Protein AF-V4BK58-F1 (afdb_monomer_lite)

Sequence (736 aa):
MAVTAIAFCLLFLVNSSLQDFPFRNTSLSWDERVDDLVGRLTLDEIQLQMAKGGVGINGPTPAIDRLGIKPYEWDTECLHGAVGHNATAYPQSIGLAASFSTDLIFRMAEATAVEVRANNHANDAVSQGKLTEDLVRERVKPLFYTRMRLGEFDPPEMNPYASITTDVIEEKSHRDLAVEASMKSMVLLKNDGFLPLQKSSYNKIAVVGPFGDSAYIMNGDYQASPDRQFITTPRQGLSSLASSTNFAQGCDDAKCKSYDSNSVKSAVDGVDVVFICLGLGTILEAEGNDRHDMELPSGQVQLMADAVANSGSAKIVLISFNAGPVNITWADMNPRVSAIIAAFYPGQATGVALKNVMVGDSYSQFGRLPYTWYYTADQVPPITNYTMVDRTYRYMSSQPLYPFGYGLTYSTFNYDELITVTNVNAGDDNNISVHFNNVGSRTADEVVQVYIGWKSPSVPTPKIQLVNFTRVTVPQGSGLNLNFTITPQNMAVYTDDKVNSSLQDFPFRNTSLLWDERVDDLVGRLTLDEIQLQMAKGGAGINGPAPAIDRLGIKPYQWNTECLHGDVGHNATAYPQSIGLAATFSTDLIFRMAEATAVEVRATNHANVQKGSYADHTGLSCFAPVINIMRDPRWGRNQETYGEDPVLNGMLSQAYIKGLQGDHPRYVRASGGCKHFNVHGGPDDVPVSRFSFDSQVSIRDWRTTFLPAFRYCVEAGTYSLMCSYNRINGVPACAN

Structure (mmCIF, N/CA/C/O backbone):
data_AF-V4BK58-F1
#
_entry.id   AF-V4BK58-F1
#
loop_
_atom_site.group_PDB
_atom_site.id
_atom_site.type_symbol
_atom_site.label_atom_id
_atom_site.label_alt_id
_atom_site.label_comp_id
_atom_site.label_asym_id
_atom_site.label_entity_id
_atom_site.label_seq_id
_atom_site.pdbx_PDB_ins_code
_atom_site.Cartn_x
_atom_site.Cartn_y
_atom_site.Cartn_z
_atom_site.occupancy
_atom_site.B_iso_or_equiv
_atom_site.auth_seq_id
_atom_site.auth_comp_id
_atom_site.auth_asym_id
_atom_site.auth_atom_id
_atom_site.pdbx_PDB_model_num
ATOM 1 N N . MET A 1 1 ? 26.445 -38.534 -67.740 1.00 30.12 1 MET A N 1
ATOM 2 C CA . MET A 1 1 ? 27.619 -37.696 -67.427 1.00 30.12 1 MET A CA 1
ATOM 3 C C . MET A 1 1 ? 27.403 -36.374 -68.150 1.00 30.12 1 MET A C 1
ATOM 5 O O . MET A 1 1 ? 27.378 -36.394 -69.366 1.00 30.12 1 MET A O 1
ATOM 9 N N . ALA A 1 2 ? 26.883 -35.325 -67.520 1.00 26.80 2 ALA A N 1
ATOM 10 C CA . ALA A 1 2 ? 27.393 -34.610 -66.346 1.00 26.80 2 ALA A CA 1
ATOM 11 C C . ALA A 1 2 ? 28.333 -33.469 -66.776 1.00 26.80 2 ALA A C 1
ATOM 13 O O . ALA A 1 2 ? 29.334 -33.745 -67.422 1.00 26.80 2 ALA A O 1
ATOM 14 N N . VAL A 1 3 ? 27.990 -32.257 -66.304 1.00 26.86 3 VAL A N 1
ATOM 15 C CA . VAL A 1 3 ? 28.911 -31.248 -65.738 1.00 26.86 3 VAL A CA 1
ATOM 16 C C . VAL A 1 3 ? 29.756 -30.530 -66.813 1.00 26.86 3 VAL A C 1
ATOM 18 O O . VAL A 1 3 ? 30.560 -31.138 -67.495 1.00 26.86 3 VAL A O 1
ATOM 21 N N . THR A 1 4 ? 29.617 -29.230 -67.098 1.00 32.22 4 THR A N 1
ATOM 22 C CA . THR A 1 4 ? 29.550 -28.057 -66.204 1.00 32.22 4 THR A CA 1
ATOM 23 C C . THR A 1 4 ? 29.198 -26.805 -67.035 1.00 32.22 4 THR A C 1
ATOM 25 O O . THR A 1 4 ? 29.464 -26.797 -68.231 1.00 32.22 4 THR A O 1
ATOM 28 N N . ALA A 1 5 ? 28.718 -25.737 -66.382 1.00 28.58 5 ALA A N 1
ATOM 29 C CA . ALA A 1 5 ? 28.534 -24.362 -66.901 1.00 28.58 5 ALA A CA 1
ATOM 30 C C . ALA A 1 5 ? 27.140 -23.951 -67.428 1.00 28.58 5 ALA A C 1
ATOM 32 O O . ALA A 1 5 ? 27.019 -23.171 -68.367 1.00 28.58 5 ALA A O 1
ATOM 33 N N . ILE A 1 6 ? 26.081 -24.379 -66.732 1.00 31.39 6 ILE A N 1
ATOM 34 C CA . ILE A 1 6 ? 24.843 -23.587 -66.609 1.00 31.39 6 ILE A CA 1
ATOM 35 C C . ILE A 1 6 ? 24.638 -23.309 -65.116 1.00 31.39 6 ILE A C 1
ATOM 37 O O . ILE A 1 6 ? 23.934 -24.026 -64.414 1.00 31.39 6 ILE A O 1
ATOM 41 N N . ALA A 1 7 ? 25.351 -22.305 -64.620 1.00 34.12 7 ALA A N 1
ATOM 42 C CA . ALA A 1 7 ? 25.108 -21.622 -63.355 1.00 34.12 7 ALA A CA 1
ATOM 43 C C . ALA A 1 7 ? 25.732 -20.227 -63.502 1.00 34.12 7 ALA A C 1
ATOM 45 O O . ALA A 1 7 ? 26.852 -20.140 -63.995 1.00 34.12 7 ALA A O 1
ATOM 46 N N . PHE A 1 8 ? 25.011 -19.181 -63.084 1.00 29.12 8 PHE A N 1
ATOM 47 C CA . PHE A 1 8 ? 25.345 -17.743 -63.170 1.00 29.12 8 PHE A CA 1
ATOM 48 C C . PHE A 1 8 ? 24.833 -16.935 -64.377 1.00 29.12 8 PHE A C 1
ATOM 50 O O . PHE A 1 8 ? 25.496 -16.021 -64.847 1.00 29.12 8 PHE A O 1
ATOM 57 N N . CYS A 1 9 ? 23.587 -17.163 -64.792 1.00 31.44 9 CYS A N 1
ATOM 58 C CA . CYS A 1 9 ? 22.796 -16.143 -65.494 1.00 31.44 9 CYS A CA 1
ATOM 59 C C . CYS A 1 9 ? 21.413 -16.034 -64.841 1.00 31.44 9 CYS A C 1
ATOM 61 O O . CYS A 1 9 ? 20.475 -16.612 -65.377 1.00 31.44 9 CYS A O 1
ATOM 63 N N . LEU A 1 10 ? 21.305 -15.380 -63.666 1.00 32.25 10 LEU A N 1
ATOM 64 C CA . LEU A 1 10 ? 20.041 -14.820 -63.120 1.00 32.25 10 LEU A CA 1
ATOM 65 C C . LEU A 1 10 ? 20.161 -14.068 -61.770 1.00 32.25 10 LEU A C 1
ATOM 67 O O . LEU A 1 10 ? 19.217 -14.048 -60.991 1.00 32.25 10 LEU A O 1
ATOM 71 N N . LEU A 1 11 ? 21.280 -13.400 -61.481 1.00 33.66 11 LEU A N 1
ATOM 72 C CA . LEU A 1 11 ? 21.399 -12.490 -60.330 1.00 33.66 11 LEU A CA 1
ATOM 73 C C . LEU A 1 11 ? 22.370 -11.374 -60.705 1.00 33.66 11 LEU A C 1
ATOM 75 O O . LEU A 1 11 ? 23.559 -11.570 -60.544 1.00 33.66 11 LEU A O 1
ATOM 79 N N . PHE A 1 12 ? 21.877 -10.280 -61.292 1.00 32.66 12 PHE A N 1
ATOM 80 C CA . PHE A 1 12 ? 22.438 -8.916 -61.211 1.00 32.66 12 PHE A CA 1
ATOM 81 C C . PHE A 1 12 ? 21.549 -7.970 -62.030 1.00 32.66 12 PHE A C 1
ATOM 83 O O . PHE A 1 12 ? 21.910 -7.497 -63.100 1.00 32.66 12 PHE A O 1
ATOM 90 N N . LEU A 1 13 ? 20.346 -7.719 -61.519 1.00 39.06 13 LEU A N 1
ATOM 91 C CA . LEU A 1 13 ? 19.516 -6.582 -61.910 1.00 39.06 13 LEU A CA 1
ATOM 92 C C . LEU A 1 13 ? 18.735 -6.123 -60.673 1.00 39.06 13 LEU A C 1
ATOM 94 O O . LEU A 1 13 ? 17.566 -6.456 -60.584 1.00 39.06 13 LEU A O 1
ATOM 98 N N . VAL A 1 14 ? 19.383 -5.419 -59.727 1.00 34.31 14 VAL A N 1
ATOM 99 C CA . VAL A 1 14 ? 18.794 -4.351 -58.877 1.00 34.31 14 VAL A CA 1
ATOM 100 C C . VAL A 1 14 ? 19.925 -3.482 -58.269 1.00 34.31 14 VAL A C 1
ATOM 102 O O . VAL A 1 14 ? 20.807 -4.001 -57.596 1.00 34.31 14 VAL A O 1
ATOM 105 N N . ASN A 1 15 ? 19.833 -2.162 -58.488 1.00 31.47 15 ASN A N 1
ATOM 106 C CA . ASN A 1 15 ? 20.440 -1.010 -57.787 1.00 31.47 15 ASN A CA 1
ATOM 107 C C . ASN A 1 15 ? 21.967 -0.847 -57.661 1.00 31.47 15 ASN A C 1
ATOM 109 O O . ASN A 1 15 ? 22.567 -1.132 -56.630 1.00 31.47 15 ASN A O 1
ATOM 113 N N . SER A 1 16 ? 22.542 -0.136 -58.632 1.00 43.72 16 SER A N 1
ATOM 114 C CA . SER A 1 16 ? 23.755 0.673 -58.471 1.00 43.72 16 SER A CA 1
ATOM 115 C C . SER A 1 16 ? 23.457 2.121 -58.893 1.00 43.72 16 SER A C 1
ATOM 117 O O . SER A 1 16 ? 23.475 2.401 -60.090 1.00 43.72 16 SER A O 1
ATOM 119 N N . SER A 1 17 ? 23.153 3.047 -57.969 1.00 46.03 17 SER A N 1
ATOM 120 C CA . SER A 1 17 ? 23.095 4.482 -58.340 1.00 46.03 17 SER A CA 1
ATOM 121 C C . SER A 1 17 ? 23.146 5.529 -57.208 1.00 46.03 17 SER A C 1
ATOM 123 O O . SER A 1 17 ? 22.633 6.626 -57.413 1.00 46.03 17 SER A O 1
ATOM 125 N N . LEU A 1 18 ? 23.735 5.271 -56.030 1.00 49.41 18 LEU A N 1
ATOM 126 C CA . LEU A 1 18 ? 23.849 6.323 -54.990 1.00 49.41 18 LEU A CA 1
ATOM 127 C C . LEU A 1 18 ? 25.202 6.416 -54.260 1.00 49.41 18 LEU A C 1
ATOM 129 O O . LEU A 1 18 ? 25.301 7.178 -53.300 1.00 49.41 18 LEU A O 1
ATOM 133 N N . GLN A 1 19 ? 26.250 5.699 -54.688 1.00 52.25 19 GLN A N 1
ATOM 134 C CA . GLN A 1 19 ? 27.456 5.543 -53.856 1.00 52.25 19 GLN A CA 1
ATOM 135 C C . GLN A 1 19 ? 28.792 6.101 -54.374 1.00 52.25 19 GLN A C 1
ATOM 137 O O . GLN A 1 19 ? 29.788 5.862 -53.712 1.00 52.25 19 GLN A O 1
ATOM 142 N N . ASP A 1 20 ? 28.841 6.925 -55.425 1.00 64.38 20 ASP A N 1
ATOM 143 C CA . ASP A 1 20 ? 30.120 7.493 -55.908 1.00 64.38 20 ASP A CA 1
ATOM 144 C C . ASP A 1 20 ? 30.049 9.005 -56.170 1.00 64.38 20 ASP A C 1
ATOM 146 O O . ASP A 1 20 ? 30.205 9.474 -57.298 1.00 64.38 20 ASP A O 1
ATOM 150 N N . PHE A 1 21 ? 29.811 9.801 -55.124 1.00 75.62 21 PHE A N 1
ATOM 151 C CA . PHE A 1 21 ? 30.017 11.249 -55.217 1.00 75.62 21 PHE A CA 1
ATOM 152 C C . PHE A 1 21 ? 31.298 11.675 -54.485 1.00 75.62 21 PHE A C 1
ATOM 154 O O . PHE A 1 21 ? 31.428 11.370 -53.296 1.00 75.62 21 PHE A O 1
ATOM 161 N N . PRO A 1 22 ? 32.217 12.417 -55.137 1.00 78.50 22 PRO A N 1
ATOM 162 C CA . PRO A 1 22 ? 33.430 12.933 -54.502 1.00 78.50 22 PRO A CA 1
ATOM 163 C C . PRO A 1 22 ? 33.166 13.749 -53.230 1.00 78.50 22 PRO A C 1
ATOM 165 O O . PRO A 1 22 ? 33.905 13.592 -52.263 1.00 78.50 22 PRO A O 1
ATOM 168 N N . PHE A 1 23 ? 32.067 14.508 -53.140 1.00 71.81 23 PHE A N 1
ATOM 169 C CA . PHE A 1 23 ? 31.712 15.220 -51.900 1.00 71.81 23 PHE A CA 1
ATOM 170 C C . PHE A 1 23 ? 31.489 14.308 -50.676 1.00 71.81 23 PHE A C 1
ATOM 172 O O . PHE A 1 23 ? 31.558 14.754 -49.523 1.00 71.81 23 PHE A O 1
ATOM 179 N N . ARG A 1 24 ? 31.258 13.008 -50.895 1.00 70.25 24 ARG A N 1
ATOM 180 C CA . ARG A 1 24 ? 31.140 11.988 -49.841 1.00 70.25 24 ARG A CA 1
ATOM 181 C C . ARG A 1 24 ? 32.472 11.305 -49.506 1.00 70.25 24 ARG A C 1
ATOM 183 O O . ARG A 1 24 ? 32.528 10.585 -48.514 1.00 70.25 24 ARG A O 1
ATOM 190 N N . ASN A 1 25 ? 33.535 11.539 -50.278 1.00 77.12 25 ASN A N 1
ATOM 191 C CA . ASN A 1 25 ? 34.856 10.963 -50.039 1.00 77.12 25 ASN A CA 1
ATOM 192 C C . ASN A 1 25 ? 35.588 11.729 -48.927 1.00 77.12 25 ASN A C 1
ATOM 194 O O . ASN A 1 25 ? 36.049 12.849 -49.127 1.00 77.12 25 ASN A O 1
ATOM 198 N N . THR A 1 26 ? 35.737 11.104 -47.761 1.00 69.88 26 THR A N 1
ATOM 199 C CA . THR A 1 26 ? 36.404 11.693 -46.586 1.00 69.88 26 THR A CA 1
ATOM 200 C C . THR A 1 26 ? 37.918 11.857 -46.740 1.00 69.88 26 THR A C 1
ATOM 202 O O . THR A 1 26 ? 38.542 12.482 -45.888 1.00 69.88 26 THR A O 1
ATOM 205 N N . SER A 1 27 ? 38.504 11.331 -47.820 1.00 71.94 27 SER A N 1
ATOM 206 C CA . SER A 1 27 ? 39.924 11.497 -48.162 1.00 71.94 27 SER A CA 1
ATOM 207 C C . SER A 1 27 ? 40.233 12.849 -48.824 1.00 71.94 27 SER A C 1
ATOM 209 O O . SER A 1 27 ? 41.403 13.201 -48.940 1.00 71.94 27 SER A O 1
ATOM 211 N N . LEU A 1 28 ? 39.210 13.575 -49.295 1.00 66.38 28 LEU A N 1
ATOM 212 C CA . LEU A 1 28 ? 39.331 14.909 -49.896 1.00 66.38 28 LEU A CA 1
ATOM 213 C C . LEU A 1 28 ? 39.186 16.008 -48.834 1.00 66.38 28 LEU A C 1
ATOM 215 O O . LEU A 1 28 ? 38.517 15.814 -47.812 1.00 66.38 28 LEU A O 1
ATOM 219 N N . SER A 1 29 ? 39.777 17.176 -49.088 1.00 68.75 29 SER A N 1
ATOM 220 C CA . SER A 1 29 ? 39.600 18.358 -48.237 1.00 68.75 29 SER A CA 1
ATOM 221 C C . SER A 1 29 ? 38.142 18.833 -48.224 1.00 68.75 29 SER A C 1
ATOM 223 O O . SER A 1 29 ? 37.350 18.513 -49.112 1.00 68.75 29 SER A O 1
ATOM 225 N N . TRP A 1 30 ? 37.760 19.599 -47.199 1.00 53.19 30 TRP A N 1
ATOM 226 C CA . TRP A 1 30 ? 36.406 20.153 -47.122 1.00 53.19 30 TRP A CA 1
ATOM 227 C C . TRP A 1 30 ? 36.074 21.034 -48.324 1.00 53.19 30 TRP A C 1
ATOM 229 O O . TRP A 1 30 ? 34.981 20.889 -48.860 1.00 53.19 30 TRP A O 1
ATOM 239 N N . ASP A 1 31 ? 37.017 21.852 -48.788 1.00 66.69 31 ASP A N 1
ATOM 240 C CA . ASP A 1 31 ? 36.817 22.727 -49.945 1.00 66.69 31 ASP A CA 1
ATOM 241 C C . ASP A 1 31 ? 36.572 21.909 -51.222 1.00 66.69 31 ASP A C 1
ATOM 243 O O . ASP A 1 31 ? 35.571 22.119 -51.897 1.00 66.69 31 ASP A O 1
ATOM 247 N N . GLU A 1 32 ? 37.378 20.872 -51.487 1.00 66.31 32 GLU A N 1
ATOM 248 C CA . GLU A 1 32 ? 37.179 19.976 -52.642 1.00 66.31 32 GLU A CA 1
ATOM 249 C C . GLU A 1 32 ? 35.821 19.258 -52.605 1.00 66.31 32 GLU A C 1
ATOM 251 O O . GLU A 1 32 ? 35.192 19.021 -53.639 1.00 66.31 32 GLU A O 1
ATOM 256 N N . ARG A 1 33 ? 35.351 18.902 -51.407 1.00 68.56 33 ARG A N 1
ATOM 257 C CA . ARG A 1 33 ? 34.058 18.236 -51.217 1.00 68.56 33 ARG A CA 1
ATOM 258 C C . ARG A 1 33 ? 32.893 19.208 -51.365 1.00 68.56 33 ARG A C 1
ATOM 260 O O . ARG A 1 33 ? 31.870 18.840 -51.937 1.00 68.56 33 ARG A O 1
ATOM 267 N N . VAL A 1 34 ? 33.028 20.425 -50.848 1.00 61.62 34 VAL A N 1
ATOM 268 C CA . VAL A 1 34 ? 32.013 21.477 -50.963 1.00 61.62 34 VAL A CA 1
ATOM 269 C C . VAL A 1 34 ? 31.902 21.944 -52.410 1.00 61.62 34 VAL A C 1
ATOM 271 O O . VAL A 1 34 ? 30.786 22.035 -52.912 1.00 61.62 34 VAL A O 1
ATOM 274 N N . ASP A 1 35 ? 33.018 22.138 -53.110 1.00 73.06 35 ASP A N 1
ATOM 275 C CA . ASP A 1 35 ? 33.032 22.536 -54.519 1.00 73.06 35 ASP A CA 1
ATOM 276 C C . ASP A 1 35 ? 32.383 21.474 -55.419 1.00 73.06 35 ASP A C 1
ATOM 278 O O . ASP A 1 35 ? 31.571 21.808 -56.286 1.00 73.06 35 ASP A O 1
ATOM 282 N N . ASP A 1 36 ? 32.659 20.185 -55.180 1.00 81.38 36 ASP A N 1
ATOM 283 C CA . ASP A 1 36 ? 31.989 19.089 -55.893 1.00 81.38 36 ASP A CA 1
ATOM 284 C C . ASP A 1 36 ? 30.483 19.033 -55.581 1.00 81.38 36 ASP A C 1
ATOM 286 O O . ASP A 1 36 ? 29.677 18.822 -56.487 1.00 81.38 36 ASP A O 1
ATOM 290 N N . LEU A 1 37 ? 30.076 19.251 -54.324 1.00 75.50 37 LEU A N 1
ATOM 291 C CA . LEU A 1 37 ? 28.665 19.285 -53.934 1.00 75.50 37 LEU A CA 1
ATOM 292 C C . LEU A 1 37 ? 27.931 20.460 -54.588 1.00 75.50 37 LEU A C 1
ATOM 294 O O . LEU A 1 37 ? 26.908 20.259 -55.239 1.00 75.50 37 LEU A O 1
ATOM 298 N N . VAL A 1 38 ? 28.458 21.675 -54.437 1.00 75.44 38 VAL A N 1
ATOM 299 C CA . VAL A 1 38 ? 27.856 22.913 -54.945 1.00 75.44 38 VAL A CA 1
ATOM 300 C C . VAL A 1 38 ? 27.826 22.913 -56.469 1.00 75.44 38 VAL A C 1
ATOM 302 O O . VAL A 1 38 ? 26.795 23.243 -57.051 1.00 75.44 38 VAL A O 1
ATOM 305 N N . GLY A 1 39 ? 28.894 22.449 -57.127 1.00 77.06 39 GLY A N 1
ATOM 306 C CA . GLY A 1 39 ? 28.945 22.305 -58.584 1.00 77.06 39 GLY A CA 1
ATOM 307 C C . GLY A 1 39 ? 27.926 21.308 -59.146 1.00 77.06 39 GLY A C 1
ATOM 308 O O . GLY A 1 39 ? 27.604 21.352 -60.334 1.00 77.06 39 GLY A O 1
ATOM 309 N N . ARG A 1 40 ? 27.385 20.421 -58.303 1.00 81.94 40 ARG A N 1
ATOM 310 C CA . ARG A 1 40 ? 26.330 19.470 -58.673 1.00 81.94 40 ARG A CA 1
ATOM 311 C C . ARG A 1 40 ? 24.927 19.987 -58.407 1.00 81.94 40 ARG A C 1
ATOM 313 O O . ARG A 1 40 ? 24.000 19.338 -58.893 1.00 81.94 40 ARG A O 1
ATOM 320 N N . LEU A 1 41 ? 24.741 21.070 -57.652 1.00 72.44 41 LEU A N 1
ATOM 321 C CA . LEU A 1 41 ? 23.432 21.657 -57.366 1.00 72.44 41 LEU A CA 1
ATOM 322 C C . LEU A 1 41 ? 22.952 22.522 -58.539 1.00 72.44 41 LEU A C 1
ATOM 324 O O . LEU A 1 41 ? 23.725 23.221 -59.188 1.00 72.44 41 LEU A O 1
ATOM 328 N N . THR A 1 42 ? 21.653 22.483 -58.815 1.00 85.50 42 THR A N 1
ATOM 329 C CA . THR A 1 42 ? 21.006 23.450 -59.707 1.00 85.50 42 THR A CA 1
ATOM 330 C C . THR A 1 42 ? 20.839 24.785 -58.988 1.00 85.50 42 THR A C 1
ATOM 332 O O . THR A 1 42 ? 20.822 24.843 -57.759 1.00 85.50 42 THR A O 1
ATOM 335 N N . LEU A 1 43 ? 20.669 25.867 -59.749 1.00 70.69 43 LEU A N 1
ATOM 336 C CA . LEU A 1 43 ? 20.454 27.193 -59.170 1.00 70.69 43 LEU A CA 1
ATOM 337 C C . LEU A 1 43 ? 19.216 27.236 -58.256 1.00 70.69 43 LEU A C 1
ATOM 339 O O . LEU A 1 43 ? 19.273 27.857 -57.199 1.00 70.69 43 LEU A O 1
ATOM 343 N N . ASP A 1 44 ? 18.144 26.531 -58.621 1.00 75.25 44 ASP A N 1
ATOM 344 C CA . ASP A 1 44 ? 16.915 26.453 -57.823 1.00 75.25 44 ASP A CA 1
ATOM 345 C C . ASP A 1 44 ? 17.130 25.674 -56.518 1.00 75.25 44 ASP A C 1
ATOM 347 O O . ASP A 1 44 ? 16.650 26.087 -55.465 1.00 75.25 44 ASP A O 1
ATOM 351 N N . GLU A 1 45 ? 17.892 24.576 -56.545 1.00 76.00 45 GLU A N 1
ATOM 352 C CA . GLU A 1 45 ? 18.257 23.847 -55.324 1.00 76.00 45 GLU A CA 1
ATOM 353 C C . GLU A 1 45 ? 19.175 24.685 -54.431 1.00 76.00 45 GLU A C 1
ATOM 355 O O . GLU A 1 45 ? 18.961 24.710 -53.226 1.00 76.00 45 GLU A O 1
ATOM 360 N N . ILE A 1 46 ? 20.143 25.418 -54.994 1.00 72.19 46 ILE A N 1
ATOM 361 C CA . ILE A 1 46 ? 20.980 26.358 -54.229 1.00 72.19 46 ILE A CA 1
ATOM 362 C C . ILE A 1 46 ? 20.093 27.416 -53.565 1.00 72.19 46 ILE A C 1
ATOM 364 O O . ILE A 1 46 ? 20.194 27.636 -52.360 1.00 72.19 46 ILE A O 1
ATOM 368 N N . GLN A 1 47 ? 19.177 28.028 -54.319 1.00 69.12 47 GLN A N 1
ATOM 369 C CA . GLN A 1 47 ? 18.248 29.022 -53.783 1.00 69.12 47 GLN A CA 1
ATOM 370 C C . GLN A 1 47 ? 17.351 28.439 -52.689 1.00 69.12 47 GLN A C 1
ATOM 372 O O . GLN A 1 47 ? 17.171 29.079 -51.659 1.00 69.12 47 GLN A O 1
ATOM 377 N N . LEU A 1 48 ? 16.824 27.226 -52.862 1.00 69.69 48 LEU A N 1
ATOM 378 C CA . LEU A 1 48 ? 15.987 26.568 -51.858 1.00 69.69 48 LEU A CA 1
ATOM 379 C C . LEU A 1 48 ? 16.772 26.173 -50.603 1.00 69.69 48 LEU A C 1
ATOM 381 O O . LEU A 1 48 ? 16.240 26.320 -49.506 1.00 69.69 48 LEU A O 1
ATOM 385 N N . GLN A 1 49 ? 18.019 25.715 -50.740 1.00 65.44 49 GLN A N 1
ATOM 386 C CA . GLN A 1 49 ? 18.892 25.410 -49.600 1.00 65.44 49 GLN A CA 1
ATOM 387 C C . GLN A 1 49 ? 19.319 26.679 -48.844 1.00 65.44 49 GLN A C 1
ATOM 389 O O . GLN A 1 49 ? 19.508 26.630 -47.634 1.00 65.44 49 GLN A O 1
ATOM 394 N N . MET A 1 50 ? 19.435 27.822 -49.531 1.00 63.97 50 MET A N 1
ATOM 395 C CA . MET A 1 50 ? 19.765 29.114 -48.914 1.00 63.97 50 MET A CA 1
ATOM 396 C C . MET A 1 50 ? 18.543 29.852 -48.343 1.00 63.97 50 MET A C 1
ATOM 398 O O . MET A 1 50 ? 18.689 30.644 -47.417 1.00 63.97 50 MET A O 1
ATOM 402 N N . ALA A 1 51 ? 17.347 29.636 -48.903 1.00 60.19 51 ALA A N 1
ATOM 403 C CA . ALA A 1 51 ? 16.129 30.368 -48.541 1.00 60.19 51 ALA A CA 1
ATOM 404 C C . ALA A 1 51 ? 15.218 29.625 -47.548 1.00 60.19 51 ALA A C 1
ATOM 406 O O . ALA A 1 51 ? 14.350 30.251 -46.935 1.00 60.19 51 ALA A O 1
ATOM 407 N N . LYS A 1 52 ? 15.378 28.304 -47.401 1.00 57.50 52 LYS A N 1
ATOM 408 C CA . LYS A 1 52 ? 14.628 27.468 -46.449 1.00 57.50 52 LYS A CA 1
ATOM 409 C C . LYS A 1 52 ? 15.571 26.901 -45.387 1.00 57.50 52 LYS A C 1
ATOM 411 O O . LYS A 1 52 ? 16.757 26.759 -45.650 1.00 57.50 52 LYS A O 1
ATOM 416 N N . GLY A 1 53 ? 15.058 26.627 -44.189 1.00 53.34 53 GLY A N 1
ATOM 417 C CA . GLY A 1 53 ? 15.835 26.177 -43.022 1.00 53.34 53 GLY A CA 1
ATOM 418 C C . GLY A 1 53 ? 15.935 27.168 -41.850 1.00 53.34 53 GLY A C 1
ATOM 419 O O . GLY A 1 53 ? 16.678 26.883 -40.917 1.00 53.34 53 GLY A O 1
ATOM 420 N N . GLY A 1 54 ? 15.170 28.271 -41.899 1.00 51.03 54 GLY A N 1
ATOM 421 C CA . GLY A 1 54 ? 14.900 29.209 -40.793 1.00 51.03 54 GLY A CA 1
ATOM 422 C C . GLY A 1 54 ? 13.660 28.839 -39.958 1.00 51.03 54 GLY A C 1
ATOM 423 O O . GLY A 1 54 ? 12.721 28.267 -40.517 1.00 51.03 54 GLY A O 1
ATOM 424 N N . VAL A 1 55 ? 13.602 29.214 -38.672 1.00 48.81 55 VAL A N 1
ATOM 425 C CA . VAL A 1 55 ? 12.466 28.953 -37.765 1.00 48.81 55 VAL A CA 1
ATOM 426 C C . VAL A 1 55 ? 11.183 29.606 -38.308 1.00 48.81 55 VAL A C 1
ATOM 428 O O . VAL A 1 55 ? 11.128 30.806 -38.584 1.00 48.81 55 VAL A O 1
ATOM 431 N N . GLY A 1 56 ? 10.107 28.820 -38.435 1.00 58.88 56 GLY A N 1
ATOM 432 C CA . GLY A 1 56 ? 8.776 29.296 -38.833 1.00 58.88 56 GLY A CA 1
ATOM 433 C C . GLY A 1 56 ? 8.428 29.101 -40.319 1.00 58.88 56 GLY A C 1
ATOM 434 O O . GLY A 1 56 ? 8.570 28.011 -40.864 1.00 58.88 56 GLY A O 1
ATOM 435 N N . ILE A 1 57 ? 7.885 30.150 -40.957 1.00 46.22 57 ILE A N 1
ATOM 436 C CA . ILE A 1 57 ? 7.019 30.149 -42.169 1.00 46.22 57 ILE A CA 1
ATOM 437 C C . ILE A 1 57 ? 7.593 29.412 -43.407 1.00 46.22 57 ILE A C 1
ATOM 439 O O . ILE A 1 57 ? 6.846 29.105 -44.336 1.00 46.22 57 ILE A O 1
ATOM 443 N N . ASN A 1 58 ? 8.894 29.106 -43.436 1.00 53.62 58 ASN A N 1
ATOM 444 C CA . ASN A 1 58 ? 9.581 28.561 -44.613 1.00 53.62 58 ASN A CA 1
ATOM 445 C C . ASN A 1 58 ? 9.921 27.058 -44.537 1.00 53.62 58 ASN A C 1
ATOM 447 O O . ASN A 1 58 ? 10.164 26.465 -45.594 1.00 53.62 58 ASN A O 1
ATOM 451 N N . GLY A 1 59 ? 9.868 26.438 -43.347 1.00 59.31 59 GLY A N 1
ATOM 452 C CA . GLY A 1 59 ? 10.139 25.008 -43.130 1.00 59.31 59 GLY A CA 1
ATOM 453 C C . GLY A 1 59 ? 11.595 24.571 -43.396 1.00 59.31 59 GLY A C 1
ATOM 454 O O . GLY A 1 59 ? 12.422 25.398 -43.799 1.00 59.31 59 GLY A O 1
ATOM 455 N N . PRO A 1 60 ? 11.923 23.276 -43.191 1.00 67.69 60 PRO A N 1
ATOM 456 C CA . PRO A 1 60 ? 13.259 22.735 -43.448 1.00 67.69 60 PRO A CA 1
ATOM 457 C C . PRO A 1 60 ? 13.639 22.860 -44.928 1.00 67.69 60 PRO A C 1
ATOM 459 O O . PRO A 1 60 ? 12.770 22.965 -45.805 1.00 67.69 60 PRO A O 1
ATOM 462 N N . THR A 1 61 ? 14.940 22.813 -45.231 1.00 72.94 61 THR A N 1
ATOM 463 C CA . THR A 1 61 ? 15.377 22.723 -46.626 1.00 72.94 61 THR A CA 1
ATOM 464 C C . THR A 1 61 ? 14.772 21.477 -47.284 1.00 72.94 61 THR A C 1
ATOM 466 O O . THR A 1 61 ? 14.648 20.436 -46.638 1.00 72.94 61 THR A O 1
ATOM 469 N N . PRO A 1 62 ? 14.354 21.533 -48.558 1.00 75.00 62 PRO A N 1
ATOM 470 C CA . PRO A 1 62 ? 13.860 20.349 -49.255 1.00 75.00 62 PRO A CA 1
ATOM 471 C C . PRO A 1 62 ? 14.956 19.286 -49.415 1.00 75.00 62 PRO A C 1
ATOM 473 O O . PRO A 1 62 ? 16.135 19.616 -49.548 1.00 75.00 62 PRO A O 1
ATOM 476 N N . ALA A 1 63 ? 14.569 18.009 -49.461 1.00 80.12 63 ALA A N 1
ATOM 477 C CA . ALA A 1 63 ? 15.486 16.938 -49.847 1.00 80.12 63 ALA A CA 1
ATOM 478 C C . ALA A 1 63 ? 15.972 17.131 -51.294 1.00 80.12 63 ALA A C 1
ATOM 480 O O . ALA A 1 63 ? 15.229 17.621 -52.147 1.00 80.12 63 ALA A O 1
ATOM 481 N N . ILE A 1 64 ? 17.196 16.690 -51.587 1.00 80.75 64 ILE A N 1
ATOM 482 C CA . ILE A 1 64 ? 17.722 16.580 -52.953 1.00 80.75 64 ILE A CA 1
ATOM 483 C C . ILE A 1 64 ? 18.057 15.112 -53.191 1.00 80.75 64 ILE A C 1
ATOM 485 O O . ILE A 1 64 ? 19.206 14.672 -53.070 1.00 80.75 64 ILE A O 1
ATOM 489 N N . ASP A 1 65 ? 17.018 14.340 -53.507 1.00 79.56 65 ASP A N 1
ATOM 490 C CA . ASP A 1 65 ? 17.064 12.875 -53.578 1.00 79.56 65 ASP A CA 1
ATOM 491 C C . ASP A 1 65 ? 18.116 12.366 -54.571 1.00 79.56 65 ASP A C 1
ATOM 493 O O . ASP A 1 65 ? 18.815 11.391 -54.296 1.00 79.56 65 ASP A O 1
ATOM 497 N N . ARG A 1 66 ? 18.327 13.085 -55.684 1.00 85.44 66 ARG A N 1
ATOM 498 C CA . ARG A 1 66 ? 19.334 12.732 -56.704 1.00 85.44 66 ARG A CA 1
ATOM 499 C C . ARG A 1 66 ? 20.781 12.803 -56.197 1.00 85.44 66 ARG A C 1
ATOM 501 O O . ARG A 1 66 ? 21.661 12.181 -56.783 1.00 85.44 66 ARG A O 1
ATOM 508 N N . LEU A 1 67 ? 21.035 13.582 -55.144 1.00 76.62 67 LEU A N 1
ATOM 509 C CA . LEU A 1 67 ? 22.337 13.689 -54.474 1.00 76.62 67 LEU A CA 1
ATOM 510 C C . LEU A 1 67 ? 22.325 12.994 -53.100 1.00 76.62 67 LEU A C 1
ATOM 512 O O . LEU A 1 67 ? 23.338 12.978 -52.395 1.00 76.62 67 LEU A O 1
ATOM 516 N N . GLY A 1 68 ? 21.186 12.415 -52.704 1.00 73.44 68 GLY A N 1
ATOM 517 C CA . GLY A 1 68 ? 20.963 11.824 -51.387 1.00 73.44 68 GLY A CA 1
ATOM 518 C C . GLY A 1 68 ? 21.121 12.822 -50.234 1.00 73.44 68 GLY A C 1
ATOM 519 O O . GLY A 1 68 ? 21.607 12.434 -49.169 1.00 73.44 68 GLY A O 1
ATOM 520 N N . ILE A 1 69 ? 20.803 14.101 -50.458 1.00 75.12 69 ILE A N 1
ATOM 521 C CA . ILE A 1 69 ? 20.847 15.153 -49.431 1.00 75.12 69 ILE A CA 1
ATOM 522 C C . ILE A 1 69 ? 19.485 15.177 -48.742 1.00 75.12 69 ILE A C 1
ATOM 524 O O . ILE A 1 69 ? 18.458 15.347 -49.398 1.00 75.12 69 ILE A O 1
ATOM 528 N N . LYS A 1 70 ? 19.477 14.966 -47.426 1.00 75.88 70 LYS A N 1
ATOM 529 C CA . LYS A 1 70 ? 18.254 14.969 -46.615 1.00 75.88 70 LYS A CA 1
ATOM 530 C C . LYS A 1 70 ? 17.787 16.407 -46.335 1.00 75.88 70 LYS A C 1
ATOM 532 O O . LYS A 1 70 ? 18.620 17.312 -46.374 1.00 75.88 70 LYS A O 1
ATOM 537 N N . PRO A 1 71 ? 16.498 16.611 -46.008 1.00 73.88 71 PRO A N 1
ATOM 538 C CA . PRO A 1 71 ? 16.024 17.876 -45.462 1.00 73.88 71 PRO A CA 1
ATOM 539 C C . PRO A 1 71 ? 16.835 18.282 -44.232 1.00 73.88 71 PRO A C 1
ATOM 541 O O . PRO A 1 71 ? 17.151 17.425 -43.401 1.00 73.88 71 PRO A O 1
ATOM 544 N N . TYR A 1 72 ? 17.161 19.565 -44.113 1.00 61.75 72 TYR A N 1
ATOM 545 C CA . TYR A 1 72 ? 17.942 20.093 -43.001 1.00 61.75 72 TYR A CA 1
ATOM 546 C C . TYR A 1 72 ? 17.376 21.429 -42.514 1.00 61.75 72 TYR A C 1
ATOM 548 O O . TYR A 1 72 ? 17.006 22.297 -43.303 1.00 61.75 72 TYR A O 1
ATOM 556 N N . GLU A 1 73 ? 17.299 21.586 -41.199 1.00 65.06 73 GLU A N 1
ATOM 557 C CA . GLU A 1 73 ? 16.908 22.824 -40.529 1.00 65.06 73 GLU A CA 1
ATOM 558 C C . GLU A 1 73 ? 18.156 23.360 -39.828 1.00 65.06 73 GLU A C 1
ATOM 560 O O . GLU A 1 73 ? 18.746 22.670 -38.998 1.00 65.06 73 GLU A O 1
ATOM 565 N N . TRP A 1 74 ? 18.624 24.535 -40.251 1.00 57.34 74 TRP A N 1
ATOM 566 C CA . TRP A 1 74 ? 19.899 25.103 -39.801 1.00 57.34 74 TRP A CA 1
ATOM 567 C C . TRP A 1 74 ? 19.723 26.210 -38.758 1.00 57.34 74 TRP A C 1
ATOM 569 O O . TRP A 1 74 ? 20.712 26.677 -38.194 1.00 57.34 74 TRP A O 1
ATOM 579 N N . ASP A 1 75 ? 18.487 26.629 -38.495 1.00 54.94 75 ASP A N 1
ATOM 580 C CA . ASP A 1 75 ? 18.173 27.702 -37.564 1.00 54.94 75 ASP A CA 1
ATOM 581 C C . ASP A 1 75 ? 17.811 27.156 -36.182 1.00 54.94 75 ASP A C 1
ATOM 583 O O . ASP A 1 75 ? 16.717 26.662 -35.920 1.00 54.94 75 ASP A O 1
ATOM 587 N N . THR A 1 76 ? 18.786 27.229 -35.285 1.00 57.34 76 THR A N 1
ATOM 588 C CA . THR A 1 76 ? 18.597 27.039 -33.850 1.00 57.34 76 THR A CA 1
ATOM 589 C C . THR A 1 76 ? 19.242 28.232 -33.161 1.00 57.34 76 THR A C 1
ATOM 591 O O . THR A 1 76 ? 20.469 28.335 -33.087 1.00 57.34 76 THR A O 1
ATOM 594 N N . GLU A 1 77 ? 18.425 29.167 -32.674 1.00 60.88 77 GLU A N 1
ATOM 595 C CA . GLU A 1 77 ? 18.921 30.347 -31.968 1.00 60.88 77 GLU A CA 1
ATOM 596 C C . GLU A 1 77 ? 19.510 29.928 -30.610 1.00 60.88 77 GLU A C 1
ATOM 598 O O . GLU A 1 77 ? 18.845 29.299 -29.788 1.00 60.88 77 GLU A O 1
ATOM 603 N N . CYS A 1 78 ? 20.790 30.242 -30.389 1.00 61.88 78 CYS A N 1
ATOM 604 C CA . CYS A 1 78 ? 21.577 29.748 -29.248 1.00 61.88 78 CYS A CA 1
ATOM 605 C C . CYS A 1 78 ? 22.174 30.877 -28.388 1.00 61.88 78 CYS A C 1
ATOM 607 O O . CYS A 1 78 ? 23.209 30.694 -27.747 1.00 61.88 78 CYS A O 1
ATOM 609 N N . LEU A 1 79 ? 21.565 32.070 -28.389 1.00 58.00 79 LEU A N 1
ATOM 610 C CA . LEU A 1 79 ? 22.139 33.275 -27.765 1.00 58.00 79 LEU A CA 1
ATOM 611 C C . LEU A 1 79 ? 22.363 33.155 -26.250 1.00 58.00 79 LEU A C 1
ATOM 613 O O . LEU A 1 79 ? 23.245 33.828 -25.714 1.00 58.00 79 LEU A O 1
ATOM 617 N N . HIS A 1 80 ? 21.559 32.341 -25.564 1.00 62.38 80 HIS A N 1
ATOM 618 C CA . HIS A 1 80 ? 21.653 32.119 -24.121 1.00 62.38 80 HIS A CA 1
ATOM 619 C C . HIS A 1 80 ? 21.048 30.760 -23.710 1.00 62.38 80 HIS A C 1
ATOM 621 O O . HIS A 1 80 ? 20.353 30.645 -22.700 1.00 62.38 80 HIS A O 1
ATOM 627 N N . GLY A 1 81 ? 21.300 29.732 -24.521 1.00 60.44 81 GLY A N 1
ATOM 628 C CA . GLY A 1 81 ? 20.636 28.423 -24.469 1.00 60.44 81 GLY A CA 1
ATOM 629 C C . GLY A 1 81 ? 19.868 28.144 -25.764 1.00 60.44 81 GLY A C 1
ATOM 630 O O . GLY A 1 81 ? 19.630 29.066 -26.545 1.00 60.44 81 GLY A O 1
ATOM 631 N N . ALA A 1 82 ? 19.518 26.881 -26.016 1.00 69.94 82 ALA A N 1
ATOM 632 C CA . ALA A 1 82 ? 18.828 26.469 -27.241 1.00 69.94 82 ALA A CA 1
ATOM 633 C C . ALA A 1 82 ? 17.343 26.871 -27.199 1.00 69.94 82 ALA A C 1
ATOM 635 O O . ALA A 1 82 ? 16.543 26.274 -26.472 1.00 69.94 82 ALA A O 1
ATOM 636 N N . VAL A 1 83 ? 16.971 27.899 -27.963 1.00 56.19 83 VAL A N 1
ATOM 637 C CA . VAL A 1 83 ? 15.607 28.447 -27.986 1.00 56.19 83 VAL A CA 1
ATOM 638 C C . VAL A 1 83 ? 14.613 27.390 -28.482 1.00 56.19 83 VAL A C 1
ATOM 640 O O . VAL A 1 83 ? 14.833 26.752 -29.504 1.00 56.19 83 VAL A O 1
ATOM 643 N N . GLY A 1 84 ? 13.509 27.193 -27.751 1.00 55.78 84 GLY A N 1
ATOM 644 C CA . GLY A 1 84 ? 12.462 26.222 -28.107 1.00 55.78 84 GLY A CA 1
ATOM 645 C C . GLY A 1 84 ? 12.756 24.766 -27.717 1.00 55.78 84 GLY A C 1
ATOM 646 O O . GLY A 1 84 ? 11.912 23.900 -27.944 1.00 55.78 84 GLY A O 1
ATOM 647 N N . HIS A 1 85 ? 13.902 24.495 -27.085 1.00 58.88 85 HIS A N 1
ATOM 648 C CA . HIS A 1 85 ? 14.293 23.169 -26.604 1.00 58.88 85 HIS A CA 1
ATOM 649 C C . HIS A 1 85 ? 14.351 23.121 -25.070 1.00 58.88 85 HIS A C 1
ATOM 651 O O . HIS A 1 85 ? 14.512 24.143 -24.404 1.00 58.88 85 HIS A O 1
ATOM 657 N N . ASN A 1 86 ? 14.227 21.923 -24.490 1.00 59.06 86 ASN A N 1
ATOM 658 C CA . ASN A 1 86 ? 14.392 21.720 -23.048 1.00 59.06 86 ASN A CA 1
ATOM 659 C C . ASN A 1 86 ? 15.891 21.700 -22.698 1.00 59.06 86 ASN A C 1
ATOM 661 O O . ASN A 1 86 ? 16.481 20.634 -22.540 1.00 59.06 86 ASN A O 1
ATOM 665 N N . ALA A 1 87 ? 16.505 22.881 -22.675 1.00 65.38 87 ALA A N 1
ATOM 666 C CA . ALA A 1 87 ? 17.944 23.081 -22.525 1.00 65.38 87 ALA A CA 1
ATOM 667 C C . ALA A 1 87 ? 18.265 24.050 -21.379 1.00 65.38 87 ALA A C 1
ATOM 669 O O . ALA A 1 87 ? 17.401 24.797 -20.905 1.00 65.38 87 ALA A O 1
ATOM 670 N N . THR A 1 88 ? 19.521 24.054 -20.940 1.00 68.69 88 THR A N 1
ATOM 671 C CA . THR A 1 88 ? 20.005 24.972 -19.912 1.00 68.69 88 THR A CA 1
ATOM 672 C C . THR A 1 88 ? 19.942 26.408 -20.433 1.00 68.69 88 THR A C 1
ATOM 674 O O . THR A 1 88 ? 20.521 26.747 -21.466 1.00 68.69 88 THR A O 1
ATOM 677 N N . ALA A 1 89 ? 19.238 27.275 -19.703 1.00 66.06 89 ALA A N 1
ATOM 678 C CA . ALA A 1 89 ? 19.162 28.699 -20.008 1.00 66.06 89 ALA A CA 1
ATOM 679 C C . ALA A 1 89 ? 20.266 29.470 -19.271 1.00 66.06 89 ALA A C 1
ATOM 681 O O . ALA A 1 89 ? 20.377 29.417 -18.044 1.00 66.06 89 ALA A O 1
ATOM 682 N N . TYR A 1 90 ? 21.060 30.226 -20.021 1.00 74.62 90 TYR A N 1
ATOM 683 C CA . TYR A 1 90 ? 22.110 31.103 -19.514 1.00 74.62 90 TYR A CA 1
ATOM 684 C C . TYR A 1 90 ? 21.623 32.564 -19.444 1.00 74.62 90 TYR A C 1
ATOM 686 O O . TYR A 1 90 ? 20.597 32.912 -20.035 1.00 74.62 90 TYR A O 1
ATOM 694 N N . PRO A 1 91 ? 22.323 33.457 -18.717 1.00 68.31 91 PRO A N 1
ATOM 695 C CA . PRO A 1 91 ? 22.045 34.891 -18.769 1.00 68.31 91 PRO A CA 1
ATOM 696 C C . PRO A 1 91 ? 22.151 35.435 -20.199 1.00 68.31 91 PRO A C 1
ATOM 698 O O . PRO A 1 91 ? 22.917 34.923 -21.005 1.00 68.31 91 PRO A O 1
ATOM 701 N N . GLN A 1 92 ? 21.425 36.505 -20.522 1.00 64.19 92 GLN A N 1
ATOM 702 C CA . GLN A 1 92 ? 21.502 37.135 -21.846 1.00 64.19 92 GLN A CA 1
ATOM 703 C C . GLN A 1 92 ? 22.919 37.644 -22.155 1.00 64.19 92 GLN A C 1
ATOM 705 O O . GLN A 1 92 ? 23.706 37.928 -21.249 1.00 64.19 92 GLN A O 1
ATOM 710 N N . SER A 1 93 ? 23.232 37.827 -23.440 1.00 55.69 93 SER A N 1
ATOM 711 C CA . SER A 1 93 ? 24.584 38.125 -23.942 1.00 55.69 93 SER A CA 1
ATOM 712 C C . SER A 1 93 ? 25.251 39.327 -23.255 1.00 55.69 93 SER A C 1
ATOM 714 O O . SER A 1 93 ? 26.462 39.323 -23.042 1.00 55.69 93 SER A O 1
ATOM 716 N N . ILE A 1 94 ? 24.468 40.327 -22.829 1.00 58.97 94 ILE A N 1
ATOM 717 C CA . ILE A 1 94 ? 24.972 41.491 -22.083 1.00 58.97 94 ILE A CA 1
ATOM 718 C C . ILE A 1 94 ? 25.399 41.144 -20.644 1.00 58.97 94 ILE A C 1
ATOM 720 O O . ILE A 1 94 ? 26.384 41.684 -20.146 1.00 58.97 94 ILE A O 1
ATOM 724 N N . GLY A 1 95 ? 24.708 40.201 -19.995 1.00 55.09 95 GLY A N 1
ATOM 725 C CA . GLY A 1 95 ? 25.053 39.685 -18.667 1.00 55.09 95 GLY A CA 1
ATOM 726 C C . GLY A 1 95 ? 26.279 38.771 -18.689 1.00 55.09 95 GLY A C 1
ATOM 727 O O . GLY A 1 95 ? 27.090 38.806 -17.769 1.00 55.09 95 GLY A O 1
ATOM 728 N N . LEU A 1 96 ? 26.468 38.011 -19.770 1.00 55.69 96 LEU A N 1
ATOM 729 C CA . LEU A 1 96 ? 27.668 37.197 -19.988 1.00 55.69 96 LEU A CA 1
ATOM 730 C C . LEU A 1 96 ? 28.895 38.046 -20.319 1.00 55.69 96 LEU A C 1
ATOM 732 O O . LEU A 1 96 ? 29.969 37.813 -19.768 1.00 55.69 96 LEU A O 1
ATOM 736 N N . ALA A 1 97 ? 28.741 39.066 -21.166 1.00 58.84 97 ALA A N 1
ATOM 737 C CA . ALA A 1 97 ? 29.818 39.997 -21.498 1.00 58.84 97 ALA A CA 1
ATOM 738 C C . ALA A 1 97 ? 30.319 40.765 -20.262 1.00 58.84 97 ALA A C 1
ATOM 740 O O . ALA A 1 97 ? 31.514 41.033 -20.147 1.00 58.84 97 ALA A O 1
ATOM 741 N N . ALA A 1 98 ? 29.434 41.037 -19.295 1.00 59.38 98 ALA A N 1
ATOM 742 C CA . ALA A 1 98 ? 29.786 41.668 -18.022 1.00 59.38 98 ALA A CA 1
ATOM 743 C C . ALA A 1 98 ? 30.711 40.812 -17.132 1.00 59.38 98 ALA A C 1
ATOM 745 O O . ALA A 1 98 ? 31.289 41.334 -16.180 1.00 59.38 98 ALA A O 1
ATOM 746 N N . SER A 1 99 ? 30.886 39.520 -17.439 1.00 69.88 99 SER A N 1
ATOM 747 C CA . SER A 1 99 ? 31.856 38.657 -16.752 1.00 69.88 99 SER A CA 1
ATOM 748 C C . SER A 1 99 ? 33.308 38.908 -17.176 1.00 69.88 99 SER A C 1
ATOM 750 O O . SER A 1 99 ? 34.220 38.457 -16.486 1.00 69.88 99 SER A O 1
ATOM 752 N N . PHE A 1 100 ? 33.530 39.586 -18.313 1.00 65.75 100 PHE A N 1
ATOM 753 C CA . PHE A 1 100 ? 34.838 39.786 -18.959 1.00 65.75 100 PHE A CA 1
ATOM 754 C C . PHE A 1 100 ? 35.676 38.501 -19.133 1.00 65.75 100 PHE A C 1
ATOM 756 O O . PHE A 1 100 ? 36.887 38.571 -19.337 1.00 65.75 100 PHE A O 1
ATOM 763 N N . SER A 1 101 ? 35.049 37.322 -19.070 1.00 71.62 101 SER A N 1
ATOM 764 C CA . SER A 1 101 ? 35.728 36.029 -19.122 1.00 71.62 101 SER A CA 1
ATOM 765 C C . SER A 1 101 ? 35.455 35.335 -20.448 1.00 71.62 101 SER A C 1
ATOM 767 O O . SER A 1 101 ? 34.387 34.765 -20.675 1.00 71.62 101 SER A O 1
ATOM 769 N N . THR A 1 102 ? 36.451 35.363 -21.328 1.00 68.69 102 THR A N 1
ATOM 770 C CA . THR A 1 102 ? 36.419 34.628 -22.596 1.00 68.69 102 THR A CA 1
ATOM 771 C C . THR A 1 102 ? 36.340 33.119 -22.369 1.00 68.69 102 THR A C 1
ATOM 773 O O . THR A 1 102 ? 35.593 32.454 -23.074 1.00 68.69 102 THR A O 1
ATOM 776 N N . ASP A 1 103 ? 37.023 32.586 -21.350 1.00 73.25 103 ASP A N 1
ATOM 777 C CA . ASP A 1 103 ? 36.944 31.170 -20.957 1.00 73.25 103 ASP A CA 1
ATOM 778 C C . ASP A 1 103 ? 35.521 30.749 -20.561 1.00 73.25 103 ASP A C 1
ATOM 780 O O . ASP A 1 103 ? 35.030 29.709 -20.995 1.00 73.25 103 ASP A O 1
ATOM 784 N N . LEU A 1 104 ? 34.826 31.579 -19.775 1.00 66.81 104 LEU A N 1
ATOM 785 C CA . LEU A 1 104 ? 33.448 31.298 -19.370 1.00 66.81 104 LEU A CA 1
ATOM 786 C C . LEU A 1 104 ? 32.500 31.310 -20.574 1.00 66.81 104 LEU A C 1
ATOM 788 O O . LEU A 1 104 ? 31.636 30.443 -20.681 1.00 66.81 104 LEU A O 1
ATOM 792 N N . ILE A 1 105 ? 32.688 32.263 -21.490 1.00 68.50 105 ILE A N 1
ATOM 793 C CA . ILE A 1 105 ? 31.917 32.345 -22.734 1.00 68.50 105 ILE A CA 1
ATOM 794 C C . ILE A 1 105 ? 32.185 31.113 -23.611 1.00 68.50 105 ILE A C 1
ATOM 796 O O . ILE A 1 105 ? 31.237 30.546 -24.147 1.00 68.50 105 ILE A O 1
ATOM 800 N N . PHE A 1 106 ? 33.437 30.649 -23.705 1.00 72.88 106 PHE A N 1
ATOM 801 C CA . PHE A 1 106 ? 33.789 29.430 -24.438 1.00 72.88 106 PHE A CA 1
ATOM 802 C C . PHE A 1 106 ? 33.159 28.178 -23.828 1.00 72.88 106 PHE A C 1
ATOM 804 O O . PHE A 1 106 ? 32.526 27.419 -24.554 1.00 72.88 106 PHE A O 1
ATOM 811 N N . ARG A 1 107 ? 33.255 27.983 -22.509 1.00 74.44 107 ARG A N 1
ATOM 812 C CA . ARG A 1 107 ? 32.637 26.829 -21.834 1.00 74.44 107 ARG A CA 1
ATOM 813 C C . ARG A 1 107 ? 31.116 26.839 -21.933 1.00 74.44 107 ARG A C 1
ATOM 815 O O . ARG A 1 107 ? 30.509 25.783 -22.064 1.00 74.44 107 ARG A O 1
ATOM 822 N N . MET A 1 108 ? 30.493 28.016 -21.899 1.00 74.81 108 MET A N 1
ATOM 823 C CA . MET A 1 108 ? 29.053 28.146 -22.113 1.00 74.81 108 MET A CA 1
ATOM 824 C C . MET A 1 108 ? 28.664 27.838 -23.563 1.00 74.81 108 MET A C 1
ATOM 826 O O . MET A 1 108 ? 27.692 27.123 -23.794 1.00 74.81 108 MET A O 1
ATOM 830 N N . ALA A 1 109 ? 29.412 28.355 -24.540 1.00 65.25 109 ALA A N 1
ATOM 831 C CA . ALA A 1 109 ? 29.179 28.068 -25.951 1.00 65.25 109 ALA A CA 1
ATOM 832 C C . ALA A 1 109 ? 29.379 26.575 -26.257 1.00 65.25 109 ALA A C 1
ATOM 834 O O . ALA A 1 109 ? 28.584 25.990 -26.985 1.00 65.25 109 ALA A O 1
ATOM 835 N N . GLU A 1 110 ? 30.387 25.943 -25.650 1.00 67.69 110 GLU A N 1
ATOM 836 C CA . GLU A 1 110 ? 30.629 24.502 -25.736 1.00 67.69 110 GLU A CA 1
ATOM 837 C C . GLU A 1 110 ? 29.493 23.705 -25.088 1.00 67.69 110 GLU A C 1
ATOM 839 O O . GLU A 1 110 ? 28.957 22.804 -25.724 1.00 67.69 110 GLU A O 1
ATOM 844 N N . ALA A 1 111 ? 29.055 24.071 -23.881 1.00 61.81 111 ALA A N 1
ATOM 845 C CA . ALA A 1 111 ? 27.926 23.423 -23.216 1.00 61.81 111 ALA A CA 1
ATOM 846 C C . ALA A 1 111 ? 26.625 23.569 -24.019 1.00 61.81 111 ALA A C 1
ATOM 848 O O . ALA A 1 111 ? 25.927 22.584 -24.228 1.00 61.81 111 ALA A O 1
ATOM 849 N N . THR A 1 112 ? 26.349 24.756 -24.565 1.00 62.09 112 THR A N 1
ATOM 850 C CA . THR A 1 112 ? 25.185 24.998 -25.432 1.00 62.09 112 THR A CA 1
ATOM 851 C C . THR A 1 112 ? 25.280 24.165 -26.713 1.00 62.09 112 THR A C 1
ATOM 853 O O . THR A 1 112 ? 24.310 23.529 -27.106 1.00 62.09 112 THR A O 1
ATOM 856 N N . ALA A 1 113 ? 26.454 24.094 -27.347 1.00 56.44 113 ALA A N 1
ATOM 857 C CA . ALA A 1 113 ? 26.669 23.279 -28.543 1.00 56.44 113 ALA A CA 1
ATOM 858 C C . ALA A 1 113 ? 26.554 21.771 -28.264 1.00 56.44 113 ALA A C 1
ATOM 860 O O . ALA A 1 113 ? 26.058 21.026 -29.111 1.00 56.44 113 ALA A O 1
ATOM 861 N N . VAL A 1 114 ? 26.998 21.318 -27.087 1.00 56.91 114 VAL A N 1
ATOM 862 C CA . VAL A 1 114 ? 26.822 19.942 -26.614 1.00 56.91 114 VAL A CA 1
ATOM 863 C C . VAL A 1 114 ? 25.352 19.664 -26.343 1.00 56.91 114 VAL A C 1
ATOM 865 O O . VAL A 1 114 ? 24.877 18.634 -26.788 1.00 56.91 114 VAL A O 1
ATOM 868 N N . GLU A 1 115 ? 24.613 20.564 -25.695 1.00 59.25 115 GLU A N 1
ATOM 869 C CA . GLU A 1 115 ? 23.183 20.392 -25.408 1.00 59.25 115 GLU A CA 1
ATOM 870 C C . GLU A 1 115 ? 22.315 20.402 -26.676 1.00 59.25 115 GLU A C 1
ATOM 872 O O . GLU A 1 115 ? 21.406 19.585 -26.808 1.00 59.25 115 GLU A O 1
ATOM 877 N N . VAL A 1 116 ? 22.642 21.248 -27.658 1.00 55.28 116 VAL A N 1
ATOM 878 C CA . VAL A 1 116 ? 21.995 21.241 -28.983 1.00 55.28 116 VAL A CA 1
ATOM 879 C C . VAL A 1 116 ? 22.234 19.907 -29.704 1.00 55.28 116 VAL A C 1
ATOM 881 O O . VAL A 1 116 ? 21.318 19.380 -30.335 1.00 55.28 116 VAL A O 1
ATOM 884 N N . ARG A 1 117 ? 23.432 19.316 -29.577 1.00 50.94 117 ARG A N 1
ATOM 885 C CA . ARG A 1 117 ? 23.739 17.973 -30.114 1.00 50.94 117 ARG A CA 1
ATOM 886 C C . ARG A 1 117 ? 23.140 16.837 -29.271 1.00 50.94 117 ARG A C 1
ATOM 888 O O . ARG A 1 117 ? 22.718 15.823 -29.817 1.00 50.94 117 ARG A O 1
ATOM 895 N N . ALA A 1 118 ? 23.027 17.031 -27.959 1.00 48.81 118 ALA A N 1
ATOM 896 C CA . ALA A 1 118 ? 22.632 16.035 -26.964 1.00 48.81 118 ALA A CA 1
ATOM 897 C C . ALA A 1 118 ? 21.191 15.526 -27.102 1.00 48.81 118 ALA A C 1
ATOM 899 O O . ALA A 1 118 ? 20.872 14.478 -26.554 1.00 48.81 118 ALA A O 1
ATOM 900 N N . ASN A 1 119 ? 20.340 16.155 -27.915 1.00 48.69 119 ASN A N 1
ATOM 901 C CA . ASN A 1 119 ? 19.047 15.571 -28.291 1.00 48.69 119 ASN A CA 1
ATOM 902 C C . ASN A 1 119 ? 19.167 14.239 -29.088 1.00 48.69 119 ASN A C 1
ATOM 904 O O . ASN A 1 119 ? 18.142 13.647 -29.423 1.00 48.69 119 ASN A O 1
ATOM 908 N N . ASN A 1 120 ? 20.389 13.733 -29.343 1.00 51.03 120 ASN A N 1
ATOM 909 C CA . ASN A 1 120 ? 20.699 12.450 -29.990 1.00 51.03 120 ASN A CA 1
ATOM 910 C C . ASN A 1 120 ? 21.695 11.546 -29.208 1.00 51.03 120 ASN A C 1
ATOM 912 O O . ASN A 1 120 ? 22.662 11.019 -29.760 1.00 51.03 120 ASN A O 1
ATOM 916 N N . HIS A 1 121 ? 21.472 11.329 -27.906 1.00 59.06 121 HIS A N 1
ATOM 917 C CA . HIS A 1 121 ? 22.441 10.660 -27.017 1.00 59.06 121 HIS A CA 1
ATOM 918 C C . HIS A 1 121 ? 22.958 9.268 -27.450 1.00 59.06 121 HIS A C 1
ATOM 920 O O . HIS A 1 121 ? 24.124 8.967 -27.187 1.00 59.06 121 HIS A O 1
ATOM 926 N N . ALA A 1 122 ? 22.150 8.404 -28.082 1.00 52.03 122 ALA A N 1
ATOM 927 C CA . ALA A 1 122 ? 22.595 7.046 -28.434 1.00 52.03 122 ALA A CA 1
ATOM 928 C C . ALA A 1 122 ? 23.479 7.039 -29.691 1.00 52.03 122 ALA A C 1
ATOM 930 O O . ALA A 1 122 ? 24.559 6.447 -29.681 1.00 52.03 122 ALA A O 1
ATOM 931 N N . ASN A 1 123 ? 23.063 7.753 -30.739 1.00 51.31 123 ASN A N 1
ATOM 932 C CA . ASN A 1 123 ? 23.842 7.931 -31.965 1.00 51.31 123 ASN A CA 1
ATOM 933 C C . ASN A 1 123 ? 25.184 8.629 -31.705 1.00 51.31 123 ASN A C 1
ATOM 935 O O . ASN A 1 123 ? 26.229 8.210 -32.210 1.00 51.31 123 ASN A O 1
ATOM 939 N N . ASP A 1 124 ? 25.175 9.664 -30.865 1.00 58.59 124 ASP A N 1
ATOM 940 C CA . ASP A 1 124 ? 26.384 10.388 -30.481 1.00 58.59 124 ASP A CA 1
ATOM 941 C C . ASP A 1 124 ? 27.325 9.508 -29.649 1.00 58.59 124 ASP A C 1
ATOM 943 O O . ASP A 1 124 ? 28.534 9.509 -29.872 1.00 58.59 124 ASP A O 1
ATOM 947 N N . ALA A 1 125 ? 26.796 8.701 -28.727 1.00 54.84 125 ALA A N 1
ATOM 948 C CA . ALA A 1 125 ? 27.611 7.774 -27.949 1.00 54.84 125 ALA A CA 1
ATOM 949 C C . ALA A 1 125 ? 28.213 6.650 -28.811 1.00 54.84 125 ALA A C 1
ATOM 951 O O . ALA A 1 125 ? 29.368 6.281 -28.589 1.00 54.84 125 ALA A O 1
ATOM 952 N N . VAL A 1 126 ? 27.482 6.144 -29.811 1.00 58.38 126 VAL A N 1
ATOM 953 C CA . VAL A 1 126 ? 28.007 5.157 -30.770 1.00 58.38 126 VAL A CA 1
ATOM 954 C C . VAL A 1 126 ? 29.079 5.776 -31.667 1.00 58.38 126 VAL A C 1
ATOM 956 O O . VAL A 1 126 ? 30.168 5.218 -31.791 1.00 58.38 126 VAL A O 1
ATOM 959 N N . SER A 1 127 ? 28.836 6.964 -32.230 1.00 63.56 127 SER A N 1
ATOM 960 C CA . SER A 1 127 ? 29.822 7.656 -33.080 1.00 63.56 127 SER A CA 1
ATOM 961 C C . SER A 1 127 ? 31.102 8.044 -32.329 1.00 63.56 127 SER A C 1
ATOM 963 O O . SER A 1 127 ? 32.184 8.042 -32.913 1.00 63.56 127 SER A O 1
ATOM 965 N N . GLN A 1 128 ? 31.003 8.316 -31.025 1.00 59.56 128 GLN A N 1
ATOM 966 C CA . GLN A 1 128 ? 32.142 8.591 -30.143 1.00 59.56 128 GLN A CA 1
ATOM 967 C C . GLN A 1 128 ? 32.827 7.320 -29.607 1.00 59.56 128 GLN A C 1
ATOM 969 O O . GLN A 1 128 ? 33.764 7.429 -28.817 1.00 59.56 128 GLN A O 1
ATOM 974 N N . GLY A 1 129 ? 32.357 6.121 -29.974 1.00 63.16 129 GLY A N 1
ATOM 975 C CA . GLY A 1 129 ? 32.888 4.845 -29.477 1.00 63.16 129 GLY A CA 1
ATOM 976 C C . GLY A 1 129 ? 32.635 4.589 -27.986 1.00 63.16 129 GLY A C 1
ATOM 977 O O . GLY A 1 129 ? 33.261 3.709 -27.399 1.00 63.16 129 GLY A O 1
ATOM 978 N N . LYS A 1 130 ? 31.735 5.354 -27.356 1.00 50.62 130 LYS A N 1
ATOM 979 C CA . LYS A 1 130 ? 31.327 5.185 -25.950 1.00 50.62 130 LYS A CA 1
ATOM 980 C C . LYS A 1 130 ? 30.347 4.023 -25.773 1.00 50.62 130 LYS A C 1
ATOM 982 O O . LYS A 1 130 ? 30.277 3.453 -24.689 1.00 50.62 130 LYS A O 1
ATOM 987 N N . LEU A 1 131 ? 29.606 3.681 -26.827 1.00 58.97 131 LEU A N 1
ATOM 988 C CA . LEU A 1 131 ? 28.737 2.508 -26.930 1.00 58.97 131 LEU A CA 1
ATOM 989 C C . LEU A 1 131 ? 29.002 1.803 -28.263 1.00 58.97 131 LEU A C 1
ATOM 991 O O . LEU A 1 131 ? 29.429 2.436 -29.227 1.00 58.97 131 LEU A O 1
ATOM 995 N N . THR A 1 132 ? 28.717 0.506 -28.342 1.00 65.81 132 THR A N 1
ATOM 996 C CA . THR A 1 132 ? 28.647 -0.194 -29.630 1.00 65.81 132 THR A CA 1
ATOM 997 C C . THR A 1 132 ? 27.209 -0.192 -30.136 1.00 65.81 132 THR A C 1
ATOM 999 O O . THR A 1 132 ? 26.264 -0.231 -29.345 1.00 65.81 132 THR A O 1
ATOM 1002 N N . GLU A 1 133 ? 27.023 -0.170 -31.455 1.00 67.62 133 GLU A N 1
ATOM 1003 C CA . GLU A 1 133 ? 25.693 -0.327 -32.054 1.00 67.62 133 GLU A CA 1
ATOM 1004 C C . GLU A 1 133 ? 25.042 -1.651 -31.621 1.00 67.62 133 GLU A C 1
ATOM 1006 O O . GLU A 1 133 ? 23.862 -1.672 -31.274 1.00 67.62 133 GLU A O 1
ATOM 1011 N N . ASP A 1 134 ? 25.828 -2.729 -31.543 1.00 66.75 134 ASP A N 1
ATOM 1012 C CA . ASP A 1 134 ? 25.375 -4.039 -31.062 1.00 66.75 134 ASP A CA 1
ATOM 1013 C C . ASP A 1 134 ? 24.823 -3.981 -29.637 1.00 66.75 134 ASP A C 1
ATOM 1015 O O . ASP A 1 134 ? 23.802 -4.603 -29.350 1.00 66.75 134 ASP A O 1
ATOM 1019 N N . LEU A 1 135 ? 25.455 -3.207 -28.747 1.00 58.25 135 LEU A N 1
ATOM 1020 C CA . LEU A 1 135 ? 24.963 -3.008 -27.387 1.00 58.25 135 LEU A CA 1
ATOM 1021 C C . LEU A 1 135 ? 23.638 -2.237 -27.396 1.00 58.25 135 LEU A C 1
ATOM 1023 O O . LEU A 1 135 ? 22.705 -2.625 -26.703 1.00 58.25 135 LEU A O 1
ATOM 1027 N N . VAL A 1 136 ? 23.509 -1.182 -28.207 1.00 57.69 136 VAL A N 1
ATOM 1028 C CA . VAL A 1 136 ? 22.244 -0.429 -28.325 1.00 57.69 136 VAL A CA 1
ATOM 1029 C C . VAL A 1 136 ? 21.120 -1.321 -28.865 1.00 57.69 136 VAL A C 1
ATOM 1031 O O . VAL A 1 136 ? 20.009 -1.319 -28.332 1.00 57.69 136 VAL A O 1
ATOM 1034 N N . ARG A 1 137 ? 21.421 -2.155 -29.866 1.00 64.38 137 ARG A N 1
ATOM 1035 C CA . ARG A 1 137 ? 20.505 -3.177 -30.389 1.00 64.38 137 ARG A CA 1
ATOM 1036 C C . ARG A 1 137 ? 20.142 -4.201 -29.316 1.00 64.38 137 ARG A C 1
ATOM 1038 O O . ARG A 1 137 ? 18.970 -4.485 -29.124 1.00 64.38 137 ARG A O 1
ATOM 1045 N N . GLU A 1 138 ? 21.102 -4.724 -28.563 1.00 62.31 138 GLU A N 1
ATOM 1046 C CA . GLU A 1 138 ? 20.837 -5.660 -27.464 1.00 62.31 138 GLU A CA 1
ATOM 1047 C C . GLU A 1 138 ? 19.900 -5.066 -26.403 1.00 62.31 138 GLU A C 1
ATOM 1049 O O . GLU A 1 138 ? 18.956 -5.730 -25.975 1.00 62.31 138 GLU A O 1
ATOM 1054 N N . ARG A 1 139 ? 20.077 -3.789 -26.048 1.00 65.25 139 ARG A N 1
ATOM 1055 C CA . ARG A 1 139 ? 19.290 -3.132 -24.993 1.00 65.25 139 ARG A CA 1
ATOM 1056 C C . ARG A 1 139 ? 17.867 -2.754 -25.385 1.00 65.25 139 ARG A C 1
ATOM 1058 O O . ARG A 1 139 ? 17.042 -2.595 -24.489 1.00 65.25 139 ARG A O 1
ATOM 1065 N N . VAL A 1 140 ? 17.538 -2.659 -26.675 1.00 64.00 140 VAL A N 1
ATOM 1066 C CA . VAL A 1 140 ? 16.150 -2.412 -27.110 1.00 64.00 140 VAL A CA 1
ATOM 1067 C C . VAL A 1 140 ? 15.312 -3.695 -27.195 1.00 64.00 140 VAL A C 1
ATOM 1069 O O . VAL A 1 140 ? 14.084 -3.635 -27.247 1.00 64.00 140 VAL A O 1
ATOM 1072 N N . LYS A 1 141 ? 15.936 -4.878 -27.167 1.00 63.75 141 LYS A N 1
ATOM 1073 C CA . LYS A 1 141 ? 15.227 -6.166 -27.265 1.00 63.75 141 LYS A CA 1
ATOM 1074 C C . LYS A 1 141 ? 14.138 -6.350 -26.196 1.00 63.75 141 LYS A C 1
ATOM 1076 O O . LYS A 1 141 ? 13.014 -6.673 -26.582 1.00 63.75 141 LYS A O 1
ATOM 1081 N N . PRO A 1 142 ? 14.370 -6.086 -24.891 1.00 67.06 142 PRO A N 1
ATOM 1082 C CA . PRO A 1 142 ? 13.337 -6.277 -23.867 1.00 67.06 142 PRO A CA 1
ATOM 1083 C C . PRO A 1 142 ? 12.062 -5.456 -24.117 1.00 67.06 142 PRO A C 1
ATOM 1085 O O . PRO A 1 142 ? 10.954 -5.931 -23.857 1.00 67.06 142 PRO A O 1
ATOM 1088 N N . LEU A 1 143 ? 12.194 -4.254 -24.694 1.00 68.44 143 LEU A N 1
ATOM 1089 C CA . LEU A 1 143 ? 11.053 -3.427 -25.090 1.00 68.44 143 LEU A CA 1
ATOM 1090 C C . LEU A 1 143 ? 10.185 -4.144 -26.130 1.00 68.44 143 LEU A C 1
ATOM 1092 O O . LEU A 1 143 ? 8.975 -4.287 -25.949 1.00 68.44 143 LEU A O 1
ATOM 1096 N N . PHE A 1 144 ? 10.796 -4.619 -27.215 1.00 66.12 144 PHE A N 1
ATOM 1097 C CA . PHE A 1 144 ? 10.062 -5.301 -28.280 1.00 66.12 144 PHE A CA 1
ATOM 1098 C C . PHE A 1 144 ? 9.555 -6.681 -27.859 1.00 66.12 144 PHE A C 1
ATOM 1100 O O . PHE A 1 144 ? 8.450 -7.051 -28.252 1.00 66.12 144 PHE A O 1
ATOM 1107 N N . TYR A 1 145 ? 10.282 -7.391 -26.991 1.00 69.81 145 TYR A N 1
ATOM 1108 C CA . TYR A 1 145 ? 9.798 -8.612 -26.344 1.00 69.81 145 TYR A CA 1
ATOM 1109 C C . TYR A 1 145 ? 8.482 -8.360 -25.597 1.00 69.81 145 TYR A C 1
ATOM 1111 O O . TYR A 1 145 ? 7.496 -9.073 -25.788 1.00 69.81 145 TYR A O 1
ATOM 1119 N N . THR A 1 146 ? 8.434 -7.291 -24.800 1.00 73.00 146 THR A N 1
ATOM 1120 C CA . THR A 1 146 ? 7.245 -6.902 -24.031 1.00 73.00 146 THR A CA 1
ATOM 1121 C C . THR A 1 146 ? 6.069 -6.581 -24.949 1.00 73.00 146 THR A C 1
ATOM 1123 O O . THR A 1 146 ? 4.989 -7.145 -24.793 1.00 73.00 146 THR A O 1
ATOM 1126 N N . ARG A 1 147 ? 6.282 -5.743 -25.968 1.00 78.19 147 ARG A N 1
ATOM 1127 C CA . ARG A 1 147 ? 5.252 -5.366 -26.953 1.00 78.19 147 ARG A CA 1
ATOM 1128 C C . ARG A 1 147 ? 4.683 -6.567 -27.712 1.00 78.19 147 ARG A C 1
ATOM 1130 O O . ARG A 1 147 ? 3.474 -6.682 -27.913 1.00 78.19 147 ARG A O 1
ATOM 1137 N N . MET A 1 148 ? 5.548 -7.511 -28.077 1.00 71.44 148 MET A N 1
ATOM 1138 C CA . MET A 1 148 ? 5.145 -8.783 -28.675 1.00 71.44 148 MET A CA 1
ATOM 1139 C C . MET A 1 148 ? 4.279 -9.625 -27.742 1.00 71.44 148 MET A C 1
ATOM 1141 O O . MET A 1 148 ? 3.229 -10.116 -28.154 1.00 71.44 148 MET A O 1
ATOM 1145 N N . ARG A 1 149 ? 4.676 -9.746 -26.474 1.00 76.25 149 ARG A N 1
ATOM 1146 C CA . ARG A 1 149 ? 3.925 -10.481 -25.447 1.00 76.25 149 ARG A CA 1
ATOM 1147 C C . ARG A 1 149 ? 2.602 -9.799 -25.098 1.00 76.25 149 ARG A C 1
ATOM 1149 O O . ARG A 1 149 ? 1.647 -10.480 -24.744 1.00 76.25 149 ARG A O 1
ATOM 1156 N N . LEU A 1 150 ? 2.499 -8.485 -25.275 1.00 78.88 150 LEU A N 1
ATOM 1157 C CA . LEU A 1 150 ? 1.242 -7.739 -25.180 1.00 78.88 150 LEU A CA 1
ATOM 1158 C C . LEU A 1 150 ? 0.320 -7.945 -26.395 1.00 78.88 150 LEU A C 1
ATOM 1160 O O . LEU A 1 150 ? -0.834 -7.514 -26.365 1.00 78.88 150 LEU A O 1
ATOM 1164 N N . GLY A 1 151 ? 0.793 -8.645 -27.431 1.00 74.00 151 GLY A N 1
ATOM 1165 C CA . GLY A 1 151 ? 0.018 -9.022 -28.610 1.00 74.00 151 GLY A CA 1
ATOM 1166 C C . GLY A 1 151 ? -0.032 -7.955 -29.701 1.00 74.00 151 GLY A C 1
ATOM 1167 O O . GLY A 1 151 ? -0.876 -8.057 -30.580 1.00 74.00 151 GLY A O 1
ATOM 1168 N N . GLU A 1 152 ? 0.850 -6.951 -29.674 1.00 71.75 152 GLU A N 1
ATOM 1169 C CA . GLU A 1 152 ? 0.837 -5.848 -30.649 1.00 71.75 152 GLU A CA 1
ATOM 1170 C C . GLU A 1 152 ? 1.070 -6.312 -32.101 1.00 71.75 152 GLU A C 1
ATOM 1172 O O . GLU A 1 152 ? 0.553 -5.710 -33.040 1.00 71.75 152 GLU A O 1
ATOM 1177 N N . PHE A 1 153 ? 1.842 -7.386 -32.290 1.00 65.12 153 PHE A N 1
ATOM 1178 C CA . PHE A 1 153 ? 2.327 -7.829 -33.605 1.00 65.12 153 PHE A CA 1
ATOM 1179 C C . PHE A 1 153 ? 1.633 -9.084 -34.153 1.00 65.12 153 PHE A C 1
ATOM 1181 O O . PHE A 1 153 ? 1.909 -9.486 -35.284 1.00 65.12 153 PHE A O 1
ATOM 1188 N N . ASP A 1 154 ? 0.773 -9.722 -33.361 1.00 68.56 154 ASP A N 1
ATOM 1189 C CA . ASP A 1 154 ? 0.039 -10.924 -33.760 1.00 68.56 154 ASP A CA 1
ATOM 1190 C C . ASP A 1 154 ? -1.423 -10.547 -34.113 1.00 68.56 154 ASP A C 1
ATOM 1192 O O . ASP A 1 154 ? -1.930 -9.543 -33.607 1.00 68.56 154 ASP A O 1
ATOM 1196 N N . PRO A 1 155 ? -2.129 -11.318 -34.967 1.00 68.75 155 PRO A N 1
ATOM 1197 C CA . PRO A 1 155 ? -3.550 -11.094 -35.240 1.00 68.75 155 PRO A CA 1
ATOM 1198 C C . PRO A 1 155 ? -4.387 -11.049 -33.947 1.00 68.75 155 PRO A C 1
ATOM 1200 O O . PRO A 1 155 ? -4.180 -11.905 -33.077 1.00 68.75 155 PRO A O 1
ATOM 1203 N N . PRO A 1 156 ? -5.341 -10.106 -33.801 1.00 71.81 156 PRO A N 1
ATOM 1204 C CA . PRO A 1 156 ? -6.135 -9.963 -32.580 1.00 71.81 156 PRO A CA 1
ATOM 1205 C C . PRO A 1 156 ? -6.856 -11.244 -32.151 1.00 71.81 156 PRO A C 1
ATOM 1207 O O . PRO A 1 156 ? -6.990 -11.494 -30.959 1.00 71.81 156 PRO A O 1
ATOM 1210 N N . GLU A 1 157 ? -7.261 -12.092 -33.099 1.00 78.00 157 GLU A N 1
ATOM 1211 C CA . GLU A 1 157 ? -7.975 -13.349 -32.847 1.00 78.00 157 GLU A CA 1
ATOM 1212 C C . GLU A 1 157 ? -7.120 -14.388 -32.105 1.00 78.00 157 GLU A C 1
ATOM 1214 O O . GLU A 1 157 ? -7.659 -15.323 -31.515 1.00 78.00 157 GLU A O 1
ATOM 1219 N N . MET A 1 158 ? -5.791 -14.244 -32.129 1.00 75.81 158 MET A N 1
ATOM 1220 C CA . MET A 1 158 ? -4.885 -15.098 -31.359 1.00 75.81 158 MET A CA 1
ATOM 1221 C C . MET A 1 158 ? -4.764 -14.647 -29.903 1.00 75.81 158 MET A C 1
ATOM 1223 O O . MET A 1 158 ? -4.457 -15.466 -29.038 1.00 75.81 158 MET A O 1
ATOM 1227 N N . ASN A 1 159 ? -4.967 -13.357 -29.628 1.00 81.69 159 ASN A N 1
ATOM 1228 C CA . ASN A 1 159 ? -4.778 -12.782 -28.307 1.00 81.69 159 ASN A CA 1
ATOM 1229 C C . ASN A 1 159 ? -6.087 -12.870 -27.500 1.00 81.69 159 ASN A C 1
ATOM 1231 O O . ASN A 1 159 ? -7.023 -12.122 -27.788 1.00 81.69 159 ASN A O 1
ATOM 1235 N N . PRO A 1 160 ? -6.161 -13.707 -26.445 1.00 86.81 160 PRO A N 1
ATOM 1236 C CA . PRO A 1 160 ? -7.390 -13.898 -25.671 1.00 86.81 160 PRO A CA 1
ATOM 1237 C C . PRO A 1 160 ? -7.852 -12.622 -24.958 1.00 86.81 160 PRO A C 1
ATOM 1239 O O . PRO A 1 160 ? -9.001 -12.527 -24.541 1.00 86.81 160 PRO A O 1
ATOM 1242 N N . TYR A 1 161 ? -6.969 -11.634 -24.817 1.00 91.44 161 TYR A N 1
ATOM 1243 C CA . TYR A 1 161 ? -7.275 -10.376 -24.155 1.00 91.44 161 TYR A CA 1
ATOM 1244 C C . TYR A 1 161 ? -7.806 -9.316 -25.114 1.00 91.44 161 TYR A C 1
ATOM 1246 O O . TYR A 1 161 ? -8.314 -8.311 -24.636 1.00 91.44 161 TYR A O 1
ATOM 1254 N N . ALA A 1 162 ? -7.730 -9.519 -26.439 1.00 84.56 162 ALA A N 1
ATOM 1255 C CA . ALA A 1 162 ? -8.127 -8.532 -27.448 1.00 84.56 162 ALA A CA 1
ATOM 1256 C C . ALA A 1 162 ? -9.629 -8.186 -27.427 1.00 84.56 162 ALA A C 1
ATOM 1258 O O . ALA A 1 162 ? -10.013 -7.114 -27.887 1.00 84.56 162 ALA A O 1
ATOM 1259 N N . SER A 1 163 ? -10.473 -9.064 -26.875 1.00 88.50 163 SER A N 1
ATOM 1260 C CA . SER A 1 163 ? -11.924 -8.868 -26.779 1.00 88.50 163 SER A CA 1
ATOM 1261 C C . SER A 1 163 ? -12.384 -8.123 -25.523 1.00 88.50 163 SER A C 1
ATOM 1263 O O . SER A 1 163 ? -13.584 -7.921 -25.363 1.00 88.50 163 SER A O 1
ATOM 1265 N N . ILE A 1 164 ? -11.473 -7.746 -24.617 1.00 91.94 164 ILE A N 1
ATOM 1266 C CA . ILE A 1 164 ? -11.824 -6.996 -23.402 1.00 91.94 164 ILE A CA 1
ATOM 1267 C C . ILE A 1 164 ? -12.333 -5.602 -23.796 1.00 91.94 164 ILE A C 1
ATOM 1269 O O . ILE A 1 164 ? -11.657 -4.869 -24.526 1.00 91.94 164 ILE A O 1
ATOM 1273 N N . THR A 1 165 ? -13.522 -5.244 -23.305 1.00 92.12 165 THR A N 1
ATOM 1274 C CA . THR A 1 165 ? -14.191 -3.954 -23.531 1.00 92.12 165 THR A CA 1
ATOM 1275 C C . THR A 1 165 ? -14.285 -3.159 -22.230 1.00 92.12 165 THR A C 1
ATOM 1277 O O . THR A 1 165 ? -14.052 -3.691 -21.151 1.00 92.12 165 THR A O 1
ATOM 1280 N N . THR A 1 166 ? -14.676 -1.886 -22.313 1.00 92.75 166 THR A N 1
ATOM 1281 C CA . THR A 1 166 ? -14.877 -1.005 -21.147 1.00 92.75 166 THR A CA 1
ATOM 1282 C C . THR A 1 166 ? -16.022 -1.421 -20.223 1.00 92.75 166 THR A C 1
ATOM 1284 O O . THR A 1 166 ? -16.162 -0.831 -19.160 1.00 92.75 166 THR A O 1
ATOM 1287 N N . ASP A 1 167 ? -16.825 -2.427 -20.583 1.00 91.75 167 ASP A N 1
ATOM 1288 C CA . ASP A 1 167 ? -17.938 -2.914 -19.751 1.00 91.75 167 ASP A CA 1
ATOM 1289 C C . ASP A 1 167 ? -17.463 -3.609 -18.462 1.00 91.75 167 ASP A C 1
ATOM 1291 O O . ASP A 1 167 ? -18.240 -3.761 -17.523 1.00 91.75 167 ASP A O 1
ATOM 1295 N N . VAL A 1 168 ? -16.189 -4.020 -18.416 1.00 92.56 168 VAL A N 1
ATOM 1296 C CA . VAL A 1 168 ? -15.552 -4.652 -17.244 1.00 92.56 168 VAL A CA 1
ATOM 1297 C C . VAL A 1 168 ? -15.066 -3.640 -16.199 1.00 92.56 168 VAL A C 1
ATOM 1299 O O . VAL A 1 168 ? -14.680 -4.031 -15.100 1.00 92.56 168 VAL A O 1
ATOM 1302 N N . ILE A 1 169 ? -15.037 -2.346 -16.537 1.00 94.56 169 ILE A N 1
ATOM 1303 C CA . ILE A 1 169 ? -14.570 -1.290 -15.633 1.00 94.56 169 ILE A CA 1
ATOM 1304 C C . ILE A 1 169 ? -15.550 -1.153 -14.468 1.00 94.56 169 ILE A C 1
ATOM 1306 O O . ILE A 1 169 ? -16.748 -0.959 -14.679 1.00 94.56 169 ILE A O 1
ATOM 1310 N N . GLU A 1 170 ? -15.031 -1.242 -13.240 1.00 95.06 170 GLU A N 1
ATOM 1311 C CA . GLU A 1 170 ? -15.808 -1.155 -11.999 1.00 95.06 170 GLU A CA 1
ATOM 1312 C C . GLU A 1 170 ? -16.968 -2.162 -11.928 1.00 95.06 170 GLU A C 1
ATOM 1314 O O . GLU A 1 170 ? -18.011 -1.905 -11.301 1.00 95.06 170 GLU A O 1
ATOM 1319 N N . GLU A 1 171 ? -16.805 -3.331 -12.561 1.00 94.94 171 GLU A N 1
ATOM 1320 C CA . GLU A 1 171 ? -17.795 -4.393 -12.469 1.00 94.94 171 GLU A CA 1
ATOM 1321 C C . GLU A 1 171 ? -17.983 -4.845 -11.016 1.00 94.94 171 GLU A C 1
ATOM 1323 O O . GLU A 1 171 ? -17.137 -4.650 -10.137 1.00 94.94 171 GLU A O 1
ATOM 1328 N N . LYS A 1 172 ? -19.131 -5.465 -10.728 1.00 96.25 172 LYS A N 1
ATOM 1329 C CA . LYS A 1 172 ? -19.494 -5.796 -9.345 1.00 96.25 172 LYS A CA 1
ATOM 1330 C C . LYS A 1 172 ? -18.411 -6.627 -8.641 1.00 96.25 172 LYS A C 1
ATOM 1332 O O . LYS A 1 172 ? -18.175 -6.396 -7.460 1.00 96.25 172 LYS A O 1
ATOM 1337 N N . SER A 1 173 ? -17.759 -7.550 -9.349 1.00 96.56 173 SER A N 1
ATOM 1338 C CA . SER A 1 173 ? -16.722 -8.413 -8.777 1.00 96.56 173 SER A CA 1
ATOM 1339 C C . SER A 1 173 ? -15.498 -7.611 -8.295 1.00 96.56 173 SER A C 1
ATOM 1341 O O . SER A 1 173 ? -15.008 -7.856 -7.193 1.00 96.56 173 SER A O 1
ATOM 1343 N N . HIS A 1 174 ? -15.069 -6.594 -9.053 1.00 97.62 174 HIS A N 1
ATOM 1344 C CA . HIS A 1 174 ? -13.958 -5.707 -8.703 1.00 97.62 174 HIS A CA 1
ATOM 1345 C C . HIS A 1 174 ? -14.313 -4.832 -7.496 1.00 97.62 174 HIS A C 1
ATOM 1347 O O . HIS A 1 174 ? -13.536 -4.702 -6.550 1.00 97.62 174 HIS A O 1
ATOM 1353 N N . ARG A 1 175 ? -15.543 -4.304 -7.462 1.00 97.56 175 ARG A N 1
ATOM 1354 C CA . ARG A 1 175 ? -16.032 -3.513 -6.320 1.00 97.56 175 ARG A CA 1
ATOM 1355 C C . ARG A 1 175 ? -16.167 -4.345 -5.046 1.00 97.56 175 ARG A C 1
ATOM 1357 O O . ARG A 1 175 ? -15.803 -3.880 -3.968 1.00 97.56 175 ARG A O 1
ATOM 1364 N N . ASP A 1 176 ? -16.670 -5.574 -5.156 1.00 96.94 176 ASP A N 1
ATOM 1365 C CA . ASP A 1 176 ? -16.748 -6.505 -4.027 1.00 96.94 176 ASP A CA 1
ATOM 1366 C C . ASP A 1 176 ? -15.334 -6.849 -3.513 1.00 96.94 176 ASP A C 1
ATOM 1368 O O . ASP A 1 176 ? -15.107 -6.895 -2.301 1.00 96.94 176 ASP A O 1
ATOM 1372 N N . LEU A 1 177 ? -14.365 -7.016 -4.422 1.00 97.44 177 LEU A N 1
ATOM 1373 C CA . LEU A 1 177 ? -12.957 -7.226 -4.084 1.00 97.44 177 LEU A CA 1
ATOM 1374 C C . LEU A 1 177 ? -12.341 -6.011 -3.376 1.00 97.44 177 LEU A C 1
ATOM 1376 O O . LEU A 1 177 ? -11.580 -6.189 -2.428 1.00 97.44 177 LEU A O 1
ATOM 1380 N N . ALA A 1 178 ? -12.694 -4.784 -3.772 1.00 97.75 178 ALA A N 1
ATOM 1381 C CA . ALA A 1 178 ? -12.255 -3.569 -3.085 1.00 97.75 178 ALA A CA 1
ATOM 1382 C C . ALA A 1 178 ? -12.772 -3.510 -1.637 1.00 97.75 178 ALA A C 1
ATOM 1384 O O . ALA A 1 178 ? -12.022 -3.141 -0.732 1.00 97.75 178 ALA A O 1
ATOM 1385 N N . VAL A 1 179 ? -14.017 -3.940 -1.388 1.00 96.88 179 VAL A N 1
ATOM 1386 C CA . VAL A 1 179 ? -14.561 -4.082 -0.023 1.00 96.88 179 VAL A CA 1
ATOM 1387 C C . VAL A 1 179 ? -13.774 -5.129 0.766 1.00 96.88 179 VAL A C 1
ATOM 1389 O O . VAL A 1 179 ? -13.345 -4.847 1.886 1.00 96.88 179 VAL A O 1
ATOM 1392 N N . GLU A 1 180 ? -13.544 -6.314 0.189 1.00 96.69 180 GLU A N 1
ATOM 1393 C CA . GLU A 1 180 ? -12.767 -7.384 0.828 1.00 96.69 180 GLU A CA 1
ATOM 1394 C C . GLU A 1 180 ? -11.350 -6.908 1.191 1.00 96.69 180 GLU A C 1
ATOM 1396 O O . GLU A 1 180 ? -10.904 -7.090 2.327 1.00 96.69 180 GLU A O 1
ATOM 1401 N N . ALA A 1 181 ? -10.659 -6.265 0.246 1.00 97.38 181 ALA A N 1
ATOM 1402 C CA . ALA A 1 181 ? -9.305 -5.765 0.437 1.00 97.38 181 ALA A CA 1
ATOM 1403 C C . ALA A 1 181 ? -9.243 -4.697 1.531 1.00 97.38 181 ALA A C 1
ATOM 1405 O O . ALA A 1 181 ? -8.403 -4.789 2.424 1.00 97.38 181 ALA A O 1
ATOM 1406 N N . SER A 1 182 ? -10.174 -3.741 1.501 1.00 97.25 182 SER A N 1
ATOM 1407 C CA . SER A 1 182 ? -10.279 -2.650 2.472 1.00 97.25 182 SER A CA 1
ATOM 1408 C C . SER A 1 182 ? -10.527 -3.160 3.896 1.00 97.25 182 SER A C 1
ATOM 1410 O O . SER A 1 182 ? -9.901 -2.699 4.851 1.00 97.25 182 SER A O 1
ATOM 1412 N N . MET A 1 183 ? -11.377 -4.179 4.058 1.00 96.25 183 MET A N 1
ATOM 1413 C CA . MET A 1 183 ? -11.598 -4.817 5.359 1.00 96.25 183 MET A CA 1
ATOM 1414 C C . MET A 1 183 ? -10.347 -5.549 5.856 1.00 96.25 183 MET A C 1
ATOM 1416 O O . MET A 1 183 ? -9.971 -5.410 7.021 1.00 96.25 183 MET A O 1
ATOM 1420 N N . LYS A 1 184 ? -9.690 -6.318 4.977 1.00 96.81 184 LYS A N 1
ATOM 1421 C CA . LYS A 1 184 ? -8.512 -7.125 5.328 1.00 96.81 184 LYS A CA 1
ATOM 1422 C C . LYS A 1 184 ? -7.244 -6.299 5.554 1.00 96.81 184 LYS A C 1
ATOM 1424 O O . LYS A 1 184 ? -6.328 -6.799 6.207 1.00 96.81 184 LYS A O 1
ATOM 1429 N N . SER A 1 185 ? -7.183 -5.072 5.033 1.00 97.50 185 SER A N 1
ATOM 1430 C CA . SER A 1 185 ? -6.056 -4.152 5.220 1.00 97.50 185 SER A CA 1
ATOM 1431 C C . SER A 1 185 ? -6.068 -3.434 6.566 1.00 97.50 185 SER A C 1
ATOM 1433 O O . SER A 1 185 ? -5.023 -2.990 7.028 1.00 97.50 185 SER A O 1
ATOM 1435 N N . MET A 1 186 ? -7.228 -3.297 7.215 1.00 98.12 186 MET A N 1
ATOM 1436 C CA . MET A 1 186 ? -7.313 -2.613 8.507 1.00 98.12 186 MET A CA 1
ATOM 1437 C C . MET A 1 186 ? -6.684 -3.466 9.610 1.00 98.12 186 MET A C 1
ATOM 1439 O O . MET A 1 186 ? -6.942 -4.666 9.696 1.00 98.12 186 MET A O 1
ATOM 1443 N N . VAL A 1 187 ? -5.901 -2.848 10.496 1.00 98.69 187 VAL A N 1
ATOM 1444 C CA . VAL A 1 187 ? -5.255 -3.529 11.628 1.00 98.69 187 VAL A CA 1
ATOM 1445 C C . VAL A 1 187 ? -5.843 -3.022 12.938 1.00 98.69 187 VAL A C 1
ATOM 1447 O O . VAL A 1 187 ? -5.775 -1.831 13.241 1.00 98.69 187 VAL A O 1
ATOM 1450 N N . LEU A 1 188 ? -6.405 -3.930 13.736 1.00 98.56 188 LEU A N 1
ATOM 1451 C CA . LEU A 1 188 ? -6.882 -3.621 15.082 1.00 98.56 188 LEU A CA 1
ATOM 1452 C C . LEU A 1 188 ? -5.686 -3.596 16.039 1.00 98.56 188 LEU A C 1
ATOM 1454 O O . LEU A 1 188 ? -5.102 -4.637 16.327 1.00 98.56 188 LEU A O 1
ATOM 1458 N N . LEU A 1 189 ? -5.307 -2.411 16.514 1.00 98.56 189 LEU A N 1
ATOM 1459 C CA . LEU A 1 189 ? -4.133 -2.219 17.371 1.00 98.56 189 LEU A CA 1
ATOM 1460 C C . LEU A 1 189 ? -4.465 -2.354 18.856 1.00 98.56 189 LEU A C 1
ATOM 1462 O O . LEU A 1 189 ? -3.711 -2.935 19.626 1.00 98.56 189 LEU A O 1
ATOM 1466 N N . LYS A 1 190 ? -5.624 -1.838 19.255 1.00 98.44 190 LYS A N 1
ATOM 1467 C CA . LYS A 1 190 ? -6.111 -1.875 20.635 1.00 98.44 190 LYS A CA 1
ATOM 1468 C C . LYS A 1 190 ? -7.598 -2.179 20.625 1.00 98.44 190 LYS A C 1
ATOM 1470 O O . LYS A 1 190 ? -8.319 -1.663 19.772 1.00 98.44 190 LYS A O 1
ATOM 1475 N N . ASN A 1 191 ? -8.052 -2.993 21.573 1.00 97.69 191 ASN A N 1
ATOM 1476 C CA . ASN A 1 191 ? -9.467 -3.262 21.806 1.00 97.69 191 ASN A CA 1
ATOM 1477 C C . ASN A 1 191 ? -9.688 -3.710 23.259 1.00 97.69 191 ASN A C 1
ATOM 1479 O O . ASN A 1 191 ? -9.188 -4.757 23.660 1.00 97.69 191 ASN A O 1
ATOM 1483 N N . ASP A 1 192 ? -10.455 -2.946 24.036 1.00 96.00 192 ASP A N 1
ATOM 1484 C CA . ASP A 1 192 ? -10.823 -3.256 25.431 1.00 96.00 192 ASP A CA 1
ATOM 1485 C C . ASP A 1 192 ? -12.003 -4.247 25.549 1.00 96.00 192 ASP A C 1
ATOM 1487 O O . ASP A 1 192 ? -12.583 -4.411 26.623 1.00 96.00 192 ASP A O 1
ATOM 1491 N N . GLY A 1 193 ? -12.378 -4.887 24.436 1.00 93.50 193 GLY A N 1
ATOM 1492 C CA . GLY A 1 193 ? -13.570 -5.725 24.306 1.00 93.50 193 GLY A CA 1
ATOM 1493 C C . GLY A 1 193 ? -14.807 -4.965 23.818 1.00 93.50 193 GLY A C 1
ATOM 1494 O O . GLY A 1 193 ? -15.869 -5.569 23.686 1.00 93.50 193 GLY A O 1
ATOM 1495 N N . PHE A 1 194 ? -14.696 -3.659 23.537 1.00 95.06 194 PHE A N 1
ATOM 1496 C CA . PHE A 1 194 ? -15.786 -2.871 22.961 1.00 95.06 194 PHE A CA 1
ATOM 1497 C C . PHE A 1 194 ? -16.157 -3.297 21.536 1.00 95.06 194 PHE A C 1
ATOM 1499 O O . PHE A 1 194 ? -17.341 -3.284 21.199 1.00 95.06 194 PHE A O 1
ATOM 1506 N N . LEU A 1 195 ? -15.170 -3.664 20.711 1.00 95.44 195 LEU A N 1
ATOM 1507 C CA . LEU A 1 195 ? -15.404 -4.188 19.367 1.00 95.44 195 LEU A CA 1
ATOM 1508 C C . LEU A 1 195 ? -15.393 -5.735 19.355 1.00 95.44 195 LEU A C 1
ATOM 1510 O O . LEU A 1 195 ? -14.576 -6.330 20.065 1.00 95.44 195 LEU A O 1
ATOM 1514 N N . PRO A 1 196 ? -16.238 -6.405 18.544 1.00 94.75 196 PRO A N 1
ATOM 1515 C CA . PRO A 1 196 ? -17.218 -5.818 17.631 1.00 94.75 196 PRO A CA 1
ATOM 1516 C C . PRO A 1 196 ? -18.379 -5.166 18.388 1.00 94.75 196 PRO A C 1
ATOM 1518 O O . PRO A 1 196 ? -18.667 -5.513 19.535 1.00 94.75 196 PRO A O 1
ATOM 1521 N N . LEU A 1 197 ? -19.056 -4.223 17.743 1.00 92.19 197 LEU A N 1
ATOM 1522 C CA . LEU A 1 197 ? -20.208 -3.533 18.305 1.00 92.19 197 LEU A CA 1
ATOM 1523 C C . LEU A 1 197 ? -21.341 -4.529 18.589 1.00 92.19 197 LEU A C 1
ATOM 1525 O O . LEU A 1 197 ? -21.777 -5.271 17.717 1.00 92.19 197 LEU A O 1
ATOM 1529 N N . GLN A 1 198 ? -21.829 -4.538 19.830 1.00 81.00 198 GLN A N 1
ATOM 1530 C CA . GLN A 1 198 ? -22.822 -5.522 20.288 1.00 81.00 198 GLN A CA 1
ATOM 1531 C C . GLN A 1 198 ? -24.273 -5.111 20.000 1.00 81.00 198 GLN A C 1
ATOM 1533 O O . GLN A 1 198 ? -25.186 -5.928 20.112 1.00 81.00 198 GLN A O 1
ATOM 1538 N N . LYS A 1 199 ? -24.513 -3.834 19.684 1.00 73.56 199 LYS A N 1
ATOM 1539 C CA . LYS A 1 199 ? -25.849 -3.323 19.360 1.00 73.56 199 LYS A CA 1
ATOM 1540 C C . LYS A 1 199 ? -26.038 -3.315 17.850 1.00 73.56 199 LYS A C 1
ATOM 1542 O O . LYS A 1 199 ? -25.179 -2.817 17.133 1.00 73.56 199 LYS A O 1
ATOM 1547 N N . SER A 1 200 ? -27.205 -3.766 17.399 1.00 65.94 200 SER A N 1
ATOM 1548 C CA . SER A 1 200 ? -27.615 -3.668 15.993 1.00 65.94 200 SER A CA 1
ATOM 1549 C C . SER A 1 200 ? -27.761 -2.219 15.510 1.00 65.94 200 SER A C 1
ATOM 1551 O O . SER A 1 200 ? -27.647 -1.965 14.317 1.00 65.94 200 SER A O 1
ATOM 1553 N N . SER A 1 201 ? -28.006 -1.272 16.425 1.00 74.62 201 SER A N 1
ATOM 1554 C CA . SER A 1 201 ? -27.964 0.173 16.177 1.00 74.62 201 SER A CA 1
ATOM 1555 C C . SER A 1 201 ? -27.770 0.937 17.491 1.00 74.62 201 SER A C 1
ATOM 1557 O O . SER A 1 201 ? -28.339 0.575 18.525 1.00 74.62 201 SER A O 1
ATOM 1559 N N . TYR A 1 202 ? -26.995 2.018 17.452 1.00 90.56 202 TYR A N 1
ATOM 1560 C CA . TYR A 1 202 ? -26.890 3.009 18.527 1.00 90.56 202 TYR A CA 1
ATOM 1561 C C . TYR A 1 202 ? -27.917 4.133 18.329 1.00 90.56 202 TYR A C 1
ATOM 1563 O O . TYR A 1 202 ? -28.481 4.289 17.243 1.00 90.56 202 TYR A O 1
ATOM 1571 N N . ASN A 1 203 ? -28.198 4.917 19.372 1.00 90.56 203 ASN A N 1
ATOM 1572 C CA . ASN A 1 203 ? -29.148 6.024 19.251 1.00 90.56 203 ASN A CA 1
ATOM 1573 C C . ASN A 1 203 ? -28.480 7.216 18.570 1.00 90.56 203 ASN A C 1
ATOM 1575 O O . ASN A 1 203 ? -29.044 7.803 17.645 1.00 90.56 203 ASN A O 1
ATOM 1579 N N . LYS A 1 204 ? -27.273 7.561 19.026 1.00 95.88 204 LYS A N 1
ATOM 1580 C CA . LYS A 1 204 ? -26.528 8.712 18.524 1.00 95.88 204 LYS A CA 1
ATOM 1581 C C . LYS A 1 204 ? -25.031 8.440 18.560 1.00 95.88 204 LYS A C 1
ATOM 1583 O O . LYS A 1 204 ? -24.507 8.036 19.593 1.00 95.88 204 LYS A O 1
ATOM 1588 N N . ILE A 1 205 ? -24.337 8.699 17.460 1.00 97.94 205 ILE A N 1
ATOM 1589 C CA . ILE A 1 205 ? -22.869 8.625 17.389 1.00 97.94 205 ILE A CA 1
ATOM 1590 C C . ILE A 1 205 ? -22.283 9.968 16.959 1.00 97.94 205 ILE A C 1
ATOM 1592 O O . ILE A 1 205 ? -22.996 10.815 16.418 1.00 97.94 205 ILE A O 1
ATOM 1596 N N . ALA A 1 206 ? -20.981 10.143 17.159 1.00 98.69 206 ALA A N 1
ATOM 1597 C CA . ALA A 1 206 ? -20.212 11.231 16.571 1.00 98.69 206 ALA A CA 1
ATOM 1598 C C . ALA A 1 206 ? -19.096 10.682 15.680 1.00 98.69 206 ALA A C 1
ATOM 1600 O O . ALA A 1 206 ? -18.389 9.756 16.074 1.00 98.69 206 ALA A O 1
ATOM 1601 N N . VAL A 1 207 ? -18.907 11.288 14.510 1.00 98.75 207 VAL A N 1
ATOM 1602 C CA . VAL A 1 207 ? -17.715 11.113 13.672 1.00 98.75 207 VAL A CA 1
ATOM 1603 C C . VAL A 1 207 ? -16.983 12.451 13.651 1.00 98.75 207 VAL A C 1
ATOM 1605 O O . VAL A 1 207 ? -17.560 13.459 13.251 1.00 98.75 207 VAL A O 1
ATOM 1608 N N . VAL A 1 208 ? -15.738 12.492 14.120 1.00 98.81 208 VAL A N 1
ATOM 1609 C CA . VAL A 1 208 ? -14.962 13.738 14.204 1.00 98.81 208 VAL A CA 1
ATOM 1610 C C . VAL A 1 208 ? -13.583 13.602 13.572 1.00 98.81 208 VAL A C 1
ATOM 1612 O O . VAL A 1 208 ? -13.011 12.516 13.572 1.00 98.81 208 VAL A O 1
ATOM 1615 N N . GLY A 1 209 ? -13.039 14.707 13.065 1.00 98.56 209 GLY A N 1
ATOM 1616 C CA . GLY A 1 209 ? -11.698 14.777 12.481 1.00 98.56 209 GLY A CA 1
ATOM 1617 C C . GLY A 1 209 ? -11.686 14.952 10.956 1.00 98.56 209 GLY A C 1
ATOM 1618 O O . GLY A 1 209 ? -12.675 14.631 10.284 1.00 98.56 209 GLY A O 1
ATOM 1619 N N . PRO A 1 210 ? -10.569 15.450 10.387 1.00 97.88 210 PRO A N 1
ATOM 1620 C CA . PRO A 1 210 ? -10.491 15.855 8.980 1.00 97.88 210 PRO A CA 1
ATOM 1621 C C . PRO A 1 210 ? -10.671 14.706 7.980 1.00 97.88 210 PRO A C 1
ATOM 1623 O O . PRO A 1 210 ? -11.003 14.936 6.820 1.00 97.88 210 PRO A O 1
ATOM 1626 N N . PHE A 1 211 ? -10.508 13.461 8.427 1.00 98.06 211 PHE A N 1
ATOM 1627 C CA . PHE A 1 211 ? -10.655 12.269 7.592 1.00 98.06 211 PHE A CA 1
ATOM 1628 C C . PHE A 1 211 ? -12.071 11.685 7.654 1.00 98.06 211 PHE A C 1
ATOM 1630 O O . PHE A 1 211 ? -12.400 10.794 6.879 1.00 98.06 211 PHE A O 1
ATOM 1637 N N . GLY A 1 212 ? -12.927 12.190 8.550 1.00 97.56 212 GLY A N 1
ATOM 1638 C CA . GLY A 1 212 ? -14.213 11.574 8.864 1.00 97.56 212 GLY A CA 1
ATOM 1639 C C . GLY A 1 212 ? -15.230 11.579 7.721 1.00 97.56 212 GLY A C 1
ATOM 1640 O O . GLY A 1 212 ? -16.096 10.717 7.712 1.00 97.56 212 GLY A O 1
ATOM 1641 N N . ASP A 1 213 ? -15.137 12.485 6.744 1.00 97.44 213 ASP A N 1
ATOM 1642 C CA . ASP A 1 213 ? -16.047 12.516 5.581 1.00 97.44 213 ASP A CA 1
ATOM 1643 C C . ASP A 1 213 ? -15.319 12.776 4.250 1.00 97.44 213 ASP A C 1
ATOM 1645 O O . ASP A 1 213 ? -15.894 13.308 3.304 1.00 97.44 213 ASP A O 1
ATOM 1649 N N . SER A 1 214 ? -14.032 12.421 4.171 1.00 93.50 214 SER A N 1
ATOM 1650 C CA . SER A 1 214 ? -13.247 12.608 2.948 1.00 93.50 214 SER A CA 1
ATOM 1651 C C . SER A 1 214 ? -13.348 11.389 2.036 1.00 93.50 214 SER A C 1
ATOM 1653 O O . SER A 1 214 ? -13.046 10.276 2.449 1.00 93.50 214 SER A O 1
ATOM 1655 N N . ALA A 1 215 ? -13.741 11.608 0.782 1.00 88.88 215 ALA A N 1
ATOM 1656 C CA . ALA A 1 215 ? -13.709 10.599 -0.279 1.00 88.88 215 ALA A CA 1
ATOM 1657 C C . ALA A 1 215 ? -12.329 10.499 -0.954 1.00 88.88 215 ALA A C 1
ATOM 1659 O O . ALA A 1 215 ? -11.945 9.438 -1.427 1.00 88.88 215 ALA A O 1
ATOM 1660 N N . TYR A 1 216 ? -11.594 11.613 -0.998 1.00 88.50 216 TYR A N 1
ATOM 1661 C CA . TYR A 1 216 ? -10.344 11.735 -1.749 1.00 88.50 216 TYR A CA 1
ATOM 1662 C C . TYR A 1 216 ? -9.147 11.187 -0.972 1.00 88.50 216 TYR A C 1
ATOM 1664 O O . TYR A 1 216 ? -8.339 10.436 -1.505 1.00 88.50 216 TYR A O 1
ATOM 1672 N N . ILE A 1 217 ? -9.042 11.538 0.314 1.00 92.00 217 ILE A N 1
ATOM 1673 C CA . ILE A 1 217 ? -7.855 11.208 1.114 1.00 92.00 217 ILE A CA 1
ATOM 1674 C C . ILE A 1 217 ? -7.732 9.691 1.337 1.00 92.00 217 ILE A C 1
ATOM 1676 O O . ILE A 1 217 ? -6.636 9.189 1.553 1.00 92.00 217 ILE A O 1
ATOM 1680 N N . MET A 1 218 ? -8.839 8.948 1.246 1.00 94.38 218 MET A N 1
ATOM 1681 C CA . MET A 1 218 ? -8.878 7.504 1.497 1.00 94.38 218 MET A CA 1
ATOM 1682 C C . MET A 1 218 ? -8.098 6.672 0.478 1.00 94.38 218 MET A C 1
ATOM 1684 O O . MET A 1 218 ? -7.790 5.523 0.776 1.00 94.38 218 MET A O 1
ATOM 1688 N N . ASN A 1 219 ? -7.786 7.215 -0.700 1.00 90.81 219 ASN A N 1
ATOM 1689 C CA . ASN A 1 219 ? -7.107 6.468 -1.761 1.00 90.81 219 ASN A CA 1
ATOM 1690 C C . ASN A 1 219 ? -5.575 6.628 -1.746 1.00 90.81 219 ASN A C 1
ATOM 1692 O O . ASN A 1 219 ? -4.883 5.819 -2.357 1.00 90.81 219 ASN A O 1
ATOM 1696 N N . GLY A 1 220 ? -5.039 7.634 -1.045 1.00 91.44 220 GLY A N 1
ATOM 1697 C CA . GLY A 1 220 ? -3.609 7.956 -1.087 1.00 91.44 220 GLY A CA 1
ATOM 1698 C C . GLY A 1 220 ? -3.162 8.577 -2.418 1.00 91.44 220 GLY A C 1
ATOM 1699 O O . GLY A 1 220 ? -3.967 9.164 -3.146 1.00 91.44 220 GLY A O 1
ATOM 1700 N N . ASP A 1 221 ? -1.862 8.499 -2.693 1.00 89.94 221 ASP A N 1
ATOM 1701 C CA . ASP A 1 221 ? -1.243 8.960 -3.944 1.00 89.94 221 ASP A CA 1
ATOM 1702 C C . ASP A 1 221 ? -1.414 7.933 -5.079 1.00 89.94 221 ASP A C 1
ATOM 1704 O O . ASP A 1 221 ? -1.729 6.777 -4.817 1.00 89.94 221 ASP A O 1
ATOM 1708 N N . TYR A 1 222 ? -1.211 8.335 -6.336 1.00 89.75 222 TYR A N 1
ATOM 1709 C CA . TYR A 1 222 ? -1.335 7.451 -7.510 1.00 89.75 222 TYR A CA 1
ATOM 1710 C C . TYR A 1 222 ? -2.667 6.690 -7.594 1.00 89.75 222 TYR A C 1
ATOM 1712 O O . TYR A 1 222 ? -2.695 5.508 -7.915 1.00 89.75 222 TYR A O 1
ATOM 1720 N N . GLN A 1 223 ? -3.782 7.369 -7.321 1.00 88.88 223 GLN A N 1
ATOM 1721 C CA . GLN A 1 223 ? -5.109 6.748 -7.299 1.00 88.88 223 GLN A CA 1
ATOM 1722 C C . GLN A 1 223 ? -5.779 6.641 -8.680 1.00 88.88 223 GLN A C 1
ATOM 1724 O O . GLN A 1 223 ? -5.662 7.525 -9.538 1.00 88.88 223 GLN A O 1
ATOM 1729 N N . ALA A 1 224 ? -6.589 5.594 -8.843 1.00 92.12 224 ALA A N 1
ATOM 1730 C CA . ALA A 1 224 ? -7.660 5.558 -9.836 1.00 92.12 224 ALA A CA 1
ATOM 1731 C C . ALA A 1 224 ? -8.741 6.616 -9.533 1.00 92.12 224 ALA A C 1
ATOM 1733 O O . ALA A 1 224 ? -8.816 7.158 -8.427 1.00 92.12 224 ALA A O 1
ATOM 1734 N N . SER A 1 225 ? -9.595 6.915 -10.513 1.00 92.44 225 SER A N 1
ATOM 1735 C CA . SER A 1 225 ? -10.709 7.868 -10.390 1.00 92.44 225 SER A CA 1
ATOM 1736 C C . SER A 1 225 ? -12.068 7.155 -10.463 1.00 92.44 225 SER A C 1
ATOM 1738 O O . SER A 1 225 ? -12.751 7.300 -11.474 1.00 92.44 225 SER A O 1
ATOM 1740 N N . PRO A 1 226 ? -12.469 6.389 -9.428 1.00 93.38 226 PRO A N 1
ATOM 1741 C CA . PRO A 1 226 ? -13.708 5.613 -9.441 1.00 93.38 226 PRO A CA 1
ATOM 1742 C C . PRO A 1 226 ? -14.946 6.504 -9.547 1.00 93.38 226 PRO A C 1
ATOM 1744 O O . PRO A 1 226 ? -14.946 7.665 -9.109 1.00 93.38 226 PRO A O 1
ATOM 1747 N N . ASP A 1 227 ? -16.041 5.939 -10.052 1.00 93.06 227 ASP A N 1
ATOM 1748 C CA . ASP A 1 227 ? -17.324 6.625 -10.073 1.00 93.06 227 ASP A CA 1
ATOM 1749 C C . ASP A 1 227 ? -17.744 6.968 -8.635 1.00 93.06 227 ASP A C 1
ATOM 1751 O O . ASP A 1 227 ? -17.739 6.140 -7.718 1.00 93.06 227 ASP A O 1
ATOM 1755 N N . ARG A 1 228 ? -18.161 8.223 -8.436 1.00 92.31 228 ARG A N 1
ATOM 1756 C CA . ARG A 1 228 ? -18.595 8.760 -7.143 1.00 92.31 228 ARG A CA 1
ATOM 1757 C C . ARG A 1 228 ? -19.668 7.908 -6.474 1.00 92.31 228 ARG A C 1
ATOM 1759 O O . ARG A 1 228 ? -19.718 7.886 -5.247 1.00 92.31 228 ARG A O 1
ATOM 1766 N N . GLN A 1 229 ? -20.521 7.226 -7.240 1.00 94.06 229 GLN A N 1
ATOM 1767 C CA . GLN A 1 229 ? -21.562 6.359 -6.678 1.00 94.06 229 GLN A CA 1
ATOM 1768 C C . GLN A 1 229 ? -21.007 5.112 -5.965 1.00 94.06 229 GLN A C 1
ATOM 1770 O O . GLN A 1 229 ? -21.703 4.524 -5.138 1.00 94.06 229 GLN A O 1
ATOM 1775 N N . PHE A 1 230 ? -19.767 4.711 -6.262 1.00 94.56 230 PHE A N 1
ATOM 1776 C CA . PHE A 1 230 ? -19.091 3.564 -5.651 1.00 94.56 230 PHE A CA 1
ATOM 1777 C C . PHE A 1 230 ? -18.073 3.965 -4.579 1.00 94.56 230 PHE A C 1
ATOM 1779 O O . PHE A 1 230 ? -17.340 3.106 -4.082 1.00 94.56 230 PHE A O 1
ATOM 1786 N N . ILE A 1 231 ? -18.042 5.245 -4.198 1.00 95.62 231 ILE A N 1
ATOM 1787 C CA . ILE A 1 231 ? -17.216 5.747 -3.104 1.00 95.62 231 ILE A CA 1
ATOM 1788 C C . ILE A 1 231 ? -18.072 5.883 -1.849 1.00 95.62 231 ILE A C 1
ATOM 1790 O O . ILE A 1 231 ? -19.141 6.489 -1.871 1.00 95.62 231 ILE A O 1
ATOM 1794 N N . THR A 1 232 ? -17.585 5.341 -0.732 1.00 96.38 232 THR A N 1
ATOM 1795 C CA . THR A 1 232 ? -18.232 5.496 0.578 1.00 96.38 232 THR A CA 1
ATOM 1796 C C . THR A 1 232 ? -17.249 6.070 1.595 1.00 96.38 232 THR A C 1
ATOM 1798 O O . THR A 1 232 ? -16.214 5.462 1.869 1.00 96.38 232 THR A O 1
ATOM 1801 N N . THR A 1 233 ? -17.570 7.219 2.189 1.00 97.75 233 THR A N 1
ATOM 1802 C CA . THR A 1 233 ? -16.736 7.879 3.211 1.00 97.75 233 THR A CA 1
ATOM 1803 C C . THR A 1 233 ? -16.865 7.202 4.582 1.00 97.75 233 THR A C 1
ATOM 1805 O O . THR A 1 233 ? -17.849 6.487 4.827 1.00 97.75 233 THR A O 1
ATOM 1808 N N . PRO A 1 234 ? -15.935 7.447 5.529 1.00 98.19 234 PRO A N 1
ATOM 1809 C CA . PRO A 1 234 ? -16.075 6.945 6.894 1.00 98.19 234 PRO A CA 1
ATOM 1810 C C . PRO A 1 234 ? -17.406 7.336 7.543 1.00 98.19 234 PRO A C 1
ATOM 1812 O O . PRO A 1 234 ? -18.095 6.469 8.077 1.00 98.19 234 PRO A O 1
ATOM 1815 N N . ARG A 1 235 ? -17.830 8.602 7.435 1.00 98.06 235 ARG A N 1
ATOM 1816 C CA . ARG A 1 235 ? -19.110 9.070 7.977 1.00 98.06 235 ARG A CA 1
ATOM 1817 C C . ARG A 1 235 ? -20.279 8.326 7.355 1.00 98.06 235 ARG A C 1
ATOM 1819 O O . ARG A 1 235 ? -21.125 7.857 8.100 1.00 98.06 235 ARG A O 1
ATOM 1826 N N . GLN A 1 236 ? -20.330 8.177 6.031 1.00 97.25 236 GLN A N 1
ATOM 1827 C CA . GLN A 1 236 ? -21.425 7.455 5.371 1.00 97.25 236 GLN A CA 1
ATOM 1828 C C . GLN A 1 236 ? -21.545 6.011 5.876 1.00 97.25 236 GLN A C 1
ATOM 1830 O O . GLN A 1 236 ? -22.645 5.555 6.190 1.00 97.25 236 GLN A O 1
ATOM 1835 N N . GLY A 1 237 ? -20.415 5.312 6.008 1.00 96.38 237 GLY A N 1
ATOM 1836 C CA . GLY A 1 237 ? -20.371 3.954 6.545 1.00 96.38 237 GLY A CA 1
ATOM 1837 C C . GLY A 1 237 ? -20.815 3.871 8.003 1.00 96.38 237 GLY A C 1
ATOM 1838 O O . GLY A 1 237 ? -21.739 3.128 8.345 1.00 96.38 237 GLY A O 1
ATOM 1839 N N . LEU A 1 238 ? -20.185 4.672 8.863 1.00 97.06 238 LEU A N 1
ATOM 1840 C CA . LEU A 1 238 ? -20.410 4.664 10.307 1.00 97.06 238 LEU A CA 1
ATOM 1841 C C . LEU A 1 238 ? -21.798 5.191 10.684 1.00 97.06 238 LEU A C 1
ATOM 1843 O O . LEU A 1 238 ? -22.397 4.684 11.626 1.00 97.06 238 LEU A O 1
ATOM 1847 N N . SER A 1 239 ? -22.361 6.136 9.925 1.00 96.19 239 SER A N 1
ATOM 1848 C CA . SER A 1 239 ? -23.721 6.637 10.147 1.00 96.19 239 SER A CA 1
ATOM 1849 C C . SER A 1 239 ? -24.785 5.554 10.046 1.00 96.19 239 SER A C 1
ATOM 1851 O O . SER A 1 239 ? -25.825 5.673 10.683 1.00 96.19 239 SER A O 1
ATOM 1853 N N . SER A 1 240 ? -24.526 4.473 9.307 1.00 93.19 240 SER A N 1
ATOM 1854 C CA . SER A 1 240 ? -25.452 3.338 9.241 1.00 93.19 240 SER A CA 1
ATOM 1855 C C . SER A 1 240 ? -25.525 2.516 10.537 1.00 93.19 240 SER A C 1
ATOM 1857 O O . SER A 1 240 ? -26.403 1.667 10.662 1.00 93.19 240 SER A O 1
ATOM 1859 N N . LEU A 1 241 ? -24.630 2.766 11.501 1.00 93.38 241 LEU A N 1
ATOM 1860 C CA . LEU A 1 241 ? -24.585 2.097 12.805 1.00 93.38 241 LEU A CA 1
ATOM 1861 C C . LEU A 1 241 ? -25.485 2.772 13.854 1.00 93.38 241 LEU A C 1
ATOM 1863 O O . LEU A 1 241 ? -25.537 2.308 14.997 1.00 93.38 241 LEU A O 1
ATOM 1867 N N . ALA A 1 242 ? -26.148 3.885 13.517 1.00 94.69 242 ALA A N 1
ATOM 1868 C CA . ALA A 1 242 ? -26.956 4.641 14.465 1.00 94.69 242 ALA A CA 1
ATOM 1869 C C . ALA A 1 242 ? -28.146 5.367 13.829 1.00 94.69 242 ALA A C 1
ATOM 1871 O O . ALA A 1 242 ? -28.126 5.735 12.659 1.00 94.69 242 ALA A O 1
ATOM 1872 N N . SER A 1 243 ? -29.159 5.665 14.645 1.00 94.44 243 SER A N 1
ATOM 1873 C CA . SER A 1 243 ? -30.329 6.450 14.223 1.00 94.44 243 SER A CA 1
ATOM 1874 C C . SER A 1 243 ? -29.997 7.918 13.930 1.00 94.44 243 SER A C 1
ATOM 1876 O O . SER A 1 243 ? -30.702 8.579 13.170 1.00 94.44 243 SER A O 1
ATOM 1878 N N . SER A 1 244 ? -28.949 8.452 14.561 1.00 96.25 244 SER A N 1
ATOM 1879 C CA . SER A 1 244 ? -28.488 9.829 14.391 1.00 96.25 244 SER A CA 1
ATOM 1880 C C . SER A 1 244 ? -26.964 9.897 14.442 1.00 96.25 244 SER A C 1
ATOM 1882 O O . SER A 1 244 ? -26.322 9.200 15.229 1.00 96.25 244 SER A O 1
ATOM 1884 N N . THR A 1 245 ? -26.371 10.743 13.599 1.00 97.81 245 THR A N 1
ATOM 1885 C CA . THR A 1 245 ? -24.922 10.976 13.565 1.00 97.81 245 THR A CA 1
ATOM 1886 C C . THR A 1 245 ? -24.623 12.462 13.627 1.00 97.81 245 THR A C 1
ATOM 1888 O O . THR A 1 245 ? -25.046 13.223 12.759 1.00 97.81 245 THR A O 1
ATOM 1891 N N . ASN A 1 246 ? -23.829 12.851 14.618 1.00 98.44 246 ASN A N 1
ATOM 1892 C CA . ASN A 1 246 ? -23.150 14.133 14.644 1.00 98.44 246 ASN A CA 1
ATOM 1893 C C . ASN A 1 246 ? -21.848 14.044 13.839 1.00 98.44 246 ASN A C 1
ATOM 1895 O O . ASN A 1 246 ? -21.139 13.039 13.903 1.00 98.44 246 ASN A O 1
ATOM 1899 N N . PHE A 1 247 ? -21.504 15.112 13.123 1.00 98.50 247 PHE A N 1
ATOM 1900 C CA . PHE A 1 247 ? -20.224 15.221 12.432 1.00 98.50 247 PHE A CA 1
ATOM 1901 C C . PHE A 1 247 ? -19.570 16.570 12.709 1.00 98.50 247 PHE A C 1
ATOM 1903 O O . PHE A 1 247 ? -20.239 17.601 12.658 1.00 98.50 247 PHE A O 1
ATOM 1910 N N . ALA A 1 248 ? -18.265 16.553 12.966 1.00 98.56 248 ALA A N 1
ATOM 1911 C CA . ALA A 1 248 ? -17.437 17.752 12.961 1.00 98.56 248 ALA A CA 1
ATOM 1912 C C . ALA A 1 248 ? -16.068 17.437 12.362 1.00 98.56 248 ALA A C 1
ATOM 1914 O O . ALA A 1 248 ? -15.317 16.628 12.901 1.00 98.56 248 ALA A O 1
ATOM 1915 N N . GLN A 1 249 ? -15.712 18.128 11.280 1.00 98.12 249 GLN A N 1
ATOM 1916 C CA . GLN A 1 249 ? -14.373 18.013 10.705 1.00 98.12 249 GLN A CA 1
ATOM 1917 C C . GLN A 1 249 ? -13.302 18.477 11.708 1.00 98.12 249 GLN A C 1
ATOM 1919 O O . GLN A 1 249 ? -12.249 17.854 11.823 1.00 98.12 249 GLN A O 1
ATOM 1924 N N . GLY A 1 250 ? -13.601 19.533 12.476 1.00 98.00 250 GLY A N 1
ATOM 1925 C CA . GLY A 1 250 ? -12.748 20.112 13.517 1.00 98.00 250 GLY A CA 1
ATOM 1926 C C . GLY A 1 250 ? -11.537 20.870 12.971 1.00 98.00 250 GLY A C 1
ATOM 1927 O O . GLY A 1 250 ? -11.311 22.009 13.356 1.00 98.00 250 GLY A O 1
ATOM 1928 N N . CYS A 1 251 ? -10.790 20.262 12.056 1.00 97.81 251 CYS A N 1
ATOM 1929 C CA . CYS A 1 251 ? -9.659 20.858 11.352 1.00 97.81 251 CYS A CA 1
ATOM 1930 C C . CYS A 1 251 ? -10.061 21.348 9.957 1.00 97.81 251 CYS A C 1
ATOM 1932 O O . CYS A 1 251 ? -10.975 20.793 9.350 1.00 97.81 251 CYS A O 1
ATOM 1934 N N . ASP A 1 252 ? -9.348 22.334 9.419 1.00 94.88 252 ASP A N 1
ATOM 1935 C CA . ASP A 1 252 ? -9.479 22.793 8.030 1.00 94.88 252 ASP A CA 1
ATOM 1936 C C . ASP A 1 252 ? -9.054 21.731 7.003 1.00 94.88 252 ASP A C 1
ATOM 1938 O O . ASP A 1 252 ? -9.743 21.523 6.004 1.00 94.88 252 ASP A O 1
ATOM 1942 N N . ASP A 1 253 ? -7.963 21.020 7.277 1.00 95.81 253 ASP A N 1
ATOM 1943 C CA . ASP A 1 253 ? -7.459 19.898 6.485 1.00 95.81 253 ASP A CA 1
ATOM 1944 C C . ASP A 1 253 ? -6.630 18.927 7.356 1.00 95.81 253 ASP A C 1
ATOM 1946 O O . ASP A 1 253 ? -6.667 18.979 8.589 1.00 95.81 253 ASP A O 1
ATOM 1950 N N . ALA A 1 254 ? -5.868 18.021 6.731 1.00 96.19 254 ALA A N 1
ATOM 1951 C CA . ALA A 1 254 ? -4.988 17.114 7.463 1.00 96.19 254 ALA A CA 1
ATOM 1952 C C . ALA A 1 254 ? -3.781 17.818 8.120 1.00 96.19 254 ALA A C 1
ATOM 1954 O O . ALA A 1 254 ? -3.322 17.358 9.155 1.00 96.19 254 ALA A O 1
ATOM 1955 N N . LYS A 1 255 ? -3.287 18.962 7.626 1.00 95.94 255 LYS A N 1
ATOM 1956 C CA . LYS A 1 255 ? -2.251 19.749 8.329 1.00 95.94 255 LYS A CA 1
ATOM 1957 C C . LYS A 1 255 ? -2.807 20.371 9.605 1.00 95.94 255 LYS A C 1
ATOM 1959 O O . LYS A 1 255 ? -2.035 20.617 10.529 1.00 95.94 255 LYS A O 1
ATOM 1964 N N . CYS A 1 256 ? -4.120 20.601 9.649 1.00 96.88 256 CYS A N 1
ATOM 1965 C CA . CYS A 1 256 ? -4.849 21.145 10.788 1.00 96.88 256 CYS A CA 1
ATOM 1966 C C . CYS A 1 256 ? -4.177 22.405 11.347 1.00 96.88 256 CYS A C 1
ATOM 1968 O O . CYS A 1 256 ? -3.812 22.483 12.524 1.00 96.88 256 CYS A O 1
ATOM 1970 N N . LYS A 1 257 ? -3.959 23.391 10.469 1.00 96.19 257 LYS A N 1
ATOM 1971 C CA . LYS A 1 257 ? -3.404 24.691 10.875 1.00 96.19 257 LYS A CA 1
ATOM 1972 C C . LYS A 1 257 ? -4.453 25.535 11.591 1.00 96.19 257 LYS A C 1
ATOM 1974 O O . LYS A 1 257 ? -4.095 26.366 12.425 1.00 96.19 257 LYS A O 1
ATOM 1979 N N . SER A 1 258 ? -5.728 25.314 11.273 1.00 97.06 258 SER A N 1
ATOM 1980 C CA . SER A 1 258 ? -6.866 25.895 11.973 1.00 97.06 258 SER A CA 1
ATOM 1981 C C . SER A 1 258 ? -7.700 24.789 12.611 1.00 97.06 258 SER A C 1
ATOM 1983 O O . SER A 1 258 ? -8.113 23.847 11.939 1.00 97.06 258 SER A O 1
ATOM 1985 N N . TYR A 1 259 ? -7.945 24.911 13.915 1.00 98.12 259 TYR A N 1
ATOM 1986 C CA . TYR A 1 259 ? -8.711 23.948 14.699 1.00 98.12 259 TYR A CA 1
ATOM 1987 C C . TYR A 1 259 ? -9.893 24.634 15.404 1.00 98.12 259 TYR A C 1
ATOM 1989 O O . TYR A 1 259 ? -9.701 25.540 16.217 1.00 98.12 259 TYR A O 1
ATOM 1997 N N . ASP A 1 260 ? -11.117 24.184 15.115 1.00 98.12 260 ASP A N 1
ATOM 1998 C CA . ASP A 1 260 ? -12.358 24.615 15.764 1.00 98.12 260 ASP A CA 1
ATOM 1999 C C . ASP A 1 260 ? -12.770 23.647 16.884 1.00 98.12 260 ASP A C 1
ATOM 2001 O O . ASP A 1 260 ? -13.541 22.698 16.692 1.00 98.12 260 ASP A O 1
ATOM 2005 N N . SER A 1 261 ? -12.294 23.947 18.092 1.00 97.75 261 SER A N 1
ATOM 2006 C CA . SER A 1 261 ? -12.614 23.203 19.314 1.00 97.75 261 SER A CA 1
ATOM 2007 C C . SER A 1 261 ? -14.113 23.168 19.641 1.00 97.75 261 SER A C 1
ATOM 2009 O O . SER A 1 261 ? -14.613 22.159 20.142 1.00 97.75 261 SER A O 1
ATOM 2011 N N . ASN A 1 262 ? -14.869 24.228 19.337 1.00 98.12 262 ASN A N 1
ATOM 2012 C CA . ASN A 1 262 ? -16.288 24.293 19.696 1.00 98.12 262 ASN A CA 1
ATOM 2013 C C . ASN A 1 262 ? -17.124 23.325 18.856 1.00 98.12 262 ASN A C 1
ATOM 2015 O O . ASN A 1 262 ? -18.039 22.687 19.390 1.00 98.12 262 ASN A O 1
ATOM 2019 N N . SER A 1 263 ? -16.793 23.182 17.568 1.00 98.25 263 SER A N 1
ATOM 2020 C CA . SER A 1 263 ? -17.463 22.223 16.683 1.00 98.25 263 SER A CA 1
ATOM 2021 C C . SER A 1 263 ? -17.321 20.785 17.192 1.00 98.25 263 SER A C 1
ATOM 2023 O O . SER A 1 263 ? -18.306 20.051 17.273 1.00 98.25 263 SER A O 1
ATOM 2025 N N . VAL A 1 264 ? -16.114 20.408 17.624 1.00 98.62 264 VAL A N 1
ATOM 2026 C CA . VAL A 1 264 ? -15.800 19.054 18.094 1.00 98.62 264 VAL A CA 1
ATOM 2027 C C . VAL A 1 264 ? -16.482 18.773 19.421 1.00 98.62 264 VAL A C 1
ATOM 2029 O O . VAL A 1 264 ? -17.157 17.753 19.540 1.00 98.62 264 VAL A O 1
ATOM 2032 N N . LYS A 1 265 ? -16.399 19.701 20.383 1.00 98.50 265 LYS A N 1
ATOM 2033 C CA . LYS A 1 265 ? -17.097 19.593 21.676 1.00 98.50 265 LYS A CA 1
ATOM 2034 C C . LYS A 1 265 ? -18.600 19.404 21.497 1.00 98.50 265 LYS A C 1
ATOM 2036 O O . LYS A 1 265 ? -19.182 18.520 22.113 1.00 98.50 265 LYS A O 1
ATOM 2041 N N . SER A 1 266 ? -19.208 20.182 20.603 1.00 98.25 266 SER A N 1
ATOM 2042 C CA . SER A 1 266 ? -20.643 20.088 20.311 1.00 98.25 266 SER A CA 1
ATOM 2043 C C . SER A 1 266 ? -21.014 18.770 19.623 1.00 98.25 266 SER A C 1
ATOM 2045 O O . SER A 1 266 ? -22.080 18.212 19.879 1.00 98.25 266 SER A O 1
ATOM 2047 N N . ALA A 1 267 ? -20.148 18.250 18.746 1.00 98.56 267 ALA A N 1
ATOM 2048 C CA . ALA A 1 267 ? -20.407 17.005 18.033 1.00 98.56 267 ALA A CA 1
ATOM 2049 C C . ALA A 1 267 ? -20.344 15.775 18.946 1.00 98.56 267 ALA A C 1
ATOM 2051 O O . ALA A 1 267 ? -21.153 14.864 18.768 1.00 98.56 267 ALA A O 1
ATOM 2052 N N . VAL A 1 268 ? -19.425 15.746 19.915 1.00 98.62 268 VAL A N 1
ATOM 2053 C CA . VAL A 1 268 ? -19.236 14.588 20.805 1.00 98.62 268 VAL A CA 1
ATOM 2054 C C . VAL A 1 268 ? -20.140 14.589 22.040 1.00 98.62 268 VAL A C 1
ATOM 2056 O O . VAL A 1 268 ? -20.164 13.598 22.767 1.00 98.62 268 VAL A O 1
ATOM 2059 N N . ASP A 1 269 ? -20.889 15.664 22.287 1.00 97.56 269 ASP A N 1
ATOM 2060 C CA . ASP A 1 269 ? -21.768 15.755 23.452 1.00 97.56 269 ASP A CA 1
ATOM 2061 C C . ASP A 1 269 ? -23.036 14.889 23.312 1.00 97.56 269 ASP A C 1
ATOM 2063 O O . ASP A 1 269 ? -23.721 14.861 22.277 1.00 97.56 269 ASP A O 1
ATOM 2067 N N . GLY A 1 270 ? -23.358 14.175 24.394 1.00 96.25 270 GLY A N 1
ATOM 2068 C CA . GLY A 1 270 ? -24.550 13.334 24.506 1.00 96.25 270 GLY A CA 1
ATOM 2069 C C . GLY A 1 270 ? -24.643 12.194 23.483 1.00 96.25 270 GLY A C 1
ATOM 2070 O O . GLY A 1 270 ? -25.756 11.834 23.093 1.00 96.25 270 GLY A O 1
ATOM 2071 N N . VAL A 1 271 ? -23.514 11.657 23.004 1.00 97.75 271 VAL A N 1
ATOM 2072 C CA . VAL A 1 271 ? -23.473 10.512 22.072 1.00 97.75 271 VAL A CA 1
ATOM 2073 C C . VAL A 1 271 ? -23.098 9.205 22.778 1.00 97.75 271 VAL A C 1
ATOM 2075 O O . VAL A 1 271 ? -22.498 9.208 23.849 1.00 97.75 271 VAL A O 1
ATOM 2078 N N . ASP A 1 272 ? -23.435 8.071 22.166 1.00 95.81 272 ASP A N 1
ATOM 2079 C CA . ASP A 1 272 ? -23.105 6.737 22.675 1.00 95.81 272 ASP A CA 1
ATOM 2080 C C . ASP A 1 272 ? -21.664 6.319 22.321 1.00 95.81 272 ASP A C 1
ATOM 2082 O O . ASP A 1 272 ? -20.981 5.651 23.106 1.00 95.81 272 ASP A O 1
ATOM 2086 N N . VAL A 1 273 ? -21.211 6.691 21.117 1.00 97.56 273 VAL A N 1
ATOM 2087 C CA . VAL A 1 273 ? -19.907 6.315 20.547 1.00 97.56 273 VAL A CA 1
ATOM 2088 C C . VAL A 1 273 ? -19.308 7.498 19.792 1.00 97.56 273 VAL A C 1
ATOM 2090 O O . VAL A 1 273 ? -20.014 8.184 19.050 1.00 97.56 273 VAL A O 1
ATOM 2093 N N . VAL A 1 274 ? -18.003 7.710 19.953 1.00 98.75 274 VAL A N 1
ATOM 2094 C CA . VAL 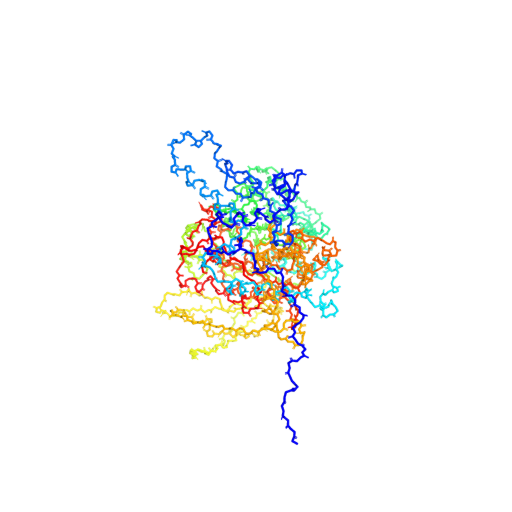A 1 274 ? -17.218 8.693 19.199 1.00 98.75 274 VAL A CA 1
ATOM 2095 C C . VAL A 1 274 ? -16.188 7.969 18.339 1.00 98.75 274 VAL A C 1
ATOM 2097 O O . VAL A 1 274 ? -15.325 7.259 18.857 1.00 98.75 274 VAL A O 1
ATOM 2100 N N . PHE A 1 275 ? -16.249 8.195 17.032 1.00 98.81 275 PHE A N 1
ATOM 2101 C CA . PHE A 1 275 ? -15.231 7.788 16.071 1.00 98.81 275 PHE A CA 1
ATOM 2102 C C . PHE A 1 275 ? -14.350 8.992 15.742 1.00 98.81 275 PHE A C 1
ATOM 2104 O O . PHE A 1 275 ? -14.827 9.977 15.177 1.00 98.81 275 PHE A O 1
ATOM 2111 N N . ILE A 1 276 ? -13.070 8.922 16.100 1.00 98.81 276 ILE A N 1
ATOM 2112 C CA . ILE A 1 276 ? -12.086 9.976 15.831 1.00 98.81 276 ILE A CA 1
ATOM 2113 C C . ILE A 1 276 ? -11.255 9.543 14.617 1.00 98.81 276 ILE A C 1
ATOM 2115 O O . ILE A 1 276 ? -10.569 8.529 14.682 1.00 98.81 276 ILE A O 1
ATOM 2119 N N . CYS A 1 277 ? -11.334 10.288 13.516 1.00 98.75 277 CYS A N 1
ATOM 2120 C CA . CYS A 1 277 ? -10.696 9.985 12.231 1.00 98.75 277 CYS A CA 1
ATOM 2121 C C . CYS A 1 277 ? -9.545 10.967 11.961 1.00 98.75 277 CYS A C 1
ATOM 2123 O O . CYS A 1 277 ? -9.782 12.098 11.522 1.00 98.75 277 CYS A O 1
ATOM 2125 N N . LEU A 1 278 ? -8.311 10.533 12.230 1.00 98.50 278 LEU A N 1
ATOM 2126 C CA . LEU A 1 278 ? -7.081 11.340 12.160 1.00 98.50 278 LEU A CA 1
ATOM 2127 C C . LEU A 1 278 ? -6.073 10.714 11.202 1.00 98.50 278 LEU A C 1
ATOM 2129 O O . LEU A 1 278 ? -6.186 9.536 10.880 1.00 98.50 278 LEU A O 1
ATOM 2133 N N . GLY A 1 279 ? -5.070 11.470 10.768 1.00 97.25 279 GLY A N 1
ATOM 2134 C CA . GLY A 1 279 ? -4.095 10.957 9.810 1.00 97.25 279 GLY A CA 1
ATOM 2135 C C . GLY A 1 279 ? -3.206 12.022 9.190 1.00 97.25 279 GLY A C 1
ATOM 2136 O O . GLY A 1 279 ? -3.168 13.161 9.656 1.00 97.25 279 GLY A O 1
ATOM 2137 N N . LEU A 1 280 ? -2.504 11.652 8.119 1.00 96.44 280 LEU A N 1
ATOM 2138 C CA . LEU A 1 280 ? -1.553 12.533 7.431 1.00 96.44 280 LEU A CA 1
ATOM 2139 C C . LEU A 1 280 ? -2.034 12.931 6.032 1.00 96.44 280 LEU A C 1
ATOM 2141 O O . LEU A 1 280 ? -2.086 14.120 5.713 1.00 96.44 280 LEU A O 1
ATOM 2145 N N . GLY A 1 281 ? -2.466 11.959 5.226 1.00 93.56 281 GLY A N 1
ATOM 2146 C CA . GLY A 1 281 ? -2.846 12.186 3.834 1.00 93.56 281 GLY A CA 1
ATOM 2147 C C . GLY A 1 281 ? -1.668 12.623 2.954 1.00 93.56 281 GLY A C 1
ATOM 2148 O O . GLY A 1 281 ? -0.572 12.935 3.423 1.00 93.56 281 GLY A O 1
ATOM 2149 N N . THR A 1 282 ? -1.918 12.726 1.649 1.00 93.19 282 THR A N 1
ATOM 2150 C CA . THR A 1 282 ? -0.881 13.042 0.648 1.00 93.19 282 THR A CA 1
ATOM 2151 C C . THR A 1 282 ? -0.254 14.430 0.811 1.00 93.19 282 THR A C 1
ATOM 2153 O O . THR A 1 282 ? 0.861 14.683 0.366 1.00 93.19 282 THR A O 1
ATOM 2156 N N . ILE A 1 283 ? -0.928 15.346 1.514 1.00 93.44 283 ILE A N 1
ATOM 2157 C CA . ILE A 1 283 ? -0.402 16.693 1.772 1.00 93.44 283 ILE A CA 1
ATOM 2158 C C . ILE A 1 283 ? 0.740 16.724 2.801 1.00 93.44 283 ILE A C 1
ATOM 2160 O O . ILE A 1 283 ? 1.378 17.772 2.948 1.00 93.44 283 ILE A O 1
ATOM 2164 N N . LEU A 1 284 ? 0.962 15.625 3.532 1.00 94.50 284 LEU A N 1
ATOM 2165 C CA . LEU A 1 284 ? 2.002 15.463 4.557 1.00 94.50 284 LEU A CA 1
ATOM 2166 C C . LEU A 1 284 ? 2.927 14.261 4.304 1.00 94.50 284 LEU A C 1
ATOM 2168 O O . LEU A 1 284 ? 4.011 14.226 4.876 1.00 94.50 284 LEU A O 1
ATOM 2172 N N . GLU A 1 285 ? 2.507 13.290 3.490 1.00 94.38 285 GLU A N 1
ATOM 2173 C CA . GLU A 1 285 ? 3.335 12.158 3.056 1.00 94.38 285 GLU A CA 1
ATOM 2174 C C . GLU A 1 285 ? 2.991 11.762 1.610 1.00 94.38 285 GLU A C 1
ATOM 2176 O O . GLU A 1 285 ? 1.911 11.241 1.336 1.00 94.38 285 GLU A O 1
ATOM 2181 N N . ALA A 1 286 ? 3.886 12.053 0.665 1.00 94.06 286 ALA A N 1
ATOM 2182 C CA . ALA A 1 286 ? 3.746 11.691 -0.751 1.00 94.06 286 ALA A CA 1
ATOM 2183 C C . ALA A 1 286 ? 5.106 11.732 -1.465 1.00 94.06 286 ALA A C 1
ATOM 2185 O O . ALA A 1 286 ? 6.123 12.059 -0.843 1.00 94.06 286 ALA A O 1
ATOM 2186 N N . GLU A 1 287 ? 5.133 11.436 -2.769 1.00 91.81 287 GLU A N 1
ATOM 2187 C CA . GLU A 1 287 ? 6.328 11.685 -3.579 1.00 91.81 287 GLU A CA 1
ATOM 2188 C C . GLU A 1 287 ? 6.767 13.154 -3.471 1.00 91.81 287 GLU A C 1
ATOM 2190 O O . GLU A 1 287 ? 5.994 14.085 -3.703 1.00 91.81 287 GLU A O 1
ATOM 2195 N N . GLY A 1 288 ? 8.045 13.358 -3.146 1.00 91.62 288 GLY A N 1
ATOM 2196 C CA . GLY A 1 288 ? 8.628 14.684 -2.950 1.00 91.62 288 GLY A CA 1
ATOM 2197 C C . GLY A 1 288 ? 8.066 15.444 -1.750 1.00 91.62 288 GLY A C 1
ATOM 2198 O O . GLY A 1 288 ? 8.083 16.671 -1.778 1.00 91.62 288 GLY A O 1
ATOM 2199 N N . ASN A 1 289 ? 7.536 14.733 -0.751 1.00 93.56 289 ASN A N 1
ATOM 2200 C CA . ASN A 1 289 ? 7.029 15.309 0.488 1.00 93.56 289 ASN A CA 1
ATOM 2201 C C . ASN A 1 289 ? 7.266 14.337 1.657 1.00 93.56 289 ASN A C 1
ATOM 2203 O O . ASN A 1 289 ? 6.363 13.611 2.086 1.00 93.56 289 ASN A O 1
ATOM 2207 N N . ASP A 1 290 ? 8.506 14.295 2.140 1.00 95.44 290 ASP A N 1
ATOM 2208 C CA . ASP A 1 290 ? 8.899 13.570 3.342 1.00 95.44 290 ASP A CA 1
ATOM 2209 C C . ASP A 1 290 ? 8.325 14.213 4.602 1.00 95.44 290 ASP A C 1
ATOM 2211 O O . ASP A 1 290 ? 8.203 15.433 4.747 1.00 95.44 290 ASP A O 1
ATOM 2215 N N . ARG A 1 291 ? 8.065 13.371 5.599 1.00 94.56 291 ARG A N 1
ATOM 2216 C CA . ARG A 1 291 ? 7.632 13.823 6.915 1.00 94.56 291 ARG A CA 1
ATOM 2217 C C . ARG A 1 291 ? 8.817 14.400 7.684 1.00 94.56 291 ARG A C 1
ATOM 2219 O O . ARG A 1 291 ? 9.880 13.790 7.786 1.00 94.56 291 ARG A O 1
ATOM 2226 N N . HIS A 1 292 ? 8.611 15.540 8.332 1.00 91.25 292 HIS A N 1
ATOM 2227 C CA . HIS A 1 292 ? 9.637 16.133 9.195 1.00 91.25 292 HIS A CA 1
ATOM 2228 C C . HIS A 1 292 ? 9.839 15.365 10.507 1.00 91.25 292 HIS A C 1
ATOM 2230 O O . HIS A 1 292 ? 10.947 15.322 11.045 1.00 91.25 292 HIS A O 1
ATOM 2236 N N . ASP A 1 293 ? 8.775 14.749 11.015 1.00 92.50 293 ASP A N 1
ATOM 2237 C CA . ASP A 1 293 ? 8.755 14.033 12.282 1.00 92.50 293 ASP A CA 1
ATOM 2238 C C . ASP A 1 293 ? 7.784 12.838 12.236 1.00 92.50 293 ASP A C 1
ATOM 2240 O O . ASP A 1 293 ? 7.246 12.463 11.187 1.00 92.50 293 ASP A O 1
ATOM 2244 N N . MET A 1 294 ? 7.613 12.192 13.390 1.00 94.12 294 MET A N 1
ATOM 2245 C CA . MET A 1 294 ? 6.709 11.059 13.558 1.00 94.12 294 MET A CA 1
ATOM 2246 C C . MET A 1 294 ? 5.410 11.428 14.285 1.00 94.12 294 MET A C 1
ATOM 2248 O O . MET A 1 294 ? 4.704 10.538 14.748 1.00 94.12 294 MET A O 1
ATOM 2252 N N . GLU A 1 295 ? 5.074 12.709 14.394 1.00 95.25 295 GLU A N 1
ATOM 2253 C CA . GLU A 1 295 ? 3.935 13.182 15.176 1.00 95.25 295 GLU A CA 1
ATOM 2254 C C . GLU A 1 295 ? 2.669 13.319 14.320 1.00 95.25 295 GLU A C 1
ATOM 2256 O O . GLU A 1 295 ? 2.711 13.447 13.094 1.00 95.25 295 GLU A O 1
ATOM 2261 N N . LEU A 1 296 ? 1.509 13.287 14.982 1.00 96.38 296 LEU A N 1
ATOM 2262 C CA . LEU A 1 296 ? 0.292 13.825 14.382 1.00 96.38 296 LEU A CA 1
ATOM 2263 C C . LEU A 1 296 ? 0.365 15.359 14.393 1.00 96.38 296 LEU A C 1
ATOM 2265 O O . LEU A 1 296 ? 0.897 15.938 15.346 1.00 96.38 296 LEU A O 1
ATOM 2269 N N . PRO A 1 297 ? -0.234 16.043 13.404 1.00 97.38 297 PRO A N 1
ATOM 2270 C CA . PRO A 1 297 ? -0.330 17.495 13.422 1.00 97.38 297 PRO A CA 1
ATOM 2271 C C . PRO A 1 297 ? -0.944 17.999 14.731 1.00 97.38 297 PRO A C 1
ATOM 2273 O O . PRO A 1 297 ? -1.936 17.455 15.219 1.00 97.38 297 PRO A O 1
ATOM 2276 N N . SER A 1 298 ? -0.360 19.045 15.316 1.00 96.81 298 SER A N 1
ATOM 2277 C CA . SER A 1 298 ? -0.682 19.475 16.684 1.00 96.81 298 SER A CA 1
ATOM 2278 C C . SER A 1 298 ? -2.163 19.816 16.887 1.00 96.81 298 SER A C 1
ATOM 2280 O O . SER A 1 298 ? -2.726 19.496 17.935 1.00 96.81 298 SER A O 1
ATOM 2282 N N . GLY A 1 299 ? -2.825 20.390 15.878 1.00 98.12 299 GLY A N 1
ATOM 2283 C CA . GLY A 1 299 ? -4.269 20.631 15.905 1.00 98.12 299 GLY A CA 1
ATOM 2284 C C . GLY A 1 299 ? -5.097 19.338 15.944 1.00 98.12 299 GLY A C 1
ATOM 2285 O O . GLY A 1 299 ? -6.089 19.270 16.666 1.00 98.12 299 GLY A O 1
ATOM 2286 N N . GLN A 1 300 ? -4.656 18.267 15.271 1.00 98.44 300 GLN A N 1
ATOM 2287 C CA . GLN A 1 300 ? -5.297 16.948 15.366 1.00 98.44 300 GLN A CA 1
ATOM 2288 C C . GLN A 1 300 ? -5.093 16.308 16.748 1.00 98.44 300 GLN A C 1
ATOM 2290 O O . GLN A 1 300 ? -6.010 15.679 17.276 1.00 98.44 300 GLN A O 1
ATOM 2295 N N . VAL A 1 301 ? -3.927 16.505 17.374 1.00 98.00 301 VAL A N 1
ATOM 2296 C CA . VAL A 1 301 ? -3.679 16.060 18.759 1.00 98.00 301 VAL A CA 1
ATOM 2297 C C . VAL A 1 301 ? -4.626 16.769 19.735 1.00 98.00 301 VAL A C 1
ATOM 2299 O O . VAL A 1 301 ? -5.223 16.121 20.597 1.00 98.00 301 VAL A O 1
ATOM 2302 N N . GLN A 1 302 ? -4.823 18.082 19.572 1.00 98.25 302 GLN A N 1
ATOM 2303 C CA . GLN A 1 302 ? -5.787 18.855 20.367 1.00 98.25 302 GLN A CA 1
ATOM 2304 C C . GLN A 1 302 ? -7.231 18.400 20.124 1.00 98.25 302 GLN A C 1
ATOM 2306 O O . GLN A 1 302 ? -7.975 18.221 21.087 1.00 98.25 302 GLN A O 1
ATOM 2311 N N . LEU A 1 303 ? -7.603 18.137 18.866 1.00 98.69 303 LEU A N 1
ATOM 2312 C CA . LEU A 1 303 ? -8.903 17.574 18.499 1.00 98.69 303 LEU A CA 1
ATOM 2313 C C . LEU A 1 303 ? -9.175 16.261 19.230 1.00 98.69 303 LEU A C 1
ATOM 2315 O O . LEU A 1 303 ? -10.235 16.096 19.835 1.00 98.69 303 LEU A O 1
ATOM 2319 N N . MET A 1 304 ? -8.209 15.342 19.213 1.00 98.62 304 MET A N 1
ATOM 2320 C CA . MET A 1 304 ? -8.320 14.062 19.905 1.00 98.62 304 MET A CA 1
ATOM 2321 C C . MET A 1 304 ? -8.524 14.249 21.412 1.00 98.62 304 MET A C 1
ATOM 2323 O O . MET A 1 304 ? -9.403 13.619 22.002 1.00 98.62 304 MET A O 1
ATOM 2327 N N . ALA A 1 305 ? -7.738 15.133 22.034 1.00 98.31 305 ALA A N 1
ATOM 2328 C CA . ALA A 1 305 ? -7.839 15.422 23.459 1.00 98.31 305 ALA A CA 1
ATOM 2329 C C . ALA A 1 305 ? -9.206 16.024 23.831 1.00 98.31 305 ALA A C 1
ATOM 2331 O O . ALA A 1 305 ? -9.834 15.567 24.787 1.00 98.31 305 ALA A O 1
ATOM 2332 N N . ASP A 1 306 ? -9.701 16.990 23.053 1.00 98.56 306 ASP A N 1
ATOM 2333 C CA . ASP A 1 306 ? -11.012 17.609 23.264 1.00 98.56 306 ASP A CA 1
ATOM 2334 C C . ASP A 1 306 ? -12.158 16.612 23.055 1.00 98.56 306 ASP A C 1
ATOM 2336 O O . ASP A 1 306 ? -13.076 16.559 23.876 1.00 98.56 306 ASP A O 1
ATOM 2340 N N . ALA A 1 307 ? -12.107 15.785 22.008 1.00 98.62 307 ALA A N 1
ATOM 2341 C CA . ALA A 1 307 ? -13.110 14.749 21.770 1.00 98.62 307 ALA A CA 1
ATOM 2342 C C . ALA A 1 307 ? -13.182 13.757 22.945 1.00 98.62 307 ALA A C 1
ATOM 2344 O O . ALA A 1 307 ? -14.267 13.410 23.417 1.00 98.62 307 ALA A O 1
ATOM 2345 N N . VAL A 1 308 ? -12.030 13.340 23.478 1.00 98.44 308 VAL A N 1
ATOM 2346 C CA . VAL A 1 308 ? -11.967 12.452 24.648 1.00 98.44 308 VAL A CA 1
ATOM 2347 C C . VAL A 1 308 ? -12.483 13.143 25.913 1.00 98.44 308 VAL A C 1
ATOM 2349 O O . VAL A 1 308 ? -13.242 12.535 26.666 1.00 98.44 308 VAL A O 1
ATOM 2352 N N . ALA A 1 309 ? -12.119 14.405 26.144 1.00 98.12 309 ALA A N 1
ATOM 2353 C CA . ALA A 1 309 ? -12.496 15.138 27.352 1.00 98.12 309 ALA A CA 1
ATOM 2354 C C . ALA A 1 309 ? -13.989 15.511 27.409 1.00 98.12 309 ALA A C 1
ATOM 2356 O O . ALA A 1 309 ? -14.556 15.584 28.498 1.00 98.12 309 ALA A O 1
ATOM 2357 N N . ASN A 1 310 ? -14.630 15.735 26.256 1.00 98.44 310 ASN A N 1
ATOM 2358 C CA . ASN A 1 310 ? -15.990 16.288 26.180 1.00 98.44 310 ASN A CA 1
ATOM 2359 C C . ASN A 1 310 ? -17.060 15.259 25.782 1.00 98.44 310 ASN A C 1
ATOM 2361 O O . ASN A 1 310 ? -18.234 15.594 25.707 1.00 98.44 310 ASN A O 1
ATOM 2365 N N . SER A 1 311 ? -16.689 13.994 25.576 1.00 97.88 311 SER A N 1
ATOM 2366 C CA . SER A 1 311 ? -17.614 12.927 25.159 1.00 97.88 311 SER A CA 1
ATOM 2367 C C . SER A 1 311 ? -18.349 12.219 26.307 1.00 97.88 311 SER A C 1
ATOM 2369 O O . SER A 1 311 ? -18.958 11.165 26.120 1.00 97.88 311 SER A O 1
ATOM 2371 N N . GLY A 1 312 ? -18.292 12.759 27.530 1.00 96.00 312 GLY A N 1
ATOM 2372 C CA . GLY A 1 312 ? -19.031 12.224 28.678 1.00 96.00 312 GLY A CA 1
ATOM 2373 C C . GLY A 1 312 ? -18.625 10.788 29.012 1.00 96.00 312 GLY A C 1
ATOM 2374 O O . GLY A 1 312 ? -17.500 10.562 29.449 1.00 96.00 312 GLY A O 1
ATOM 2375 N N . SER A 1 313 ? -19.522 9.819 28.816 1.00 94.56 313 SER A N 1
ATOM 2376 C CA . SER A 1 313 ? -19.274 8.378 29.000 1.00 94.56 313 SER A CA 1
ATOM 2377 C C . SER A 1 313 ? -19.213 7.587 27.687 1.00 94.56 313 SER A C 1
ATOM 2379 O O . SER A 1 313 ? -19.213 6.356 27.730 1.00 94.56 313 SER A O 1
ATOM 2381 N N . ALA A 1 314 ? -19.207 8.263 26.534 1.00 97.12 314 ALA A N 1
ATOM 2382 C CA . ALA A 1 314 ? -19.177 7.603 25.237 1.00 97.12 314 ALA A CA 1
ATOM 2383 C C . ALA A 1 314 ? -17.936 6.713 25.093 1.00 97.12 314 ALA A C 1
ATOM 2385 O O . ALA A 1 314 ? -16.848 7.029 25.595 1.00 97.12 314 ALA A O 1
ATOM 2386 N N . LYS A 1 315 ? -18.105 5.600 24.377 1.00 96.44 315 LYS A N 1
ATOM 2387 C CA . LYS A 1 315 ? -16.993 4.738 23.967 1.00 96.44 315 LYS A CA 1
ATOM 2388 C C . LYS A 1 315 ? -16.268 5.374 22.787 1.00 96.44 315 LYS A C 1
ATOM 2390 O O . LYS A 1 315 ? -16.909 5.945 21.909 1.00 96.44 315 LYS A O 1
ATOM 2395 N N . ILE A 1 316 ? -14.941 5.294 22.774 1.00 98.56 316 ILE A N 1
ATOM 2396 C CA . ILE A 1 316 ? -14.114 6.014 21.799 1.00 98.56 316 ILE A CA 1
ATOM 2397 C C . ILE A 1 316 ? -13.334 5.023 20.946 1.00 98.56 316 ILE A C 1
ATOM 2399 O O . ILE A 1 316 ? -12.663 4.135 21.478 1.00 98.56 316 ILE A O 1
ATOM 2403 N N . VAL A 1 317 ? -13.400 5.214 19.632 1.00 98.69 317 VAL A N 1
ATOM 2404 C CA . VAL A 1 317 ? -12.622 4.470 18.640 1.00 98.69 317 VAL A CA 1
ATOM 2405 C C . VAL A 1 317 ? -11.776 5.459 17.845 1.00 98.69 317 VAL A C 1
ATOM 2407 O O . VAL A 1 317 ? -12.315 6.349 17.187 1.00 98.69 317 VAL A O 1
ATOM 2410 N N . LEU A 1 318 ? -10.454 5.309 17.909 1.00 98.81 318 LEU A N 1
ATOM 2411 C CA . LEU A 1 318 ? -9.519 6.047 17.062 1.00 98.81 318 LEU A CA 1
ATOM 2412 C C . LEU A 1 318 ? -9.293 5.271 15.761 1.00 98.81 318 LEU A C 1
ATOM 2414 O O . LEU A 1 318 ? -8.951 4.090 15.794 1.00 98.81 318 LEU A O 1
ATOM 2418 N N . ILE A 1 319 ? -9.459 5.941 14.624 1.00 98.75 319 ILE A N 1
ATOM 2419 C CA . ILE A 1 319 ? -9.204 5.403 13.289 1.00 98.75 319 ILE A CA 1
ATOM 2420 C C . ILE A 1 319 ? -8.115 6.264 12.648 1.00 98.75 319 ILE A C 1
ATOM 2422 O O . ILE A 1 319 ? -8.295 7.470 12.466 1.00 98.75 319 ILE A O 1
ATOM 2426 N N . SER A 1 320 ? -6.980 5.636 12.349 1.00 97.94 320 SER A N 1
ATOM 2427 C CA . SER A 1 320 ? -5.760 6.297 11.883 1.00 97.94 320 SER A CA 1
ATOM 2428 C C . SER A 1 320 ? -5.553 6.087 10.380 1.00 97.94 320 SER A C 1
ATOM 2430 O O . SER A 1 320 ? -5.481 4.944 9.926 1.00 97.94 320 SER A O 1
ATOM 2432 N N . PHE A 1 321 ? -5.430 7.177 9.622 1.00 98.06 321 PHE A N 1
ATOM 2433 C CA . PHE A 1 321 ? -5.288 7.213 8.163 1.00 98.06 321 PHE A CA 1
ATOM 2434 C C . PHE A 1 321 ? -3.918 7.779 7.752 1.00 98.06 321 PHE A C 1
ATOM 2436 O O . PHE A 1 321 ? -3.763 8.956 7.415 1.00 98.06 321 PHE A O 1
ATOM 2443 N N . ASN A 1 322 ? -2.893 6.939 7.852 1.00 96.94 322 ASN A N 1
ATOM 2444 C CA . ASN A 1 322 ? -1.492 7.267 7.591 1.00 96.94 322 ASN A CA 1
ATOM 2445 C C . ASN A 1 322 ? -0.753 6.008 7.125 1.00 96.94 322 ASN A C 1
ATOM 2447 O O . ASN A 1 322 ? -1.094 4.901 7.543 1.00 96.94 322 ASN A O 1
ATOM 2451 N N . ALA A 1 323 ? 0.258 6.173 6.281 1.00 94.12 323 ALA A N 1
ATOM 2452 C CA . ALA A 1 323 ? 1.020 5.080 5.698 1.00 94.12 323 ALA A CA 1
ATOM 2453 C C . ALA A 1 323 ? 2.074 4.515 6.635 1.00 94.12 323 ALA A C 1
ATOM 2455 O O . ALA A 1 323 ? 2.218 3.303 6.729 1.00 94.12 323 ALA A O 1
ATOM 2456 N N . GLY A 1 324 ? 2.829 5.392 7.297 1.00 92.31 324 GLY A N 1
ATOM 2457 C CA . GLY A 1 324 ? 3.842 5.011 8.278 1.00 92.31 324 GLY A CA 1
ATOM 2458 C C . GLY A 1 324 ? 3.418 5.359 9.700 1.00 92.31 324 GLY A C 1
ATOM 2459 O O . GLY A 1 324 ? 2.489 6.141 9.884 1.00 92.31 324 GLY A O 1
ATOM 2460 N N . PRO A 1 325 ? 4.095 4.840 10.736 1.00 94.50 325 PRO A N 1
ATOM 2461 C CA . PRO A 1 325 ? 3.698 5.058 12.121 1.00 94.50 325 PRO A CA 1
ATOM 2462 C C . PRO A 1 325 ? 3.662 6.550 12.481 1.00 94.50 325 PRO A C 1
ATOM 2464 O O . PRO A 1 325 ? 4.515 7.339 12.064 1.00 94.50 325 PRO A O 1
ATOM 2467 N N . VAL A 1 326 ? 2.657 6.926 13.266 1.00 95.38 326 VAL A N 1
ATOM 2468 C CA . VAL A 1 326 ? 2.520 8.239 13.912 1.00 95.38 326 VAL A CA 1
ATOM 2469 C C . VAL A 1 326 ? 2.450 8.035 15.422 1.00 95.38 326 VAL A C 1
ATOM 2471 O O . VAL A 1 326 ? 2.015 6.980 15.891 1.00 95.38 326 VAL A O 1
ATOM 2474 N N . ASN A 1 327 ? 2.889 9.018 16.198 1.00 95.44 327 ASN A N 1
ATOM 2475 C CA . ASN A 1 327 ? 2.844 8.943 17.648 1.00 95.44 327 ASN A CA 1
ATOM 2476 C C . ASN A 1 327 ? 1.387 8.935 18.139 1.00 95.44 327 ASN A C 1
ATOM 2478 O O . ASN A 1 327 ? 0.682 9.943 18.103 1.00 95.44 327 ASN A O 1
ATOM 2482 N N . ILE A 1 328 ? 0.946 7.767 18.606 1.00 96.44 328 ILE A N 1
ATOM 2483 C CA . ILE A 1 328 ? -0.380 7.528 19.196 1.00 96.44 328 ILE A CA 1
ATOM 2484 C C . ILE A 1 328 ? -0.277 7.013 20.631 1.00 96.44 328 ILE A C 1
ATOM 2486 O O . ILE A 1 328 ? -1.267 6.554 21.197 1.00 96.44 328 ILE A O 1
ATOM 2490 N N . THR A 1 329 ? 0.906 7.107 21.242 1.00 95.81 329 THR A N 1
ATOM 2491 C CA . THR A 1 329 ? 1.203 6.555 22.570 1.00 95.81 329 THR A CA 1
ATOM 2492 C C . THR A 1 329 ? 0.230 7.070 23.630 1.00 95.81 329 THR A C 1
ATOM 2494 O O . THR A 1 329 ? -0.256 6.303 24.458 1.00 95.81 329 THR A O 1
ATOM 2497 N N . TRP A 1 330 ? -0.146 8.353 23.571 1.00 96.38 330 TRP A N 1
ATOM 2498 C CA . TRP A 1 330 ? -1.164 8.903 24.470 1.00 96.38 330 TRP A CA 1
ATOM 2499 C C . TRP A 1 330 ? -2.521 8.203 24.315 1.00 96.38 330 TRP A C 1
ATOM 2501 O O . TRP A 1 330 ? -3.155 7.883 25.317 1.00 96.38 330 TRP A O 1
ATOM 2511 N N . ALA A 1 331 ? -2.969 7.938 23.084 1.00 97.44 331 ALA A N 1
ATOM 2512 C CA . ALA A 1 331 ? -4.254 7.286 22.828 1.00 97.44 331 ALA A CA 1
ATOM 2513 C C . ALA A 1 331 ? -4.231 5.806 23.236 1.00 97.44 331 ALA A C 1
ATOM 2515 O O . ALA A 1 331 ? -5.193 5.307 23.825 1.00 97.44 331 ALA A O 1
ATOM 2516 N N . ASP A 1 332 ? -3.119 5.115 22.976 1.00 97.44 332 ASP A N 1
ATOM 2517 C CA . ASP A 1 332 ? -2.914 3.731 23.402 1.00 97.44 332 ASP A CA 1
ATOM 2518 C C . ASP A 1 332 ? -2.941 3.599 24.932 1.00 97.44 332 ASP A C 1
ATOM 2520 O O . ASP A 1 332 ? -3.647 2.749 25.475 1.00 97.44 332 ASP A O 1
ATOM 2524 N N . MET A 1 333 ? -2.300 4.519 25.652 1.00 96.69 333 MET A N 1
ATOM 2525 C CA . MET A 1 333 ? -2.277 4.498 27.117 1.00 96.69 333 MET A CA 1
ATOM 2526 C C . MET A 1 333 ? -3.547 5.048 27.772 1.00 96.69 333 MET A C 1
ATOM 2528 O O . MET A 1 333 ? -3.789 4.800 28.954 1.00 96.69 333 MET A O 1
ATOM 2532 N N . ASN A 1 334 ? -4.380 5.793 27.042 1.00 97.69 334 ASN A N 1
ATOM 2533 C CA . ASN A 1 334 ? -5.576 6.395 27.614 1.00 97.69 334 ASN A CA 1
ATOM 2534 C C . ASN A 1 334 ? -6.708 5.353 27.758 1.00 97.69 334 ASN A C 1
ATOM 2536 O O . ASN A 1 334 ? -7.196 4.827 26.751 1.00 97.69 334 ASN A O 1
ATOM 2540 N N . PRO A 1 335 ? -7.203 5.072 28.980 1.00 96.25 335 PRO A N 1
ATOM 2541 C CA . PRO A 1 335 ? -8.261 4.083 29.204 1.00 96.25 335 PRO A CA 1
ATOM 2542 C C . PRO A 1 335 ? -9.628 4.508 28.645 1.00 96.25 335 PRO A C 1
ATOM 2544 O O . PRO A 1 335 ? -10.538 3.688 28.563 1.00 96.25 335 PRO A O 1
ATOM 2547 N N . ARG A 1 336 ? -9.802 5.783 28.264 1.00 97.50 336 ARG A N 1
ATOM 2548 C CA . ARG A 1 336 ? -11.012 6.272 27.585 1.00 97.50 336 ARG A CA 1
ATOM 2549 C C . ARG A 1 336 ? -11.079 5.865 26.116 1.00 97.50 336 ARG A C 1
ATOM 2551 O O . ARG A 1 336 ? -12.174 5.857 25.561 1.00 97.50 336 ARG A O 1
ATOM 2558 N N . VAL A 1 337 ? -9.940 5.546 25.499 1.00 98.50 337 VAL A N 1
ATOM 2559 C CA . VAL A 1 337 ? -9.869 5.053 24.120 1.00 98.50 337 VAL A CA 1
ATOM 2560 C C . VAL A 1 337 ? -10.054 3.543 24.153 1.00 98.50 337 VAL A C 1
ATOM 2562 O O . VAL A 1 337 ? -9.159 2.814 24.576 1.00 98.50 337 VAL A O 1
ATOM 2565 N N . SER A 1 338 ? -11.227 3.080 23.735 1.00 98.25 338 SER A N 1
ATOM 2566 C CA . SER A 1 338 ? -11.608 1.667 23.799 1.00 98.25 338 SER A CA 1
ATOM 2567 C C . SER A 1 338 ? -11.007 0.845 22.669 1.00 98.25 338 SER A C 1
ATOM 2569 O O . SER A 1 338 ? -10.638 -0.307 22.888 1.00 98.25 338 SER A O 1
ATOM 2571 N N . ALA A 1 339 ? -10.864 1.428 21.477 1.00 98.62 339 ALA A N 1
ATOM 2572 C CA . ALA A 1 339 ? -10.221 0.757 20.357 1.00 98.62 339 ALA A CA 1
ATOM 2573 C C . ALA A 1 339 ? -9.394 1.707 19.485 1.00 98.62 339 ALA A C 1
ATOM 2575 O O . ALA A 1 339 ? -9.686 2.902 19.397 1.00 98.62 339 ALA A O 1
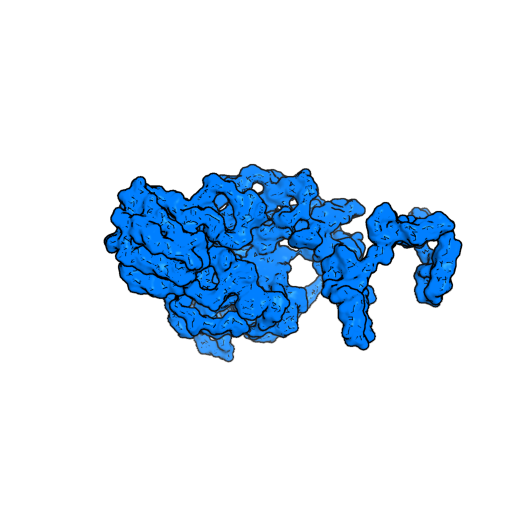ATOM 2576 N N . ILE A 1 340 ? -8.373 1.152 18.832 1.00 98.81 340 ILE A N 1
ATOM 2577 C CA . ILE A 1 340 ? -7.531 1.840 17.848 1.00 98.81 340 ILE A CA 1
ATOM 2578 C C . ILE A 1 340 ? -7.429 0.958 16.605 1.00 98.81 340 ILE A C 1
ATOM 2580 O O . ILE A 1 340 ? -7.064 -0.214 16.713 1.00 98.81 340 ILE A O 1
ATOM 2584 N N . ILE A 1 341 ? -7.727 1.524 15.437 1.00 98.69 341 ILE A N 1
ATOM 2585 C CA . ILE A 1 341 ? -7.607 0.865 14.135 1.00 98.69 341 ILE A CA 1
ATOM 2586 C C . ILE A 1 341 ? -6.638 1.666 13.264 1.00 98.69 341 ILE A C 1
ATOM 2588 O O . ILE A 1 341 ? -6.862 2.850 13.012 1.00 98.69 341 ILE A O 1
ATOM 2592 N N . ALA A 1 342 ? -5.586 1.014 12.771 1.00 98.50 342 ALA A N 1
ATOM 2593 C CA . ALA A 1 342 ? -4.791 1.537 11.665 1.00 98.50 342 ALA A CA 1
ATOM 2594 C C . ALA A 1 342 ? -5.493 1.177 10.350 1.00 98.50 342 ALA A C 1
ATOM 2596 O O . ALA A 1 342 ? -5.612 0.001 10.004 1.00 98.50 342 ALA A O 1
ATOM 2597 N N . ALA A 1 343 ? -6.006 2.192 9.658 1.00 97.88 343 ALA A N 1
ATOM 2598 C CA . ALA A 1 343 ? -6.763 2.044 8.420 1.00 97.88 343 ALA A CA 1
ATOM 2599 C C . ALA A 1 343 ? -5.921 2.321 7.165 1.00 97.88 343 ALA A C 1
ATOM 2601 O O . ALA A 1 343 ? -6.313 1.903 6.080 1.00 97.88 343 ALA A O 1
ATOM 2602 N N . PHE A 1 344 ? -4.758 2.968 7.299 1.00 97.69 344 PHE A N 1
ATOM 2603 C CA . PHE A 1 344 ? -3.926 3.379 6.162 1.00 97.69 344 PHE A CA 1
ATOM 2604 C C . PHE A 1 344 ? -4.732 4.244 5.176 1.00 97.69 344 PHE A C 1
ATOM 2606 O O . PHE A 1 344 ? -5.338 5.235 5.583 1.00 97.69 344 PHE A O 1
ATOM 2613 N N . TYR A 1 345 ? -4.772 3.847 3.904 1.00 97.44 345 TYR A N 1
ATOM 2614 C CA . TYR A 1 345 ? -5.589 4.430 2.845 1.00 97.44 345 TYR A CA 1
ATOM 2615 C C . TYR A 1 345 ? -6.442 3.310 2.226 1.00 97.44 345 TYR A C 1
ATOM 2617 O O . TYR A 1 345 ? -5.953 2.604 1.343 1.00 97.44 345 TYR A O 1
ATOM 2625 N N . PRO A 1 346 ? -7.674 3.066 2.724 1.00 96.81 346 PRO A N 1
ATOM 2626 C CA . PRO A 1 346 ? -8.462 1.879 2.373 1.00 96.81 346 PRO A CA 1
ATOM 2627 C C . PRO A 1 346 ? -9.175 1.918 1.010 1.00 96.81 346 PRO A C 1
ATOM 2629 O O . PRO A 1 346 ? -9.919 0.984 0.700 1.00 96.81 346 PRO A O 1
ATOM 2632 N N . GLY A 1 347 ? -9.003 2.976 0.217 1.00 95.50 347 GLY A N 1
ATOM 2633 C CA . GLY A 1 347 ? -9.604 3.117 -1.110 1.00 95.50 347 GLY A CA 1
ATOM 2634 C C . GLY A 1 347 ? -11.100 3.464 -1.096 1.00 95.50 347 GLY A C 1
ATOM 2635 O O . GLY A 1 347 ? -11.665 3.896 -0.081 1.00 95.50 347 GLY A O 1
ATOM 2636 N N . GLN A 1 348 ? -11.775 3.240 -2.229 1.00 96.38 348 GLN A N 1
ATOM 2637 C CA . GLN A 1 348 ? -13.162 3.683 -2.456 1.00 96.38 348 GLN A CA 1
ATOM 2638 C C . GLN A 1 348 ? -14.185 3.069 -1.487 1.00 96.38 348 GLN A C 1
ATOM 2640 O O . GLN A 1 348 ? -15.213 3.674 -1.179 1.00 96.38 348 GLN A O 1
ATOM 2645 N N . ALA A 1 349 ? -13.898 1.863 -0.991 1.00 96.31 349 ALA A N 1
ATOM 2646 C CA . ALA A 1 349 ? -14.808 1.065 -0.176 1.00 96.31 349 ALA A CA 1
ATOM 2647 C C . ALA A 1 349 ? -14.735 1.380 1.330 1.00 96.31 349 ALA A C 1
ATOM 2649 O O . ALA A 1 349 ? -15.381 0.693 2.126 1.00 96.31 349 ALA A O 1
ATOM 2650 N N . THR A 1 350 ? -13.978 2.409 1.731 1.00 97.31 350 THR A N 1
ATOM 2651 C CA . THR A 1 350 ? -13.643 2.699 3.135 1.00 97.31 350 THR A CA 1
ATOM 2652 C C . THR A 1 350 ? -14.849 2.671 4.076 1.00 97.31 350 THR A C 1
ATOM 2654 O O . THR A 1 350 ? -14.806 2.005 5.107 1.00 97.31 350 THR A O 1
ATOM 2657 N N . GLY A 1 351 ? -15.940 3.365 3.747 1.00 97.19 351 GLY A N 1
ATOM 2658 C CA . GLY A 1 351 ? -17.123 3.424 4.606 1.00 97.19 351 GLY A CA 1
ATOM 2659 C C . GLY A 1 351 ? -17.804 2.067 4.791 1.00 97.19 351 GLY A C 1
ATOM 2660 O O . GLY A 1 351 ? -18.146 1.691 5.915 1.00 97.19 351 GLY A O 1
ATOM 2661 N N . VAL A 1 352 ? -17.964 1.303 3.706 1.00 96.19 352 VAL A N 1
ATOM 2662 C CA . VAL A 1 352 ? -18.545 -0.049 3.758 1.00 96.19 352 VAL A CA 1
ATOM 2663 C C . VAL A 1 352 ? -17.651 -0.973 4.581 1.00 96.19 352 VAL A C 1
ATOM 2665 O O . VAL A 1 352 ? -18.144 -1.678 5.460 1.00 96.19 352 VAL A O 1
ATOM 2668 N N . ALA A 1 353 ? -16.339 -0.923 4.350 1.00 96.62 353 ALA A N 1
ATOM 2669 C CA . ALA A 1 353 ? -15.370 -1.715 5.090 1.00 96.62 353 ALA A CA 1
ATOM 2670 C C . ALA A 1 353 ? -15.377 -1.374 6.585 1.00 96.62 353 ALA A C 1
ATOM 2672 O O . ALA A 1 353 ? -15.500 -2.283 7.403 1.00 96.62 353 ALA A O 1
ATOM 2673 N N . LEU A 1 354 ? -15.345 -0.084 6.944 1.00 96.81 354 LEU A N 1
ATOM 2674 C CA . LEU A 1 354 ? -15.427 0.376 8.332 1.00 96.81 354 LEU A CA 1
ATOM 2675 C C . LEU A 1 354 ? -16.692 -0.134 9.009 1.00 96.81 354 LEU A C 1
ATOM 2677 O O . LEU A 1 354 ? -16.607 -0.740 10.070 1.00 96.81 354 LEU A O 1
ATOM 2681 N N . LYS A 1 355 ? -17.863 0.038 8.390 1.00 95.19 355 LYS A N 1
ATOM 2682 C CA . LYS A 1 355 ? -19.112 -0.512 8.929 1.00 95.19 355 LYS A CA 1
ATOM 2683 C C . LYS A 1 355 ? -18.970 -2.011 9.216 1.00 95.19 355 LYS A C 1
ATOM 2685 O O . LYS A 1 355 ? -19.264 -2.447 10.327 1.00 95.19 355 LYS A O 1
ATOM 2690 N N . ASN A 1 356 ? -18.509 -2.776 8.227 1.00 94.62 356 ASN A N 1
ATOM 2691 C CA . ASN A 1 356 ? -18.441 -4.231 8.304 1.00 94.62 356 ASN A CA 1
ATOM 2692 C C . ASN A 1 356 ? -17.463 -4.715 9.380 1.00 94.62 356 ASN A C 1
ATOM 2694 O O . ASN A 1 356 ? -17.801 -5.633 10.128 1.00 94.62 356 ASN A O 1
ATOM 2698 N N . VAL A 1 357 ? -16.282 -4.096 9.505 1.00 95.00 357 VAL A N 1
ATOM 2699 C CA . VAL A 1 357 ? -15.323 -4.480 10.552 1.00 95.00 357 VAL A CA 1
ATOM 2700 C C . VAL A 1 357 ? -15.817 -4.084 11.940 1.00 95.00 357 VAL A C 1
ATOM 2702 O O . VAL A 1 357 ? -15.602 -4.843 12.872 1.00 95.00 357 VAL A O 1
ATOM 2705 N N . MET A 1 358 ? -16.538 -2.966 12.090 1.00 95.12 358 MET A N 1
ATOM 2706 C CA . MET A 1 358 ? -17.071 -2.547 13.393 1.00 95.12 358 MET A CA 1
ATOM 2707 C C . MET A 1 358 ? -18.137 -3.514 13.922 1.00 95.12 358 MET A C 1
ATOM 2709 O O . MET A 1 358 ? -18.168 -3.766 15.125 1.00 95.12 358 MET A O 1
ATOM 2713 N N . VAL A 1 359 ? -19.000 -4.061 13.056 1.00 91.31 359 VAL A N 1
ATOM 2714 C CA . VAL A 1 359 ? -20.044 -5.031 13.458 1.00 91.31 359 VAL A CA 1
ATOM 2715 C C . VAL A 1 359 ? -19.527 -6.469 13.524 1.00 91.31 359 VAL A C 1
ATOM 2717 O O . VAL A 1 359 ? -19.944 -7.241 14.383 1.00 91.31 359 VAL A O 1
ATOM 2720 N N . GLY A 1 360 ? -18.591 -6.845 12.647 1.00 83.12 360 GLY A N 1
ATOM 2721 C CA . GLY A 1 360 ? -18.009 -8.189 12.622 1.00 83.12 360 GLY A CA 1
ATOM 2722 C C . GLY A 1 360 ? -19.029 -9.316 12.387 1.00 83.12 360 GLY A C 1
ATOM 2723 O O . GLY A 1 360 ? -18.844 -10.412 12.920 1.00 83.12 360 GLY A O 1
ATOM 2724 N N . ASP A 1 361 ? -20.108 -9.048 11.636 1.00 69.88 361 ASP A N 1
ATOM 2725 C CA . ASP A 1 361 ? -21.288 -9.926 11.497 1.00 69.88 361 ASP A CA 1
ATOM 2726 C C . ASP A 1 361 ? -21.023 -11.235 10.735 1.00 69.88 361 ASP A C 1
ATOM 2728 O O . ASP A 1 361 ? -21.755 -12.204 10.910 1.00 69.88 361 ASP A O 1
ATOM 2732 N N . SER A 1 362 ? -19.983 -11.293 9.895 1.00 69.62 362 SER A N 1
ATOM 2733 C CA . SER A 1 362 ? -19.605 -12.526 9.185 1.00 69.62 362 SER A CA 1
ATOM 2734 C C . SER A 1 362 ? -18.523 -13.292 9.949 1.00 69.62 362 SER A C 1
ATOM 2736 O O . SER A 1 362 ? -18.743 -14.419 10.383 1.00 69.62 362 SER A O 1
ATOM 2738 N N . TYR A 1 363 ? -17.352 -12.679 10.121 1.00 87.69 363 TYR A N 1
ATOM 2739 C CA . TYR A 1 363 ? -16.222 -13.179 10.906 1.00 87.69 363 TYR A CA 1
ATOM 2740 C C . TYR A 1 363 ? -15.150 -12.079 11.004 1.00 87.69 363 TYR A C 1
ATOM 2742 O O . TYR A 1 363 ? -15.229 -11.067 10.307 1.00 87.69 363 TYR A O 1
ATOM 2750 N N . SER A 1 364 ? -14.157 -12.239 11.882 1.00 93.19 364 SER A N 1
ATOM 2751 C CA . SER A 1 364 ? -13.088 -11.239 12.046 1.00 93.19 364 SER A CA 1
ATOM 2752 C C . SER A 1 364 ? -12.041 -11.337 10.935 1.00 93.19 364 SER A C 1
ATOM 2754 O O . SER A 1 364 ? -11.486 -12.411 10.718 1.00 93.19 364 SER A O 1
ATOM 2756 N N . GLN A 1 365 ? -11.741 -10.220 10.264 1.00 93.94 365 GLN A N 1
ATOM 2757 C CA . GLN A 1 365 ? -10.870 -10.175 9.079 1.00 93.94 365 GLN A CA 1
ATOM 2758 C C . GLN A 1 365 ? -9.705 -9.174 9.195 1.00 93.94 365 GLN A C 1
ATOM 2760 O O . GLN A 1 365 ? -9.091 -8.847 8.185 1.00 93.94 365 GLN A O 1
ATOM 2765 N N . PHE A 1 366 ? -9.352 -8.694 10.388 1.00 96.56 366 PHE A N 1
ATOM 2766 C CA . PHE A 1 366 ? -8.257 -7.723 10.542 1.00 96.56 366 PHE A CA 1
ATOM 2767 C C . PHE A 1 366 ? -6.900 -8.246 10.042 1.00 96.56 366 PHE A C 1
ATOM 2769 O O . PHE A 1 366 ? -6.580 -9.433 10.162 1.00 96.56 366 PHE A O 1
ATOM 2776 N N . GLY A 1 367 ? -6.103 -7.334 9.493 1.00 97.50 367 GLY A N 1
ATOM 2777 C CA . GLY A 1 367 ? -4.733 -7.546 9.044 1.00 97.50 367 GLY A CA 1
ATOM 2778 C C . GLY A 1 367 ? -3.701 -7.573 10.176 1.00 97.50 367 GLY A C 1
ATOM 2779 O O . GLY A 1 367 ? -4.034 -7.641 11.363 1.00 97.50 367 GLY A O 1
ATOM 2780 N N . ARG A 1 368 ? -2.424 -7.525 9.796 1.00 98.38 368 ARG A N 1
ATOM 2781 C CA . ARG A 1 368 ? -1.251 -7.421 10.676 1.00 98.38 368 ARG A CA 1
ATOM 2782 C C . ARG A 1 368 ? -0.344 -6.297 10.176 1.00 98.38 368 ARG A C 1
ATOM 2784 O O . ARG A 1 368 ? -0.288 -6.052 8.980 1.00 98.38 368 ARG A O 1
ATOM 2791 N N . LEU A 1 369 ? 0.368 -5.607 11.061 1.00 98.50 369 LEU A N 1
ATOM 2792 C CA . LEU A 1 369 ? 1.241 -4.500 10.674 1.00 98.50 369 LEU A CA 1
ATOM 2793 C C . LEU A 1 369 ? 2.373 -4.975 9.737 1.00 98.50 369 LEU A C 1
ATOM 2795 O O . LEU A 1 369 ? 3.123 -5.876 10.116 1.00 98.50 369 LEU A O 1
ATOM 2799 N N . PRO A 1 370 ? 2.564 -4.352 8.559 1.00 97.50 370 PRO A N 1
ATOM 2800 C CA . PRO A 1 370 ? 3.665 -4.665 7.643 1.00 97.50 370 PRO A CA 1
ATOM 2801 C C . PRO A 1 370 ? 4.963 -3.913 7.996 1.00 97.50 370 PRO A C 1
ATOM 2803 O O . PRO A 1 370 ? 5.953 -3.974 7.264 1.00 97.50 370 PRO A O 1
ATOM 2806 N N . TYR A 1 371 ? 4.966 -3.187 9.115 1.00 97.44 371 TYR A N 1
ATOM 2807 C CA . TYR A 1 371 ? 6.116 -2.473 9.659 1.00 97.44 371 TYR A CA 1
ATOM 2808 C C . TYR A 1 371 ? 6.048 -2.381 11.184 1.00 97.44 371 TYR A C 1
ATOM 2810 O O . TYR A 1 371 ? 5.005 -2.596 11.799 1.00 97.44 371 TYR A O 1
ATOM 2818 N N . THR A 1 372 ? 7.168 -2.025 11.798 1.00 97.12 372 THR A N 1
ATOM 2819 C CA . THR A 1 372 ? 7.273 -1.785 13.233 1.00 97.12 372 THR A CA 1
ATOM 2820 C C . THR A 1 372 ? 6.739 -0.396 13.583 1.00 97.12 372 THR A C 1
ATOM 2822 O O . THR A 1 372 ? 7.151 0.610 13.002 1.00 97.12 372 THR A O 1
ATOM 2825 N N . TRP A 1 373 ? 5.827 -0.318 14.553 1.00 97.25 373 TRP A N 1
ATOM 2826 C CA . TRP A 1 373 ? 5.301 0.944 15.065 1.00 97.25 373 TRP A CA 1
ATOM 2827 C C . TRP A 1 373 ? 6.135 1.416 16.256 1.00 97.25 373 TRP A C 1
ATOM 2829 O O . TRP A 1 373 ? 6.060 0.855 17.350 1.00 97.25 373 TRP A O 1
ATOM 2839 N N . TYR A 1 374 ? 6.949 2.447 16.045 1.00 93.75 374 TYR A N 1
ATOM 2840 C CA . TYR A 1 374 ? 7.830 2.996 17.076 1.00 93.75 374 TYR A CA 1
ATOM 2841 C C . TYR A 1 374 ? 7.039 3.748 18.154 1.00 93.75 374 TYR A C 1
ATOM 2843 O O . TYR A 1 374 ? 5.990 4.332 17.891 1.00 93.75 374 TYR A O 1
ATOM 2851 N N . TYR A 1 375 ? 7.568 3.729 19.370 1.00 89.06 375 TYR A N 1
ATOM 2852 C CA . TYR A 1 375 ? 7.057 4.435 20.538 1.00 89.06 375 TYR A CA 1
ATOM 2853 C C . TYR A 1 375 ? 7.321 5.947 20.455 1.00 89.06 375 TYR A C 1
ATOM 2855 O O . TYR A 1 375 ? 6.416 6.744 20.699 1.00 89.06 375 TYR A O 1
ATOM 2863 N N . THR A 1 376 ? 8.540 6.346 20.072 1.00 86.62 376 THR A N 1
ATOM 2864 C CA . THR A 1 376 ? 8.923 7.744 19.796 1.00 86.62 376 THR A CA 1
ATOM 2865 C C . THR A 1 376 ? 9.895 7.837 18.622 1.00 86.62 376 THR A C 1
ATOM 2867 O O . THR A 1 376 ? 10.564 6.866 18.264 1.00 86.62 376 THR A O 1
ATOM 2870 N N . ALA A 1 377 ? 10.014 9.037 18.044 1.00 87.25 377 ALA A N 1
ATOM 2871 C CA . ALA A 1 377 ? 10.951 9.318 16.955 1.00 87.25 377 ALA A CA 1
ATOM 2872 C C . ALA A 1 377 ? 12.427 9.077 17.329 1.00 87.25 377 ALA A C 1
ATOM 2874 O O . ALA A 1 377 ? 13.220 8.732 16.457 1.00 87.25 377 ALA A O 1
ATOM 2875 N N . ASP A 1 378 ? 12.789 9.192 18.612 1.00 89.62 378 ASP A N 1
ATOM 2876 C CA . ASP A 1 378 ? 14.162 8.990 19.107 1.00 89.62 378 ASP A CA 1
ATOM 2877 C C . ASP A 1 378 ? 14.675 7.556 18.913 1.00 89.62 378 ASP A C 1
ATOM 2879 O O . ASP A 1 378 ? 15.878 7.305 18.971 1.00 89.62 378 ASP A O 1
ATOM 2883 N N . GLN A 1 379 ? 13.772 6.604 18.669 1.00 92.06 379 GLN A N 1
ATOM 2884 C CA . GLN A 1 379 ? 14.137 5.223 18.365 1.00 92.06 379 GLN A CA 1
ATOM 2885 C C . GLN A 1 379 ? 14.656 5.043 16.938 1.00 92.06 379 GLN A C 1
ATOM 2887 O O . GLN A 1 379 ? 15.178 3.977 16.623 1.00 92.06 379 GLN A O 1
ATOM 2892 N N . VAL A 1 380 ? 14.503 6.053 16.076 1.00 92.81 380 VAL A N 1
ATOM 2893 C CA . VAL A 1 380 ? 14.848 5.976 14.658 1.00 92.81 380 VAL A CA 1
ATOM 2894 C C . VAL A 1 380 ? 15.990 6.950 14.353 1.00 92.81 380 VAL A C 1
ATOM 2896 O O . VAL A 1 380 ? 15.816 8.167 14.468 1.00 92.81 380 VAL A O 1
ATOM 2899 N N . PRO A 1 381 ? 17.156 6.462 13.886 1.00 93.50 381 PRO A N 1
ATOM 2900 C CA . PRO A 1 381 ? 18.257 7.331 13.473 1.00 93.50 381 PRO A CA 1
ATOM 2901 C C . PRO A 1 381 ? 17.851 8.308 12.356 1.00 93.50 381 PRO A C 1
ATOM 2903 O O . PRO A 1 381 ? 16.859 8.065 11.666 1.00 93.50 381 PRO A O 1
ATOM 2906 N N . PRO A 1 382 ? 18.619 9.382 12.087 1.00 94.50 382 PRO A N 1
ATOM 2907 C CA . PRO A 1 382 ? 18.328 10.305 10.987 1.00 94.50 382 PRO A CA 1
ATOM 2908 C C . PRO A 1 382 ? 18.104 9.588 9.649 1.00 94.50 382 PRO A C 1
ATOM 2910 O O . PRO A 1 382 ? 18.825 8.641 9.323 1.00 94.50 382 PRO A O 1
ATOM 2913 N N . ILE A 1 383 ? 17.137 10.055 8.855 1.00 94.56 383 ILE A N 1
ATOM 2914 C CA . ILE A 1 383 ? 16.750 9.439 7.572 1.00 94.56 383 ILE A CA 1
ATOM 2915 C C . ILE A 1 383 ? 17.915 9.334 6.569 1.00 94.56 383 ILE A C 1
ATOM 2917 O O . ILE A 1 383 ? 17.949 8.402 5.765 1.00 94.56 383 ILE A O 1
ATOM 2921 N N . THR A 1 384 ? 18.925 10.201 6.677 1.00 94.06 384 THR A N 1
ATOM 2922 C CA . THR A 1 384 ? 20.159 10.177 5.871 1.00 94.06 384 THR A CA 1
ATOM 2923 C C . THR A 1 384 ? 21.156 9.086 6.281 1.00 94.06 384 THR A C 1
ATOM 2925 O O . THR A 1 384 ? 21.989 8.693 5.469 1.00 94.06 384 THR A O 1
ATOM 2928 N N . ASN A 1 385 ? 21.086 8.557 7.510 1.00 93.00 385 ASN A N 1
ATOM 2929 C CA . ASN A 1 385 ? 21.950 7.461 7.960 1.00 93.00 385 ASN A CA 1
ATOM 2930 C C . ASN A 1 385 ? 21.457 6.131 7.382 1.00 93.00 385 ASN A C 1
ATOM 2932 O O . ASN A 1 385 ? 20.592 5.480 7.974 1.00 93.00 385 ASN A O 1
ATOM 2936 N N . TYR A 1 386 ? 22.021 5.725 6.244 1.00 89.38 386 TYR A N 1
ATOM 2937 C CA . TYR A 1 386 ? 21.554 4.586 5.450 1.00 89.38 386 TYR A CA 1
ATOM 2938 C C . TYR A 1 386 ? 21.880 3.189 6.016 1.00 89.38 386 TYR A C 1
ATOM 2940 O O . TYR A 1 386 ? 21.542 2.178 5.404 1.00 89.38 386 TYR A O 1
ATOM 2948 N N . THR A 1 387 ? 22.468 3.105 7.213 1.00 88.88 387 THR A N 1
ATOM 2949 C CA . THR A 1 387 ? 22.606 1.826 7.926 1.00 88.88 387 THR A CA 1
ATOM 2950 C C . THR A 1 387 ? 21.242 1.284 8.370 1.00 88.88 387 THR A C 1
ATOM 2952 O O . THR A 1 387 ? 20.274 2.036 8.513 1.00 88.88 387 THR A O 1
ATOM 2955 N N . MET A 1 388 ? 21.171 -0.027 8.614 1.00 90.00 388 MET A N 1
ATOM 2956 C CA . MET A 1 388 ? 19.975 -0.682 9.158 1.00 90.00 388 MET A CA 1
ATOM 2957 C C . MET A 1 388 ? 19.921 -0.696 10.694 1.00 90.00 388 MET A C 1
ATOM 2959 O O . MET A 1 388 ? 18.945 -1.178 11.257 1.00 90.00 388 MET A O 1
ATOM 2963 N N . VAL A 1 389 ? 20.943 -0.180 11.387 1.00 89.06 389 VAL A N 1
ATOM 2964 C CA . VAL A 1 389 ? 20.995 -0.144 12.860 1.00 89.06 389 VAL A CA 1
ATOM 2965 C C . VAL A 1 389 ? 19.789 0.616 13.411 1.00 89.06 389 VAL A C 1
ATOM 2967 O O . VAL A 1 389 ? 19.470 1.697 12.927 1.00 89.06 389 VAL A O 1
ATOM 2970 N N . ASP A 1 390 ? 19.126 0.036 14.411 1.00 90.19 390 ASP A N 1
ATOM 2971 C CA . ASP A 1 390 ? 17.925 0.583 15.049 1.00 90.19 390 ASP A CA 1
ATOM 2972 C C . ASP A 1 390 ? 16.723 0.820 14.116 1.00 90.19 390 ASP A C 1
ATOM 2974 O O . ASP A 1 390 ? 15.798 1.559 14.442 1.00 90.19 390 ASP A O 1
ATOM 2978 N N . ARG A 1 391 ? 16.693 0.145 12.961 1.00 91.38 391 ARG A N 1
ATOM 2979 C CA . ARG A 1 391 ? 15.578 0.198 12.009 1.00 91.38 391 ARG A CA 1
ATOM 2980 C C . ARG A 1 391 ? 14.921 -1.154 11.863 1.00 91.38 391 ARG A C 1
ATOM 2982 O O . ARG A 1 391 ? 15.613 -2.167 11.763 1.00 91.38 391 ARG A O 1
ATOM 2989 N N . THR A 1 392 ? 13.602 -1.148 11.694 1.00 93.00 392 THR A N 1
ATOM 2990 C CA . THR A 1 392 ? 12.773 -2.335 11.426 1.00 93.00 392 THR A CA 1
ATOM 2991 C C . THR A 1 392 ? 12.854 -3.383 12.541 1.00 93.00 392 THR A C 1
ATOM 2993 O O . THR A 1 392 ? 13.770 -3.385 13.367 1.00 93.00 392 THR A O 1
ATOM 2996 N N . TYR A 1 393 ? 11.953 -4.358 12.536 1.00 93.94 393 TYR A N 1
ATOM 2997 C CA . TYR A 1 393 ? 11.976 -5.443 13.520 1.00 93.94 393 TYR A CA 1
ATOM 2998 C C . TYR A 1 393 ? 13.282 -6.263 13.491 1.00 93.94 393 TYR A C 1
ATOM 3000 O O . TYR A 1 393 ? 13.671 -6.865 14.494 1.00 93.94 393 TYR A O 1
ATOM 3008 N N . ARG A 1 394 ? 13.984 -6.283 12.347 1.00 90.25 394 ARG A N 1
ATOM 3009 C CA . ARG A 1 394 ? 15.206 -7.074 12.139 1.00 90.25 394 ARG A CA 1
ATOM 3010 C C . ARG A 1 394 ? 16.393 -6.569 12.957 1.00 90.25 394 ARG A C 1
ATOM 3012 O O . ARG A 1 394 ? 17.228 -7.382 13.365 1.00 90.25 394 ARG A O 1
ATOM 3019 N N . TYR A 1 395 ? 16.482 -5.256 13.178 1.00 90.44 395 TYR A N 1
ATOM 3020 C CA . TYR A 1 395 ? 17.684 -4.609 13.716 1.00 90.44 395 TYR A CA 1
ATOM 3021 C C . TYR A 1 395 ? 17.409 -3.631 14.865 1.00 90.44 395 TYR A C 1
ATOM 3023 O O . TYR A 1 395 ? 18.355 -3.256 15.559 1.00 90.44 395 TYR A O 1
ATOM 3031 N N . MET A 1 396 ? 16.149 -3.250 15.105 1.00 90.62 396 MET A N 1
ATOM 3032 C CA . MET A 1 396 ? 15.756 -2.409 16.238 1.00 90.62 396 MET A CA 1
ATOM 3033 C C . MET A 1 396 ? 16.215 -3.008 17.569 1.00 90.62 396 MET A C 1
ATOM 3035 O O . MET A 1 396 ? 15.924 -4.169 17.871 1.00 90.62 396 MET A O 1
ATOM 3039 N N . SER A 1 397 ? 16.950 -2.237 18.378 1.00 88.06 397 SER A N 1
ATOM 3040 C CA . SER A 1 397 ? 17.415 -2.681 19.698 1.00 88.06 397 SER A CA 1
ATOM 3041 C C . SER A 1 397 ? 16.374 -2.496 20.807 1.00 88.06 397 SER A C 1
ATOM 3043 O O . SER A 1 397 ? 16.292 -3.344 21.698 1.00 88.06 397 SER A O 1
ATOM 3045 N N . SER A 1 398 ? 15.577 -1.429 20.723 1.00 91.06 398 SER A N 1
ATOM 3046 C CA . SER A 1 398 ? 14.565 -1.040 21.709 1.00 91.06 398 SER A CA 1
ATOM 3047 C C . SER A 1 398 ? 13.206 -1.717 21.477 1.00 91.06 398 SER A C 1
ATOM 3049 O O . SER A 1 398 ? 12.977 -2.348 20.448 1.00 91.06 398 SER A O 1
ATOM 3051 N N . GLN A 1 399 ? 12.304 -1.621 22.460 1.00 91.81 399 GLN A N 1
ATOM 3052 C CA . GLN A 1 399 ? 10.942 -2.147 22.337 1.00 91.81 399 GLN A CA 1
ATOM 3053 C C . GLN A 1 399 ? 10.062 -1.182 21.525 1.00 91.81 399 GLN A C 1
ATOM 3055 O O . GLN A 1 399 ? 10.047 0.014 21.836 1.00 91.81 399 GLN A O 1
ATOM 3060 N N . PRO A 1 400 ? 9.340 -1.660 20.499 1.00 95.00 400 PRO A N 1
ATOM 3061 C CA . PRO A 1 400 ? 8.380 -0.839 19.770 1.00 95.00 400 PRO A CA 1
ATOM 3062 C C . PRO A 1 400 ? 7.070 -0.670 20.552 1.00 95.00 400 PRO A C 1
ATOM 3064 O O . PRO A 1 400 ? 6.817 -1.397 21.512 1.00 95.00 400 PRO A O 1
ATOM 3067 N N . LEU A 1 401 ? 6.216 0.261 20.113 1.00 96.75 401 LEU A N 1
ATOM 3068 C CA . LEU A 1 401 ? 4.829 0.346 20.585 1.00 96.75 401 LEU A CA 1
ATOM 3069 C C . LEU A 1 401 ? 4.028 -0.866 20.092 1.00 96.75 401 LEU A C 1
ATOM 3071 O O . LEU A 1 401 ? 3.380 -1.543 20.884 1.00 96.75 401 LEU A O 1
ATOM 3075 N N . TYR A 1 402 ? 4.147 -1.181 18.799 1.00 97.81 402 TYR A N 1
ATOM 3076 C CA . TYR A 1 402 ? 3.622 -2.413 18.211 1.00 97.81 402 TYR A CA 1
ATOM 3077 C C . TYR A 1 402 ? 4.676 -3.036 17.284 1.00 97.81 402 TYR A C 1
ATOM 3079 O O . TYR A 1 402 ? 5.220 -2.335 16.427 1.00 97.81 402 TYR A O 1
ATOM 3087 N N . PRO A 1 403 ? 5.006 -4.330 17.431 1.00 97.06 403 PRO A N 1
ATOM 3088 C CA . PRO A 1 403 ? 6.002 -4.972 16.578 1.00 97.06 403 PRO A CA 1
ATOM 3089 C C . PRO A 1 403 ? 5.467 -5.225 15.159 1.00 97.06 403 PRO A C 1
ATOM 3091 O O . PRO A 1 403 ? 4.258 -5.271 14.932 1.00 97.06 403 PRO A O 1
ATOM 3094 N N . PHE A 1 404 ? 6.375 -5.444 14.204 1.00 97.88 404 PHE A N 1
ATOM 3095 C CA . PHE A 1 404 ? 6.027 -6.008 12.895 1.00 97.88 404 PHE A CA 1
ATOM 3096 C C . PHE A 1 404 ? 5.187 -7.285 13.051 1.00 97.88 404 PHE A C 1
ATOM 3098 O O . PHE A 1 404 ? 5.426 -8.093 13.951 1.00 97.88 404 PHE A O 1
ATOM 3105 N N . GLY A 1 405 ? 4.193 -7.462 12.182 1.00 97.25 405 GLY A N 1
ATOM 3106 C CA . GLY A 1 405 ? 3.300 -8.617 12.206 1.00 97.25 405 GLY A CA 1
ATOM 3107 C C . GLY A 1 405 ? 2.237 -8.579 13.309 1.00 97.25 405 GLY A C 1
ATOM 3108 O O . GLY A 1 405 ? 1.480 -9.542 13.434 1.00 97.25 405 GLY A O 1
ATOM 3109 N N . TYR A 1 406 ? 2.144 -7.499 14.094 1.00 98.25 406 TYR A N 1
ATOM 3110 C CA . TYR A 1 406 ? 1.142 -7.329 15.149 1.00 98.25 406 TYR A CA 1
ATOM 3111 C C . TYR A 1 406 ? -0.246 -6.977 14.604 1.00 98.25 406 TYR A C 1
ATOM 3113 O O . TYR A 1 406 ? -0.380 -6.189 13.672 1.00 98.25 406 TYR A O 1
ATOM 3121 N N . GLY A 1 407 ? -1.294 -7.503 15.230 1.00 97.81 407 GLY A N 1
ATOM 3122 C CA . GLY A 1 407 ? -2.676 -7.097 14.988 1.00 97.81 407 GLY A CA 1
ATOM 3123 C C . GLY A 1 407 ? -3.646 -8.005 15.729 1.00 97.81 407 GLY A C 1
ATOM 3124 O O . GLY A 1 407 ? -3.480 -9.224 15.742 1.00 97.81 407 GLY A O 1
ATOM 3125 N N . LEU A 1 408 ? -4.645 -7.407 16.368 1.00 97.75 408 LEU A N 1
ATOM 3126 C CA . LEU A 1 408 ? -5.684 -8.116 17.102 1.00 97.75 408 LEU A CA 1
ATOM 3127 C C . LEU A 1 408 ? -6.776 -8.631 16.156 1.00 97.75 408 LEU A C 1
ATOM 3129 O O . LEU A 1 408 ? -6.933 -8.187 15.020 1.00 97.75 408 LEU A O 1
ATOM 3133 N N . THR A 1 409 ? -7.576 -9.557 16.668 1.00 95.94 409 THR A N 1
ATOM 3134 C CA . THR A 1 409 ? -8.753 -10.124 16.005 1.00 95.94 409 THR A CA 1
ATOM 3135 C C . THR A 1 409 ? -9.870 -10.283 17.041 1.00 95.94 409 THR A C 1
ATOM 3137 O O . THR A 1 409 ? -9.611 -10.207 18.241 1.00 95.94 409 THR A O 1
ATOM 3140 N N . TYR A 1 410 ? -11.122 -10.495 16.626 1.00 95.69 410 TYR A N 1
ATOM 3141 C CA . TYR A 1 410 ? -12.238 -10.748 17.558 1.00 95.69 410 TYR A CA 1
ATOM 3142 C C . TYR A 1 410 ? -12.305 -12.190 18.078 1.00 95.69 410 TYR A C 1
ATOM 3144 O O . TYR A 1 410 ? -13.337 -12.618 18.594 1.00 95.69 410 TYR A O 1
ATOM 3152 N N . SER A 1 411 ? -11.223 -12.946 17.917 1.00 95.38 411 SER A N 1
ATOM 3153 C CA . SER A 1 411 ? -11.069 -14.289 18.462 1.00 95.38 411 SER A CA 1
ATOM 3154 C C . SER A 1 411 ? -9.702 -14.447 19.125 1.00 95.38 411 SER A C 1
ATOM 3156 O O . SER A 1 411 ? -8.893 -13.520 19.136 1.00 95.38 411 SER A O 1
ATOM 3158 N N . THR A 1 412 ? -9.445 -15.631 19.666 1.00 96.06 412 THR A N 1
ATOM 3159 C CA . THR A 1 412 ? -8.187 -15.979 20.326 1.00 96.06 412 THR A CA 1
ATOM 3160 C C . THR A 1 412 ? -7.639 -17.250 19.703 1.00 96.06 412 THR A C 1
ATOM 3162 O O . THR A 1 412 ? -8.374 -18.227 19.542 1.00 96.06 412 THR A O 1
ATOM 3165 N N . PHE A 1 413 ? -6.347 -17.248 19.389 1.00 96.88 413 PHE A N 1
ATOM 3166 C CA . PHE A 1 413 ? -5.647 -18.392 18.820 1.00 96.88 413 PHE A CA 1
ATOM 3167 C C . PHE A 1 413 ? -4.623 -18.944 19.807 1.00 96.88 413 PHE A C 1
ATOM 3169 O O . PHE A 1 413 ? -3.892 -18.183 20.439 1.00 96.88 413 PHE A O 1
ATOM 3176 N N . ASN A 1 414 ? -4.583 -20.269 19.942 1.00 97.19 414 ASN A N 1
ATOM 3177 C CA . ASN A 1 414 ? -3.606 -20.978 20.759 1.00 97.19 414 ASN A CA 1
ATOM 3178 C C . ASN A 1 414 ? -2.743 -21.872 19.867 1.00 97.19 414 ASN A C 1
ATOM 3180 O O . ASN A 1 414 ? -3.252 -22.846 19.312 1.00 97.19 414 ASN A O 1
ATOM 3184 N N . TYR A 1 415 ? -1.460 -21.535 19.752 1.00 96.62 415 TYR A N 1
ATOM 3185 C CA . TYR A 1 415 ? -0.445 -22.361 19.100 1.00 96.62 415 TYR A CA 1
ATOM 3186 C C . TYR A 1 415 ? 0.082 -23.374 20.116 1.00 96.62 415 TYR A C 1
ATOM 3188 O O . TYR A 1 415 ? 0.591 -22.985 21.166 1.00 96.62 415 TYR A O 1
ATOM 3196 N N . ASP A 1 416 ? -0.065 -24.659 19.827 1.00 92.75 416 ASP A N 1
ATOM 3197 C CA . ASP A 1 416 ? 0.202 -25.755 20.763 1.00 92.75 416 ASP A CA 1
ATOM 3198 C C . ASP A 1 416 ? 1.260 -26.747 20.260 1.00 92.75 416 ASP A C 1
ATOM 3200 O O . ASP A 1 416 ? 1.867 -27.426 21.088 1.00 92.75 416 ASP A O 1
ATOM 3204 N N . GLU A 1 417 ? 1.558 -26.788 18.954 1.00 94.94 417 GLU A N 1
ATOM 3205 C CA . GLU A 1 417 ? 2.617 -27.649 18.413 1.00 94.94 417 GLU A CA 1
ATOM 3206 C C . GLU A 1 417 ? 3.383 -27.022 17.234 1.00 94.94 417 GLU A C 1
ATOM 3208 O O . GLU A 1 417 ? 2.802 -26.452 16.310 1.00 94.94 417 GLU A O 1
ATOM 3213 N N . LEU A 1 418 ? 4.711 -27.184 17.246 1.00 93.62 418 LEU A N 1
ATOM 3214 C CA . LEU A 1 418 ? 5.606 -26.923 16.116 1.00 93.62 418 LEU A CA 1
ATOM 3215 C C . LEU A 1 418 ? 6.486 -28.158 15.891 1.00 93.62 418 LEU A C 1
ATOM 3217 O O . LEU A 1 418 ? 7.361 -28.467 16.701 1.00 93.62 418 LEU A O 1
ATOM 3221 N N . ILE A 1 419 ? 6.284 -28.831 14.762 1.00 91.81 419 ILE A N 1
ATOM 3222 C CA . ILE A 1 419 ? 7.114 -29.938 14.291 1.00 91.81 419 ILE A CA 1
ATOM 3223 C C . ILE A 1 419 ? 8.147 -29.368 13.319 1.00 91.81 419 ILE A C 1
ATOM 3225 O O . ILE A 1 419 ? 7.794 -28.721 12.335 1.00 91.81 419 ILE A O 1
ATOM 3229 N N . THR A 1 420 ? 9.430 -29.610 13.576 1.00 88.06 420 THR A N 1
ATOM 3230 C CA . THR A 1 420 ? 10.533 -29.157 12.717 1.00 88.06 420 THR A CA 1
ATOM 3231 C C . THR A 1 420 ? 11.657 -30.185 12.679 1.00 88.06 420 THR A C 1
ATOM 3233 O O . THR A 1 420 ? 11.869 -30.930 13.640 1.00 88.06 420 THR A O 1
ATOM 3236 N N . VAL A 1 421 ? 12.402 -30.213 11.573 1.00 83.19 421 VAL A N 1
ATOM 3237 C CA . VAL A 1 421 ? 13.650 -30.968 11.480 1.00 83.19 421 VAL A CA 1
ATOM 3238 C C . VAL A 1 421 ? 14.757 -30.171 12.174 1.00 83.19 421 VAL A C 1
ATOM 3240 O O . VAL A 1 421 ? 15.068 -29.042 11.799 1.00 83.19 421 VAL A O 1
ATOM 3243 N N . THR A 1 422 ? 15.363 -30.758 13.207 1.00 80.81 422 THR A N 1
ATOM 3244 C CA . THR A 1 422 ? 16.361 -30.079 14.055 1.00 80.81 422 THR A CA 1
ATOM 3245 C C . THR A 1 422 ? 17.771 -30.056 13.464 1.00 80.81 422 THR A C 1
ATOM 3247 O O . THR A 1 422 ? 18.584 -29.241 13.891 1.00 80.81 422 THR A O 1
ATOM 3250 N N . ASN A 1 423 ? 18.060 -30.915 12.480 1.00 81.88 423 ASN A N 1
ATOM 3251 C CA . ASN A 1 423 ? 19.324 -30.952 11.743 1.00 81.88 423 ASN A CA 1
ATOM 3252 C C . ASN A 1 423 ? 19.034 -31.005 10.240 1.00 81.88 423 ASN A C 1
ATOM 3254 O O . ASN A 1 423 ? 18.454 -31.977 9.764 1.00 81.88 423 ASN A O 1
ATOM 3258 N N . VAL A 1 424 ? 19.446 -29.974 9.507 1.00 83.38 424 VAL A N 1
ATOM 3259 C CA . VAL A 1 424 ? 19.222 -29.833 8.060 1.00 83.38 424 VAL A CA 1
ATOM 3260 C C . VAL A 1 424 ? 20.582 -29.642 7.400 1.00 83.38 424 VAL A C 1
ATOM 3262 O O . VAL A 1 424 ? 21.392 -28.856 7.899 1.00 83.38 424 VAL A O 1
ATOM 3265 N N . ASN A 1 425 ? 20.869 -30.374 6.321 1.00 84.56 425 ASN A N 1
ATOM 3266 C CA . ASN A 1 425 ? 22.132 -30.181 5.611 1.00 84.56 425 ASN A CA 1
ATOM 3267 C C . ASN A 1 425 ? 22.092 -28.871 4.818 1.00 84.56 425 ASN A C 1
ATOM 3269 O O . ASN A 1 425 ? 21.036 -28.409 4.386 1.00 84.56 425 ASN A O 1
ATOM 3273 N N . ALA A 1 426 ? 23.259 -28.272 4.590 1.00 78.44 426 ALA A N 1
ATOM 3274 C CA . ALA A 1 426 ? 23.354 -27.110 3.716 1.00 78.44 426 ALA A CA 1
ATOM 3275 C C . ALA A 1 426 ? 22.851 -27.467 2.306 1.00 78.44 426 ALA A C 1
ATOM 3277 O O . ALA A 1 426 ? 23.365 -28.397 1.689 1.00 78.44 426 ALA A O 1
ATOM 3278 N N . GLY A 1 427 ? 21.873 -26.710 1.803 1.00 81.62 427 GLY A N 1
ATOM 3279 C CA . GLY A 1 427 ? 21.252 -26.959 0.498 1.00 81.62 427 GLY A CA 1
ATOM 3280 C C . GLY A 1 427 ? 19.948 -27.762 0.542 1.00 81.62 427 GLY A C 1
ATOM 3281 O O . GLY A 1 427 ? 19.265 -27.794 -0.476 1.00 81.62 427 GLY A O 1
ATOM 3282 N N . ASP A 1 428 ? 19.561 -28.309 1.699 1.00 86.25 428 ASP A N 1
ATOM 3283 C CA . ASP A 1 428 ? 18.278 -28.998 1.876 1.00 86.25 428 ASP A CA 1
ATOM 3284 C C . ASP A 1 428 ? 17.188 -28.055 2.420 1.00 86.25 428 ASP A C 1
ATOM 3286 O O . ASP A 1 428 ? 17.452 -27.149 3.220 1.00 86.25 428 ASP A O 1
ATOM 3290 N N . ASP A 1 429 ? 15.942 -28.298 2.014 1.00 90.25 429 ASP A N 1
ATOM 3291 C CA . ASP A 1 429 ? 14.761 -27.648 2.585 1.00 90.25 429 ASP A CA 1
ATOM 3292 C C . ASP A 1 429 ? 14.503 -28.119 4.029 1.00 90.25 429 ASP A C 1
ATOM 3294 O O . ASP A 1 429 ? 14.661 -29.298 4.359 1.00 90.25 429 ASP A O 1
ATOM 3298 N N . ASN A 1 430 ? 14.008 -27.221 4.885 1.00 91.12 430 ASN A N 1
ATOM 3299 C CA . ASN A 1 430 ? 13.434 -27.578 6.183 1.00 91.12 430 ASN A CA 1
ATOM 3300 C C . ASN A 1 430 ? 11.907 -27.485 6.122 1.00 91.12 430 ASN A C 1
ATOM 3302 O O . ASN A 1 430 ? 11.345 -26.390 6.062 1.00 91.12 430 ASN A O 1
ATOM 3306 N N . ASN A 1 431 ? 11.236 -28.633 6.154 1.00 93.38 431 ASN A N 1
ATOM 3307 C CA . ASN A 1 431 ? 9.780 -28.693 6.216 1.00 93.38 431 ASN A CA 1
ATOM 3308 C C . ASN A 1 431 ? 9.322 -28.676 7.676 1.00 93.38 431 ASN A C 1
ATOM 3310 O O . ASN A 1 431 ? 9.749 -29.509 8.480 1.00 93.38 431 ASN A O 1
ATOM 3314 N N . ILE A 1 432 ? 8.441 -27.736 8.006 1.00 94.31 432 ILE A N 1
ATOM 3315 C CA . ILE A 1 432 ? 7.859 -27.584 9.339 1.00 94.31 432 ILE A CA 1
ATOM 3316 C C . ILE A 1 432 ? 6.337 -27.717 9.281 1.00 94.31 432 ILE A C 1
ATOM 3318 O O . ILE A 1 432 ? 5.724 -27.383 8.268 1.00 94.31 432 ILE A O 1
ATOM 3322 N N . SER A 1 433 ? 5.733 -28.161 10.380 1.00 95.12 433 SER A N 1
ATOM 3323 C CA . SER A 1 433 ? 4.281 -28.172 10.578 1.00 95.12 433 SER A CA 1
ATOM 3324 C C . SER A 1 433 ? 3.937 -27.430 11.860 1.00 95.12 433 SER A C 1
ATOM 3326 O O . SER A 1 433 ? 4.571 -27.654 12.889 1.00 95.12 433 SER A O 1
ATOM 3328 N N . VAL A 1 434 ? 2.933 -26.563 11.806 1.00 96.38 434 VAL A N 1
ATOM 3329 C CA . VAL A 1 434 ? 2.411 -25.827 12.961 1.00 96.38 434 VAL A CA 1
ATOM 3330 C C . VAL A 1 434 ? 0.959 -26.220 13.176 1.00 96.38 434 VAL A C 1
ATOM 3332 O O . VAL A 1 434 ? 0.148 -26.071 12.258 1.00 96.38 434 VAL A O 1
ATOM 3335 N N . HIS A 1 435 ? 0.641 -26.679 14.384 1.00 96.81 435 HIS A N 1
ATOM 3336 C CA . HIS A 1 435 ? -0.733 -26.833 14.848 1.00 96.81 435 HIS A CA 1
ATOM 3337 C C . HIS A 1 435 ? -1.137 -25.624 15.689 1.00 96.81 435 HIS A C 1
ATOM 3339 O O . HIS A 1 435 ? -0.348 -25.088 16.477 1.00 96.81 435 HIS A O 1
ATOM 3345 N N . PHE A 1 436 ? -2.375 -25.179 15.505 1.00 97.06 436 PHE A N 1
ATOM 3346 C CA . PHE A 1 436 ? -2.975 -24.138 16.323 1.00 97.06 436 PHE A CA 1
ATOM 3347 C C . PHE A 1 436 ? -4.499 -24.235 16.294 1.00 97.06 436 PHE A C 1
ATOM 3349 O O . PHE A 1 436 ? -5.093 -24.786 15.366 1.00 97.06 436 PHE A O 1
ATOM 3356 N N . ASN A 1 437 ? -5.141 -23.655 17.307 1.00 97.12 437 ASN A N 1
ATOM 3357 C CA . ASN A 1 437 ? -6.586 -23.726 17.504 1.00 97.12 437 ASN A CA 1
ATOM 3358 C C . ASN A 1 437 ? -7.202 -22.338 17.639 1.00 97.12 437 ASN A C 1
ATOM 3360 O O . ASN A 1 437 ? -6.675 -21.488 18.359 1.00 97.12 437 ASN A O 1
ATOM 3364 N N . ASN A 1 438 ? -8.369 -22.140 17.031 1.00 97.69 438 ASN A N 1
ATOM 3365 C CA . ASN A 1 438 ? -9.244 -21.019 17.345 1.00 97.69 438 ASN A CA 1
ATOM 3366 C C . ASN A 1 438 ? -10.031 -21.333 18.628 1.00 97.69 438 ASN A C 1
ATOM 3368 O O . ASN A 1 438 ? -11.059 -22.011 18.592 1.00 97.69 438 ASN A O 1
ATOM 3372 N N . VAL A 1 439 ? -9.541 -20.838 19.764 1.00 96.94 439 VAL A N 1
ATOM 3373 C CA . VAL A 1 439 ? -10.138 -21.049 21.096 1.00 96.94 439 VAL A CA 1
ATOM 3374 C C . VAL A 1 439 ? -11.091 -19.925 21.509 1.00 96.94 439 VAL A C 1
ATOM 3376 O O . VAL A 1 439 ? -11.674 -19.975 22.592 1.00 96.94 439 VAL A O 1
ATOM 3379 N N . GLY A 1 440 ? -11.234 -18.889 20.680 1.00 93.88 440 GLY A N 1
ATOM 3380 C CA . GLY A 1 440 ? -12.164 -17.797 20.938 1.00 93.88 440 GLY A CA 1
ATOM 3381 C C . GLY A 1 440 ? -13.603 -18.124 20.538 1.00 93.88 440 GLY A C 1
ATOM 3382 O O . GLY A 1 440 ? -13.960 -19.249 20.189 1.00 93.88 440 GLY A O 1
ATOM 3383 N N . SER A 1 441 ? -14.464 -17.112 20.617 1.00 90.06 441 SER A N 1
ATOM 3384 C CA . SER A 1 441 ? -15.914 -17.254 20.449 1.00 90.06 441 SER A CA 1
ATOM 3385 C C . SER A 1 441 ? -16.414 -16.972 19.031 1.00 90.06 441 SER A C 1
ATOM 3387 O O . SER A 1 441 ? -17.625 -16.920 18.824 1.00 90.06 441 SER A O 1
ATOM 3389 N N . ARG A 1 442 ? -15.518 -16.753 18.059 1.00 92.00 442 ARG A N 1
ATOM 3390 C CA . ARG A 1 442 ? -15.885 -16.385 16.686 1.00 92.00 442 ARG A CA 1
ATOM 3391 C C . ARG A 1 442 ? -14.952 -17.009 15.659 1.00 92.00 442 ARG A C 1
ATOM 3393 O O . ARG A 1 442 ? -13.763 -17.193 15.908 1.00 92.00 442 ARG A O 1
ATOM 3400 N N . THR A 1 443 ? -15.483 -17.267 14.468 1.00 96.12 443 THR A N 1
ATOM 3401 C CA . THR A 1 443 ? -14.657 -17.484 13.275 1.00 96.12 443 THR A CA 1
ATOM 3402 C C . THR A 1 443 ? -13.806 -16.241 13.028 1.00 96.12 443 THR A C 1
ATOM 3404 O O . THR A 1 443 ? -14.273 -15.107 13.194 1.00 96.12 443 THR A O 1
ATOM 3407 N N . ALA A 1 444 ? -12.548 -16.445 12.656 1.00 96.44 444 ALA A N 1
ATOM 3408 C CA . ALA A 1 444 ? -11.610 -15.361 12.418 1.00 96.44 444 ALA A CA 1
ATOM 3409 C C . ALA A 1 444 ? -10.518 -15.782 11.436 1.00 96.44 444 ALA A C 1
ATOM 3411 O O . ALA A 1 444 ? -10.139 -16.952 11.384 1.00 96.44 444 ALA A O 1
ATOM 3412 N N . ASP A 1 445 ? -9.996 -14.809 10.699 1.00 95.94 445 ASP A N 1
ATOM 3413 C CA . ASP A 1 445 ? -8.732 -14.961 9.998 1.00 95.94 445 ASP A CA 1
ATOM 3414 C C . ASP A 1 445 ? -7.565 -14.916 10.990 1.00 95.94 445 ASP A C 1
ATOM 3416 O O . ASP A 1 445 ? -7.513 -14.057 11.880 1.00 95.94 445 ASP A O 1
ATOM 3420 N N . GLU A 1 446 ? -6.609 -15.816 10.780 1.00 96.81 446 GLU A N 1
ATOM 3421 C CA . GLU A 1 446 ? -5.299 -15.806 11.420 1.00 96.81 446 GLU A CA 1
ATOM 3422 C C . GLU A 1 446 ? -4.198 -15.740 10.363 1.00 96.81 446 GLU A C 1
ATOM 3424 O O . GLU A 1 446 ? -4.287 -16.368 9.306 1.00 96.81 446 GLU A O 1
ATOM 3429 N N . VAL A 1 447 ? -3.158 -14.958 10.653 1.00 97.12 447 VAL A N 1
ATOM 3430 C CA . VAL A 1 447 ? -1.950 -14.868 9.828 1.00 97.12 447 VAL A CA 1
ATOM 3431 C C . VAL A 1 447 ? -0.823 -15.568 10.574 1.00 97.12 447 VAL A C 1
ATOM 3433 O O . VAL A 1 447 ? -0.209 -14.983 11.467 1.00 97.12 447 VAL A O 1
ATOM 3436 N N . VAL A 1 448 ? -0.546 -16.812 10.187 1.00 96.38 448 VAL A N 1
ATOM 3437 C CA . VAL A 1 448 ? 0.560 -17.599 10.738 1.00 96.38 448 VAL A CA 1
ATOM 3438 C C . VAL A 1 448 ? 1.856 -17.131 10.085 1.00 96.38 448 VAL A C 1
ATOM 3440 O O . VAL A 1 448 ? 1.980 -17.161 8.861 1.00 96.38 448 VAL A O 1
ATOM 3443 N N . GLN A 1 449 ? 2.814 -16.682 10.894 1.00 96.88 449 GLN A N 1
ATOM 3444 C CA . GLN A 1 449 ? 4.088 -16.114 10.445 1.00 96.88 449 GLN A CA 1
ATOM 3445 C C . GLN A 1 449 ? 5.245 -16.976 10.952 1.00 96.88 449 GLN A C 1
ATOM 3447 O O . GLN A 1 449 ? 5.315 -17.297 12.139 1.00 96.88 449 GLN A O 1
ATOM 3452 N N . VAL A 1 450 ? 6.168 -17.335 10.063 1.00 95.12 450 VAL A N 1
ATOM 3453 C CA . VAL A 1 450 ? 7.318 -18.190 10.375 1.00 95.12 450 VAL A CA 1
ATOM 3454 C C . VAL A 1 450 ? 8.584 -17.351 10.362 1.00 95.12 450 VAL A C 1
ATOM 3456 O O . VAL A 1 450 ? 8.923 -16.739 9.347 1.00 95.12 450 VAL A O 1
ATOM 3459 N N . TYR A 1 451 ? 9.305 -17.367 11.480 1.00 94.00 451 TYR A N 1
ATOM 3460 C CA . TYR A 1 451 ? 10.552 -16.634 11.660 1.00 94.00 451 TYR A CA 1
ATOM 3461 C C . TYR A 1 451 ? 11.721 -17.579 11.927 1.00 94.00 451 TYR A C 1
ATOM 3463 O O . TYR A 1 451 ? 11.574 -18.576 12.631 1.00 94.00 451 TYR A O 1
ATOM 3471 N N . ILE A 1 452 ? 12.905 -17.219 11.432 1.00 91.94 452 ILE A N 1
ATOM 3472 C CA . ILE A 1 452 ? 14.175 -17.839 11.830 1.00 91.94 452 ILE A CA 1
ATOM 3473 C C . ILE A 1 452 ? 15.064 -16.823 12.546 1.00 91.94 452 ILE A C 1
ATOM 3475 O O . ILE A 1 452 ? 14.933 -15.618 12.340 1.00 91.94 452 ILE A O 1
ATOM 3479 N N . GLY A 1 453 ? 16.001 -17.311 13.353 1.00 89.81 453 GLY A N 1
ATOM 3480 C CA . GLY A 1 453 ? 17.072 -16.512 13.943 1.00 89.81 453 GLY A CA 1
ATOM 3481 C C . GLY A 1 453 ? 18.368 -17.316 13.988 1.00 89.81 453 GLY A C 1
ATOM 3482 O O . GLY A 1 453 ? 18.346 -18.532 14.191 1.00 89.81 453 GLY A O 1
ATOM 3483 N N . TRP A 1 454 ? 19.505 -16.649 13.794 1.00 87.06 454 TRP A N 1
ATOM 3484 C CA . TRP A 1 454 ? 20.815 -17.299 13.783 1.00 87.06 454 TRP A CA 1
ATOM 3485 C C . TRP A 1 454 ? 21.401 -17.329 15.196 1.00 87.06 454 TRP A C 1
ATOM 3487 O O . TRP A 1 454 ? 21.587 -16.292 15.832 1.00 87.06 454 TRP A O 1
ATOM 3497 N N . LYS A 1 455 ? 21.713 -18.528 15.696 1.00 81.81 455 LYS A N 1
ATOM 3498 C CA . LYS A 1 455 ? 22.384 -18.705 16.990 1.00 81.81 455 LYS A CA 1
ATOM 3499 C C . LYS A 1 455 ? 23.895 -18.560 16.793 1.00 81.81 455 LYS A C 1
ATOM 3501 O O . LYS A 1 455 ? 24.491 -19.367 16.090 1.00 81.81 455 LYS A O 1
ATOM 3506 N N . SER A 1 456 ? 24.496 -17.552 17.426 1.00 77.38 456 SER A N 1
ATOM 3507 C CA . SER A 1 456 ? 25.949 -17.296 17.413 1.00 77.38 456 SER A CA 1
ATOM 3508 C C . SER A 1 456 ? 26.563 -17.155 16.006 1.00 77.38 456 SER A C 1
ATOM 3510 O O . SER A 1 456 ? 27.494 -17.889 15.669 1.00 77.38 456 SER A O 1
ATOM 3512 N N . PRO A 1 457 ? 26.057 -16.245 15.157 1.00 79.25 457 PRO A N 1
ATOM 3513 C CA . PRO A 1 457 ? 26.553 -16.116 13.794 1.00 79.25 457 PRO A CA 1
ATOM 3514 C C . PRO A 1 457 ? 27.984 -15.546 13.770 1.00 79.25 457 PRO A C 1
ATOM 3516 O O . PRO A 1 457 ? 28.334 -14.666 14.555 1.00 79.25 457 PRO A O 1
ATOM 3519 N N . SER A 1 458 ? 28.820 -16.037 12.850 1.00 75.06 458 SER A N 1
ATOM 3520 C CA . SER A 1 458 ? 30.197 -15.549 12.630 1.00 75.06 458 SER A CA 1
ATOM 3521 C C . SER A 1 458 ? 30.263 -14.216 11.876 1.00 75.06 458 SER A C 1
ATOM 3523 O O . SER A 1 458 ? 31.314 -13.583 11.804 1.00 75.06 458 SER A O 1
ATOM 3525 N N . VAL A 1 459 ? 29.132 -13.789 11.321 1.00 74.38 459 VAL A N 1
ATOM 3526 C CA . VAL A 1 459 ? 28.897 -12.496 10.678 1.00 74.38 459 VAL A CA 1
ATOM 3527 C C . VAL A 1 459 ? 27.708 -11.843 11.376 1.00 74.38 459 VAL A C 1
ATOM 3529 O O . VAL A 1 459 ? 26.887 -12.558 11.950 1.00 74.38 459 VAL A O 1
ATOM 3532 N N . PRO A 1 460 ? 27.543 -10.513 11.355 1.00 73.38 460 PRO A N 1
ATOM 3533 C CA . PRO A 1 460 ? 26.320 -9.959 11.907 1.00 73.38 460 PRO A CA 1
ATOM 3534 C C . PRO A 1 460 ? 25.107 -10.483 11.106 1.00 73.38 460 PRO A C 1
ATOM 3536 O O . PRO A 1 460 ? 25.194 -10.708 9.898 1.00 73.38 460 PRO A O 1
ATOM 3539 N N . THR A 1 461 ? 23.966 -10.693 11.764 1.00 81.88 461 THR A N 1
ATOM 3540 C CA . THR A 1 461 ? 22.698 -11.160 11.157 1.00 81.88 461 THR A CA 1
ATOM 3541 C C . THR A 1 461 ? 21.523 -10.351 11.710 1.00 81.88 461 THR A C 1
ATOM 3543 O O . THR A 1 461 ? 21.689 -9.669 12.723 1.00 81.88 461 THR A O 1
ATOM 3546 N N . PRO A 1 462 ? 20.339 -10.390 11.073 1.00 80.81 462 PRO A N 1
ATOM 3547 C CA . PRO A 1 462 ? 19.099 -9.975 11.729 1.00 80.81 462 PRO A CA 1
ATOM 3548 C C . PRO A 1 462 ? 18.895 -10.714 13.061 1.00 80.81 462 PRO A C 1
ATOM 3550 O O . PRO A 1 462 ? 19.359 -11.851 13.212 1.00 80.81 462 PRO A O 1
ATOM 3553 N N . LYS A 1 463 ? 18.173 -10.094 14.006 1.00 86.06 463 LYS A N 1
ATOM 3554 C CA . LYS A 1 463 ? 17.742 -10.754 15.254 1.00 86.06 463 LYS A CA 1
ATOM 3555 C C . LYS A 1 463 ? 16.829 -11.944 14.956 1.00 86.06 463 LYS A C 1
ATOM 3557 O O . LYS A 1 463 ? 17.047 -13.044 15.454 1.00 86.06 463 LYS A O 1
ATOM 3562 N N . ILE A 1 464 ? 15.829 -11.688 14.121 1.00 90.62 464 ILE A N 1
ATOM 3563 C CA . ILE A 1 464 ? 14.906 -12.655 13.534 1.00 90.62 464 ILE A CA 1
ATOM 3564 C C . ILE A 1 464 ? 14.575 -12.207 12.105 1.00 90.62 464 ILE A C 1
ATOM 3566 O O . ILE A 1 464 ? 14.734 -11.031 11.774 1.00 90.62 464 ILE A O 1
ATOM 3570 N N . GLN A 1 465 ? 14.123 -13.131 11.263 1.00 89.56 465 GLN A N 1
ATOM 3571 C CA . GLN A 1 465 ? 13.726 -12.875 9.880 1.00 89.56 465 GLN A CA 1
ATOM 3572 C C . GLN A 1 465 ? 12.476 -13.681 9.533 1.00 89.56 465 GLN A C 1
ATOM 3574 O O . GLN A 1 465 ? 12.469 -14.896 9.727 1.00 89.56 465 GLN A O 1
ATOM 3579 N N . LEU A 1 466 ? 11.456 -13.014 8.990 1.00 93.69 466 LEU A N 1
ATOM 3580 C CA . LEU A 1 466 ? 10.301 -13.654 8.368 1.00 93.69 466 LEU A CA 1
ATOM 3581 C C . LEU A 1 466 ? 10.776 -14.470 7.162 1.00 93.69 466 LEU A C 1
ATOM 3583 O O . LEU A 1 466 ? 11.501 -13.956 6.310 1.00 93.69 466 LEU A O 1
ATOM 3587 N N . VAL A 1 467 ? 10.381 -15.738 7.092 1.00 92.69 467 VAL A N 1
ATOM 3588 C CA . VAL A 1 467 ? 10.738 -16.642 5.984 1.00 92.69 467 VAL A CA 1
ATOM 3589 C C . VAL A 1 467 ? 9.527 -17.174 5.235 1.00 92.69 467 VAL A C 1
ATOM 3591 O O . VAL A 1 467 ? 9.659 -17.540 4.072 1.00 92.69 467 VAL A O 1
ATOM 3594 N N . ASN A 1 468 ? 8.363 -17.219 5.884 1.00 92.75 468 ASN A N 1
ATOM 3595 C CA . ASN A 1 468 ? 7.114 -17.649 5.272 1.00 92.75 468 ASN A CA 1
ATOM 3596 C C . ASN A 1 468 ? 5.922 -17.111 6.077 1.00 92.75 468 ASN A C 1
ATOM 3598 O O . ASN A 1 468 ? 6.053 -16.828 7.271 1.00 92.75 468 ASN A O 1
ATOM 3602 N N . PHE A 1 469 ? 4.761 -16.980 5.444 1.00 96.06 469 PHE A N 1
ATOM 3603 C CA . PHE A 1 469 ? 3.507 -16.665 6.117 1.00 96.06 469 PHE A CA 1
ATOM 3604 C C . PHE A 1 469 ? 2.323 -17.246 5.351 1.00 96.06 469 PHE A C 1
ATOM 3606 O O . PHE A 1 469 ? 2.385 -17.489 4.147 1.00 96.06 469 PHE A O 1
ATOM 3613 N N . THR A 1 470 ? 1.207 -17.450 6.039 1.00 94.75 470 THR A N 1
ATOM 3614 C CA . THR A 1 470 ? -0.063 -17.789 5.394 1.00 94.75 470 THR A CA 1
ATOM 3615 C C . THR A 1 470 ? -1.215 -17.203 6.193 1.00 94.75 470 THR A C 1
ATOM 3617 O O . THR A 1 470 ? -1.259 -17.318 7.417 1.00 94.75 470 THR A O 1
ATOM 3620 N N . ARG A 1 471 ? -2.164 -16.589 5.484 1.00 96.62 471 ARG A N 1
ATOM 3621 C CA . ARG A 1 471 ? -3.456 -16.180 6.031 1.00 96.62 471 ARG A CA 1
ATOM 3622 C C . ARG A 1 471 ? -4.480 -17.290 5.820 1.00 96.62 471 ARG A C 1
ATOM 3624 O O . ARG A 1 471 ? -4.655 -17.746 4.694 1.00 96.62 471 ARG A O 1
ATOM 3631 N N . VAL A 1 472 ? -5.194 -17.672 6.874 1.00 95.62 472 VAL A N 1
ATOM 3632 C CA . VAL A 1 472 ? -6.265 -18.677 6.815 1.00 95.62 472 VAL A CA 1
ATOM 3633 C C . VAL A 1 472 ? -7.478 -18.251 7.631 1.00 95.62 472 VAL A C 1
ATOM 3635 O O . VAL A 1 472 ? -7.335 -17.670 8.703 1.00 95.62 472 VAL A O 1
ATOM 3638 N N . THR A 1 473 ? -8.676 -18.578 7.148 1.00 96.44 473 THR A N 1
ATOM 3639 C CA . THR A 1 473 ? -9.913 -18.447 7.928 1.00 96.44 473 THR A CA 1
ATOM 3640 C C . THR A 1 473 ? -10.101 -19.691 8.783 1.00 96.44 473 THR A C 1
ATOM 3642 O O . THR A 1 473 ? -10.163 -20.802 8.258 1.00 96.44 473 THR A O 1
ATOM 3645 N N . VAL A 1 474 ? -10.229 -19.516 10.097 1.00 96.38 474 VAL A N 1
ATOM 3646 C CA . VAL A 1 474 ? -10.369 -20.627 11.042 1.00 96.38 474 VAL A CA 1
ATOM 3647 C C . VAL A 1 474 ? -11.729 -20.552 11.732 1.00 96.38 474 VAL A C 1
ATOM 3649 O O . VAL A 1 474 ? -11.991 -19.589 12.467 1.00 96.38 474 VAL A O 1
ATOM 3652 N N . PRO A 1 475 ? -12.611 -21.547 11.531 1.00 96.19 475 PRO A N 1
ATOM 3653 C CA . PRO A 1 475 ? -13.889 -21.599 12.226 1.00 96.19 475 PRO A CA 1
ATOM 3654 C C . PRO A 1 475 ? -13.720 -21.618 13.748 1.00 96.19 475 PRO A C 1
ATOM 3656 O O . PRO A 1 475 ? -12.727 -22.125 14.274 1.00 96.19 475 PRO A O 1
ATOM 3659 N N . GLN A 1 476 ? -14.705 -21.075 14.461 1.00 95.25 476 GLN A N 1
ATOM 3660 C CA . GLN A 1 476 ? -14.749 -21.130 15.923 1.00 95.25 476 GLN A CA 1
ATOM 3661 C C . GLN A 1 476 ? -14.572 -22.572 16.434 1.00 95.25 476 GLN A C 1
ATOM 3663 O O . GLN A 1 476 ? -15.243 -23.488 15.958 1.00 95.25 476 GLN A O 1
ATOM 3668 N N . GLY A 1 477 ? -13.693 -22.770 17.421 1.00 93.94 477 GLY A N 1
ATOM 3669 C CA . GLY A 1 477 ? -13.476 -24.068 18.068 1.00 93.94 477 GLY A CA 1
ATOM 3670 C C . GLY A 1 477 ? -12.738 -25.104 17.214 1.00 93.94 477 GLY A C 1
ATOM 3671 O O . GLY A 1 477 ? -12.670 -26.263 17.612 1.00 93.94 477 GLY A O 1
ATOM 3672 N N . SER A 1 478 ? -12.213 -24.718 16.047 1.00 95.56 478 SER A N 1
ATOM 3673 C CA . SER A 1 478 ? -11.477 -25.615 15.146 1.00 95.56 478 SER A CA 1
ATOM 3674 C C . SER A 1 478 ? -9.962 -25.447 15.277 1.00 95.56 478 SER A C 1
ATOM 3676 O O . SER A 1 478 ? -9.476 -24.347 15.549 1.00 95.56 478 SER A O 1
ATOM 3678 N N . GLY A 1 479 ? -9.225 -26.536 15.047 1.00 93.62 479 GLY A N 1
ATOM 3679 C CA . GLY A 1 479 ? -7.766 -26.555 14.916 1.00 93.62 479 GLY A CA 1
ATOM 3680 C C . GLY A 1 479 ? -7.330 -26.818 13.477 1.00 93.62 479 GLY A C 1
ATOM 3681 O O . GLY A 1 479 ? -8.039 -27.499 12.731 1.00 93.62 479 GLY A O 1
ATOM 3682 N N . LEU A 1 480 ? -6.186 -26.264 13.076 1.00 95.38 480 LEU A N 1
ATOM 3683 C CA . LEU A 1 480 ? -5.587 -26.467 11.757 1.00 95.38 480 LEU A CA 1
ATOM 3684 C C . LEU A 1 480 ? -4.115 -26.853 11.891 1.00 95.38 480 LEU A C 1
ATOM 3686 O O . LEU A 1 480 ? -3.406 -26.349 12.757 1.00 95.38 480 LEU A O 1
ATOM 3690 N N . ASN A 1 481 ? -3.661 -27.702 10.969 1.00 95.25 481 ASN A N 1
ATOM 3691 C CA . ASN A 1 481 ? -2.249 -27.991 10.740 1.00 95.25 481 ASN A CA 1
ATOM 3692 C C . ASN A 1 481 ? -1.807 -27.311 9.445 1.00 95.25 481 ASN A C 1
ATOM 3694 O O . ASN A 1 481 ? -2.364 -27.602 8.383 1.00 95.25 481 ASN A O 1
ATOM 3698 N N . LEU A 1 482 ? -0.811 -26.430 9.525 1.00 95.56 482 LEU A N 1
ATOM 3699 C CA . LEU A 1 482 ? -0.209 -25.781 8.360 1.00 95.56 482 LEU A CA 1
ATOM 3700 C C . LEU A 1 482 ? 1.227 -26.248 8.171 1.00 95.56 482 LEU A C 1
ATOM 3702 O O . LEU A 1 482 ? 2.017 -26.234 9.112 1.00 95.56 482 LEU A O 1
ATOM 3706 N N . ASN A 1 483 ? 1.560 -26.606 6.934 1.00 95.19 483 ASN A N 1
ATOM 3707 C CA . ASN A 1 483 ? 2.910 -26.986 6.543 1.00 95.19 483 ASN A CA 1
ATOM 3708 C C . ASN A 1 483 ? 3.606 -25.813 5.857 1.00 95.19 483 ASN A C 1
ATOM 3710 O O . ASN A 1 483 ? 3.022 -25.171 4.984 1.00 95.19 483 ASN A O 1
ATOM 3714 N N . PHE A 1 484 ? 4.868 -25.586 6.205 1.00 93.88 484 PHE A N 1
ATOM 3715 C CA . PHE A 1 484 ? 5.716 -24.588 5.568 1.00 93.88 484 PHE A CA 1
ATOM 3716 C C . PHE A 1 484 ? 7.041 -25.211 5.153 1.00 93.88 484 PHE A C 1
ATOM 3718 O O . PHE A 1 484 ? 7.611 -26.032 5.871 1.00 93.88 484 PHE A O 1
ATOM 3725 N N . THR A 1 485 ? 7.564 -24.754 4.022 1.00 92.31 485 THR A N 1
ATOM 3726 C CA . THR A 1 485 ? 8.920 -25.069 3.576 1.00 92.31 485 THR A CA 1
ATOM 3727 C C . THR A 1 485 ? 9.799 -23.844 3.793 1.00 92.31 485 THR A C 1
ATOM 3729 O O . THR A 1 485 ? 9.476 -22.750 3.324 1.00 92.31 485 THR A O 1
ATOM 3732 N N . ILE A 1 486 ? 10.894 -24.023 4.530 1.00 91.19 486 ILE A N 1
ATOM 3733 C CA . ILE A 1 486 ? 11.967 -23.040 4.678 1.00 91.19 486 ILE A CA 1
ATOM 3734 C C . ILE A 1 486 ? 13.094 -23.481 3.751 1.00 91.19 486 ILE A C 1
ATOM 3736 O O . ILE A 1 486 ? 13.729 -24.510 3.980 1.00 91.19 486 ILE A O 1
ATOM 3740 N N . THR A 1 487 ? 13.337 -22.703 2.703 1.00 89.56 487 THR A N 1
ATOM 3741 C CA . THR A 1 487 ? 14.340 -23.044 1.689 1.00 89.56 487 THR A CA 1
ATOM 3742 C C . THR A 1 487 ? 15.764 -22.777 2.195 1.00 89.56 487 THR A C 1
ATOM 3744 O O . THR A 1 487 ? 15.960 -21.918 3.068 1.00 89.56 487 THR A O 1
ATOM 3747 N N . PRO A 1 488 ? 16.796 -23.419 1.618 1.00 83.12 488 PRO A N 1
ATOM 3748 C CA . PRO A 1 488 ? 18.196 -23.087 1.877 1.00 83.12 488 PRO A CA 1
ATOM 3749 C C . PRO A 1 488 ? 18.484 -21.593 1.731 1.00 83.12 488 PRO A C 1
ATOM 3751 O O . PRO A 1 488 ? 19.223 -21.011 2.524 1.00 83.12 488 PRO A O 1
ATOM 3754 N N . GLN A 1 489 ? 17.865 -20.949 0.738 1.00 81.12 489 GLN A N 1
ATOM 3755 C CA . GLN A 1 489 ? 18.021 -19.525 0.464 1.00 81.12 489 GLN A CA 1
ATOM 3756 C C . GLN A 1 489 ? 17.460 -18.664 1.599 1.00 81.12 489 GLN A C 1
ATOM 3758 O O . GLN A 1 489 ? 18.039 -17.622 1.895 1.00 81.12 489 GLN A O 1
ATOM 3763 N N . ASN A 1 490 ? 16.385 -19.095 2.270 1.00 84.88 490 ASN A N 1
ATOM 3764 C CA . ASN A 1 490 ? 15.860 -18.386 3.438 1.00 84.88 490 ASN A CA 1
ATOM 3765 C C . ASN A 1 490 ? 16.846 -18.395 4.618 1.00 84.88 490 ASN A C 1
ATOM 3767 O O . ASN A 1 490 ? 16.845 -17.449 5.402 1.00 84.88 490 ASN A O 1
ATOM 3771 N N . MET A 1 491 ? 17.674 -19.440 4.736 1.00 86.88 491 MET A N 1
ATOM 3772 C CA . MET A 1 491 ? 18.643 -19.630 5.826 1.00 86.88 491 MET A CA 1
ATOM 3773 C C . MET A 1 491 ? 20.045 -19.080 5.508 1.00 86.88 491 MET A C 1
ATOM 3775 O O . MET A 1 491 ? 20.869 -18.922 6.416 1.00 86.88 491 MET A O 1
ATOM 3779 N N . ALA A 1 492 ? 20.326 -18.801 4.234 1.00 81.75 492 ALA A N 1
ATOM 3780 C CA . ALA A 1 492 ? 21.638 -18.387 3.757 1.00 81.75 492 ALA A CA 1
ATOM 3781 C C . ALA A 1 492 ? 22.037 -16.974 4.226 1.00 81.75 492 ALA A C 1
ATOM 3783 O O . ALA A 1 492 ? 21.222 -16.056 4.309 1.00 81.75 492 ALA A O 1
ATOM 3784 N N . VAL A 1 493 ? 23.337 -16.790 4.460 1.00 72.50 493 VAL A N 1
ATOM 3785 C CA . VAL A 1 493 ? 23.996 -15.497 4.697 1.00 72.50 493 VAL A CA 1
ATOM 3786 C C . VAL A 1 493 ? 25.084 -15.305 3.645 1.00 72.50 493 VAL A C 1
ATOM 3788 O O . VAL A 1 493 ? 25.809 -16.242 3.325 1.00 72.50 493 VAL A O 1
ATOM 3791 N N . TYR A 1 494 ? 25.152 -14.109 3.056 1.00 62.06 494 TYR A N 1
ATOM 3792 C CA . TYR A 1 494 ? 25.967 -13.859 1.865 1.00 62.06 494 TYR A CA 1
ATOM 3793 C C . TYR A 1 494 ? 27.433 -13.541 2.194 1.00 62.06 494 TYR A C 1
ATOM 3795 O O . TYR A 1 494 ? 27.711 -12.736 3.086 1.00 62.06 494 TYR A O 1
ATOM 3803 N N . THR A 1 495 ? 28.340 -14.120 1.403 1.00 62.19 495 THR A N 1
ATOM 3804 C CA . THR A 1 495 ? 29.775 -13.803 1.287 1.00 62.19 495 THR A CA 1
ATOM 3805 C C . THR A 1 495 ? 30.153 -13.821 -0.211 1.00 62.19 495 THR A C 1
ATOM 3807 O O . THR A 1 495 ? 29.546 -14.581 -0.963 1.00 62.19 495 THR A O 1
ATOM 3810 N N . ASP A 1 496 ? 31.077 -12.967 -0.662 1.00 42.16 496 ASP A N 1
ATOM 3811 C CA . ASP A 1 496 ? 31.231 -12.511 -2.069 1.00 42.16 496 ASP A CA 1
ATOM 3812 C C . ASP A 1 496 ? 31.623 -13.571 -3.147 1.00 42.16 496 ASP A C 1
ATOM 3814 O O . ASP A 1 496 ? 32.523 -14.367 -2.902 1.00 42.16 496 ASP A O 1
ATOM 3818 N N . ASP A 1 497 ? 30.945 -13.594 -4.329 1.00 33.06 497 ASP A N 1
ATOM 3819 C CA . ASP A 1 497 ? 31.454 -13.354 -5.727 1.00 33.06 497 ASP A CA 1
ATOM 3820 C C . ASP A 1 497 ? 30.524 -13.871 -6.892 1.00 33.06 497 ASP A C 1
ATOM 3822 O O . ASP A 1 497 ? 29.666 -14.724 -6.680 1.00 33.06 497 ASP A O 1
ATOM 3826 N N . LYS A 1 498 ? 30.647 -13.296 -8.122 1.00 32.38 498 LYS A N 1
ATOM 3827 C CA . LYS A 1 498 ? 29.729 -13.309 -9.324 1.00 32.38 498 LYS A CA 1
ATOM 3828 C C . LYS A 1 498 ? 30.137 -14.251 -10.497 1.00 32.38 498 LYS A C 1
ATOM 3830 O O . LYS A 1 498 ? 31.332 -14.443 -10.673 1.00 32.38 498 LYS A O 1
ATOM 3835 N N . VAL A 1 499 ? 29.212 -14.627 -11.424 1.00 27.00 499 VAL A N 1
ATOM 3836 C CA . VAL A 1 499 ? 29.486 -15.009 -12.860 1.00 27.00 499 VAL A CA 1
ATOM 3837 C C . VAL A 1 499 ? 28.315 -14.649 -13.833 1.00 27.00 499 VAL A C 1
ATOM 3839 O O . VAL A 1 499 ? 27.181 -14.498 -13.389 1.00 27.00 499 VAL A O 1
ATOM 3842 N N . ASN A 1 500 ? 28.618 -14.489 -15.142 1.00 26.89 500 ASN A N 1
ATOM 3843 C CA . ASN A 1 500 ? 27.885 -13.858 -16.270 1.00 26.89 500 ASN A CA 1
ATOM 3844 C C . ASN A 1 500 ? 27.788 -14.776 -17.538 1.00 26.89 500 ASN A C 1
ATOM 3846 O O . ASN A 1 500 ? 28.568 -15.725 -17.625 1.00 26.89 500 ASN A O 1
ATOM 3850 N N . SER A 1 501 ? 26.950 -14.426 -18.544 1.00 27.97 501 SER A N 1
ATOM 3851 C CA . SER A 1 501 ? 27.094 -14.609 -20.033 1.00 27.97 501 SER A CA 1
ATOM 3852 C C . SER A 1 501 ? 25.861 -15.115 -20.837 1.00 27.97 501 SER A C 1
ATOM 3854 O O . SER A 1 501 ? 24.891 -15.612 -20.278 1.00 27.97 501 SER A O 1
ATOM 3856 N N . SER A 1 502 ? 25.913 -14.904 -22.164 1.00 29.61 502 SER A N 1
ATOM 3857 C CA . SER A 1 502 ? 24.866 -14.510 -23.141 1.00 29.61 502 SER A CA 1
ATOM 3858 C C . SER A 1 502 ? 24.946 -15.262 -24.499 1.00 29.61 502 SER A C 1
ATOM 3860 O O . SER A 1 502 ? 26.022 -15.779 -24.784 1.00 29.61 502 SER A O 1
ATOM 3862 N N . LEU A 1 503 ? 23.899 -15.183 -25.367 1.00 27.23 503 LEU A N 1
ATOM 3863 C CA . LEU A 1 503 ? 23.890 -14.787 -26.827 1.00 27.23 503 LEU A CA 1
ATOM 3864 C C . LEU A 1 503 ? 22.922 -15.551 -27.805 1.00 27.23 503 LEU A C 1
ATOM 3866 O O . LEU A 1 503 ? 22.961 -16.774 -27.832 1.00 27.23 503 LEU A O 1
ATOM 3870 N N . GLN A 1 504 ? 22.166 -14.762 -28.624 1.00 29.39 504 GLN A N 1
ATOM 3871 C CA . GLN A 1 504 ? 21.825 -14.738 -30.106 1.00 29.39 504 GLN A CA 1
ATOM 3872 C C . GLN A 1 504 ? 21.400 -16.002 -30.935 1.00 29.39 504 GLN A C 1
ATOM 3874 O O . GLN A 1 504 ? 21.802 -17.099 -30.578 1.00 29.39 504 GLN A O 1
ATOM 3879 N N . ASP A 1 505 ? 20.673 -15.985 -32.093 1.00 35.38 505 ASP A N 1
ATOM 3880 C CA . ASP A 1 505 ? 20.179 -14.964 -33.079 1.00 35.38 505 ASP A CA 1
ATOM 3881 C C . ASP A 1 505 ? 18.870 -15.432 -33.870 1.00 35.38 505 ASP A C 1
ATOM 3883 O O . ASP A 1 505 ? 18.532 -16.612 -33.798 1.00 35.38 505 ASP A O 1
ATOM 3887 N N . PHE A 1 506 ? 18.130 -14.576 -34.636 1.00 42.75 506 PHE A N 1
ATOM 3888 C CA . PHE A 1 506 ? 16.627 -14.603 -34.703 1.00 42.75 506 PHE A CA 1
ATOM 3889 C C . PHE A 1 506 ? 15.806 -14.805 -36.048 1.00 42.75 506 PHE A C 1
ATOM 3891 O O . PHE A 1 506 ? 16.123 -14.304 -37.121 1.00 42.75 506 PHE A O 1
ATOM 3898 N N . PRO A 1 507 ? 14.700 -15.564 -35.963 1.00 54.94 507 PRO A N 1
ATOM 3899 C CA . PRO A 1 507 ? 13.462 -15.714 -36.800 1.00 54.94 507 PRO A CA 1
ATOM 3900 C C . PRO A 1 507 ? 12.096 -14.904 -36.697 1.00 54.94 507 PRO A C 1
ATOM 3902 O O . PRO A 1 507 ? 11.008 -15.500 -36.811 1.00 54.94 507 PRO A O 1
ATOM 3905 N N . PHE A 1 508 ? 12.014 -13.570 -36.567 1.00 53.19 508 PHE A N 1
ATOM 3906 C CA . PHE A 1 508 ? 10.829 -12.971 -35.898 1.00 53.19 508 PHE A CA 1
ATOM 3907 C C . PHE A 1 508 ? 9.418 -13.007 -36.432 1.00 53.19 508 PHE A C 1
ATOM 3909 O O . PHE A 1 508 ? 8.454 -12.768 -35.690 1.00 53.19 508 PHE A O 1
ATOM 3916 N N . ARG A 1 509 ? 9.250 -13.265 -37.708 1.00 43.03 509 ARG A N 1
ATOM 3917 C CA . ARG A 1 509 ? 7.911 -13.231 -38.293 1.00 43.03 509 ARG A CA 1
ATOM 3918 C C . ARG A 1 509 ? 7.204 -14.566 -38.228 1.00 43.03 509 ARG A C 1
ATOM 3920 O O . ARG A 1 509 ? 6.008 -14.628 -38.485 1.00 43.03 509 ARG A O 1
ATOM 3927 N N . ASN A 1 510 ? 7.912 -15.627 -37.884 1.00 61.19 510 ASN A N 1
ATOM 3928 C CA . ASN A 1 510 ? 7.301 -16.931 -37.802 1.00 61.19 510 ASN A CA 1
ATOM 3929 C C . ASN A 1 510 ? 6.692 -17.131 -36.411 1.00 61.19 510 ASN A C 1
ATOM 3931 O O . ASN A 1 510 ? 7.405 -17.251 -35.419 1.00 61.19 510 ASN A O 1
ATOM 3935 N N . THR A 1 511 ? 5.366 -17.193 -36.328 1.00 58.75 511 THR A N 1
ATOM 3936 C CA . THR A 1 511 ? 4.656 -17.424 -35.062 1.00 58.75 511 THR A CA 1
ATOM 3937 C C . THR A 1 511 ? 4.917 -18.811 -34.468 1.00 58.75 511 THR A C 1
ATOM 3939 O O . THR A 1 511 ? 4.615 -19.003 -33.287 1.00 58.75 511 THR A O 1
ATOM 3942 N N . SER A 1 512 ? 5.489 -19.738 -35.253 1.00 62.03 512 SER A N 1
ATOM 3943 C CA . SER A 1 512 ? 5.966 -21.049 -34.804 1.00 62.03 512 SER A CA 1
ATOM 3944 C C . SER A 1 512 ? 7.381 -21.028 -34.215 1.00 62.03 512 SER A C 1
ATOM 3946 O O . SER A 1 512 ? 7.847 -22.078 -33.783 1.00 62.03 512 SER A O 1
ATOM 3948 N N . LEU A 1 513 ? 8.081 -19.890 -34.255 1.00 58.03 513 LEU A N 1
ATOM 3949 C CA . LEU A 1 513 ? 9.442 -19.734 -33.735 1.00 58.03 513 LEU A CA 1
ATOM 3950 C C . LEU A 1 513 ? 9.421 -19.070 -32.355 1.00 58.03 513 LEU A C 1
ATOM 3952 O O . LEU A 1 513 ? 8.435 -18.423 -31.978 1.00 58.03 513 LEU A O 1
ATOM 3956 N N . LEU A 1 514 ? 10.465 -19.325 -31.563 1.00 64.62 514 LEU A N 1
ATOM 3957 C CA . LEU A 1 514 ? 10.535 -18.908 -30.159 1.00 64.62 514 LEU A CA 1
ATOM 3958 C C . LEU A 1 514 ? 10.548 -17.378 -30.032 1.00 64.62 514 LEU A C 1
ATOM 3960 O O . LEU A 1 514 ? 10.859 -16.658 -30.968 1.00 64.62 514 LEU A O 1
ATOM 3964 N N . TRP A 1 515 ? 10.216 -16.821 -28.870 1.00 62.22 515 TRP A N 1
ATOM 3965 C CA . TRP A 1 515 ? 10.220 -15.359 -28.716 1.00 62.22 515 TRP A CA 1
ATOM 3966 C C . TRP A 1 515 ? 11.621 -14.744 -28.808 1.00 62.22 515 TRP A C 1
ATOM 3968 O O . TRP A 1 515 ? 11.776 -13.705 -29.446 1.00 62.22 515 TRP A O 1
ATOM 3978 N N . ASP A 1 516 ? 12.632 -15.448 -28.296 1.00 61.69 516 ASP A N 1
ATOM 3979 C CA . ASP A 1 516 ? 14.060 -15.165 -28.520 1.00 61.69 516 ASP A CA 1
ATOM 3980 C C . ASP A 1 516 ? 14.525 -15.570 -29.921 1.00 61.69 516 ASP A C 1
ATOM 3982 O O . ASP A 1 516 ? 15.696 -15.601 -30.240 1.00 61.69 516 ASP A O 1
ATOM 3986 N N . GLU A 1 517 ? 13.601 -15.914 -30.790 1.00 67.44 517 GLU A N 1
ATOM 3987 C CA . GLU A 1 517 ? 13.812 -15.971 -32.217 1.00 67.44 517 GLU A CA 1
ATOM 3988 C C . GLU A 1 517 ? 12.983 -14.875 -32.893 1.00 67.44 517 GLU A C 1
ATOM 3990 O O . GLU A 1 517 ? 13.234 -14.504 -34.028 1.00 67.44 517 GLU A O 1
ATOM 3995 N N . ARG A 1 518 ? 12.075 -14.203 -32.169 1.00 68.44 518 ARG A N 1
ATOM 3996 C CA . ARG A 1 518 ? 11.283 -13.080 -32.672 1.00 68.44 518 ARG A CA 1
ATOM 3997 C C . ARG A 1 518 ? 11.635 -11.645 -32.268 1.00 68.44 518 ARG A C 1
ATOM 3999 O O . ARG A 1 518 ? 11.212 -10.679 -32.880 1.00 68.44 518 ARG A O 1
ATOM 4006 N N . VAL A 1 519 ? 12.515 -11.430 -31.334 1.00 71.00 519 VAL A N 1
ATOM 4007 C CA . VAL A 1 519 ? 13.033 -10.092 -31.037 1.00 71.00 519 VAL A CA 1
ATOM 4008 C C . VAL A 1 519 ? 14.250 -9.634 -31.882 1.00 71.00 519 VAL A C 1
ATOM 4010 O O . VAL A 1 519 ? 14.137 -8.595 -32.524 1.00 71.00 519 VAL A O 1
ATOM 4013 N N . ASP A 1 520 ? 15.384 -10.336 -31.985 1.00 68.00 520 ASP A N 1
ATOM 4014 C CA . ASP A 1 520 ? 16.573 -9.885 -32.735 1.00 68.00 520 ASP A CA 1
ATOM 4015 C C . ASP A 1 520 ? 16.391 -9.736 -34.236 1.00 68.00 520 ASP A C 1
ATOM 4017 O O . ASP A 1 520 ? 17.028 -8.848 -34.777 1.00 68.00 520 ASP A O 1
ATOM 4021 N N . ASP A 1 521 ? 15.541 -10.487 -34.942 1.00 71.38 521 ASP A N 1
ATOM 4022 C CA . ASP A 1 521 ? 15.384 -10.223 -36.380 1.00 71.38 521 ASP A CA 1
ATOM 4023 C C . ASP A 1 521 ? 14.523 -8.964 -36.561 1.00 71.38 521 ASP A C 1
ATOM 4025 O O . ASP A 1 521 ? 14.722 -8.225 -37.522 1.00 71.38 521 ASP A O 1
ATOM 4029 N N . LEU A 1 522 ? 13.653 -8.619 -35.593 1.00 72.12 522 LEU A N 1
ATOM 4030 C CA . LEU A 1 522 ? 12.951 -7.333 -35.601 1.00 72.12 522 LEU A CA 1
ATOM 4031 C C . LEU A 1 522 ? 13.941 -6.210 -35.301 1.00 72.12 522 LEU A C 1
ATOM 4033 O O . LEU A 1 522 ? 14.041 -5.251 -36.064 1.00 72.12 522 LEU A O 1
ATOM 4037 N N . VAL A 1 523 ? 14.700 -6.349 -34.215 1.00 75.50 523 VAL A N 1
ATOM 4038 C CA . VAL A 1 523 ? 15.679 -5.355 -33.770 1.00 75.50 523 VAL A CA 1
ATOM 4039 C C . VAL A 1 523 ? 16.808 -5.172 -34.784 1.00 75.50 523 VAL A C 1
ATOM 4041 O O . VAL A 1 523 ? 17.220 -4.042 -35.035 1.00 75.50 523 VAL A O 1
ATOM 4044 N N . GLY A 1 524 ? 17.268 -6.240 -35.432 1.00 72.38 524 GLY A N 1
ATOM 4045 C CA . GLY A 1 524 ? 18.269 -6.217 -36.500 1.00 72.38 524 GLY A CA 1
ATOM 4046 C C . GLY A 1 524 ? 17.805 -5.462 -37.747 1.00 72.38 524 GLY A C 1
ATOM 4047 O O . GLY A 1 524 ? 18.626 -5.015 -38.542 1.00 72.38 524 GLY A O 1
ATOM 4048 N N . ARG A 1 525 ? 16.494 -5.247 -37.905 1.00 71.38 525 ARG A N 1
ATOM 4049 C CA . ARG A 1 525 ? 15.912 -4.489 -39.024 1.00 71.38 525 ARG A CA 1
ATOM 4050 C C . ARG A 1 525 ? 15.632 -3.029 -38.714 1.00 71.38 525 ARG A C 1
ATOM 4052 O O . ARG A 1 525 ? 15.276 -2.297 -39.641 1.00 71.38 525 ARG A O 1
ATOM 4059 N N . LEU A 1 526 ? 15.747 -2.605 -37.459 1.00 73.12 526 LEU A N 1
ATOM 4060 C CA . LEU A 1 526 ? 15.596 -1.205 -37.070 1.00 73.12 526 LEU A CA 1
ATOM 4061 C C . LEU A 1 526 ? 16.862 -0.417 -37.416 1.00 73.12 526 LEU A C 1
ATOM 4063 O O . LEU A 1 526 ? 17.978 -0.940 -37.336 1.00 73.12 526 LEU A O 1
ATOM 4067 N N . THR A 1 527 ? 16.702 0.845 -37.798 1.00 78.44 527 THR A N 1
ATOM 4068 C CA . THR A 1 527 ? 17.829 1.784 -37.850 1.00 78.44 527 THR A CA 1
ATOM 4069 C C . THR A 1 527 ? 18.196 2.225 -36.434 1.00 78.44 527 THR A C 1
ATOM 4071 O O . THR A 1 527 ? 17.389 2.108 -35.512 1.00 78.44 527 THR A O 1
ATOM 4074 N N . LEU A 1 528 ? 19.407 2.751 -36.238 1.00 66.12 528 LEU A N 1
ATOM 4075 C CA . LEU A 1 528 ? 19.812 3.258 -34.925 1.00 66.12 528 LEU A CA 1
ATOM 4076 C C . LEU A 1 528 ? 18.942 4.449 -34.475 1.00 66.12 528 LEU A C 1
ATOM 4078 O O . LEU A 1 528 ? 18.553 4.501 -33.312 1.00 66.12 528 LEU A O 1
ATOM 4082 N N . ASP A 1 529 ? 18.533 5.316 -35.411 1.00 67.81 529 ASP A N 1
ATOM 4083 C CA . ASP A 1 529 ? 17.581 6.413 -35.168 1.00 67.81 529 ASP A CA 1
ATOM 4084 C C . ASP A 1 529 ? 16.229 5.895 -34.658 1.00 67.81 529 ASP A C 1
ATOM 4086 O O . ASP A 1 529 ? 15.670 6.414 -33.692 1.00 67.81 529 ASP A O 1
ATOM 4090 N N . GLU A 1 530 ? 15.701 4.842 -35.286 1.00 72.50 530 GLU A N 1
ATOM 4091 C CA . GLU A 1 530 ? 14.452 4.218 -34.856 1.00 72.50 530 GLU A CA 1
ATOM 4092 C C . GLU A 1 530 ? 14.606 3.573 -33.480 1.00 72.50 530 GLU A C 1
ATOM 4094 O O . GLU A 1 530 ? 13.751 3.781 -32.626 1.00 72.50 530 GLU A O 1
ATOM 4099 N N . ILE A 1 531 ? 15.697 2.845 -33.220 1.00 63.25 531 ILE A N 1
ATOM 4100 C CA . ILE A 1 531 ? 15.969 2.256 -31.900 1.00 63.25 531 ILE A CA 1
ATOM 4101 C C . ILE A 1 531 ? 16.029 3.345 -30.830 1.00 63.25 531 ILE A C 1
ATOM 4103 O O . ILE A 1 531 ? 15.385 3.221 -29.788 1.00 63.25 531 ILE A O 1
ATOM 4107 N N . GLN A 1 532 ? 16.750 4.431 -31.101 1.00 66.31 532 GLN A N 1
ATOM 4108 C CA . GLN A 1 532 ? 16.882 5.545 -30.176 1.00 66.31 532 GLN A CA 1
ATOM 4109 C C . GLN A 1 532 ? 15.519 6.163 -29.856 1.00 66.31 532 GLN A C 1
ATOM 4111 O O . GLN A 1 532 ? 15.203 6.372 -28.687 1.00 66.31 532 GLN A O 1
ATOM 4116 N N . LEU A 1 533 ? 14.689 6.425 -30.869 1.00 69.00 533 LEU A N 1
ATOM 4117 C CA . LEU A 1 533 ? 13.351 6.977 -30.658 1.00 69.00 533 LEU A CA 1
ATOM 4118 C C . LEU A 1 533 ? 12.456 6.006 -29.879 1.00 69.00 533 LEU A C 1
ATOM 4120 O O . LEU A 1 533 ? 11.748 6.435 -28.974 1.00 69.00 533 LEU A O 1
ATOM 4124 N N . GLN A 1 534 ? 12.527 4.702 -30.151 1.00 68.69 534 GLN A N 1
ATOM 4125 C CA . GLN A 1 534 ? 11.761 3.708 -29.394 1.00 68.69 534 GLN A CA 1
ATOM 4126 C C . GLN A 1 534 ? 12.228 3.591 -27.934 1.00 68.69 534 GLN A C 1
ATOM 4128 O O . GLN A 1 534 ? 11.402 3.338 -27.067 1.00 68.69 534 GLN A O 1
ATOM 4133 N N . MET A 1 535 ? 13.513 3.819 -27.638 1.00 66.88 535 MET A N 1
ATOM 4134 C CA . MET A 1 535 ? 14.060 3.815 -26.271 1.00 66.88 535 MET A CA 1
ATOM 4135 C C . MET A 1 535 ? 13.876 5.139 -25.515 1.00 66.88 535 MET A C 1
ATOM 4137 O O . MET A 1 535 ? 13.867 5.138 -24.287 1.00 66.88 535 MET A O 1
ATOM 4141 N N . ALA A 1 536 ? 13.752 6.265 -26.218 1.00 63.22 536 ALA A N 1
ATOM 4142 C CA . ALA A 1 536 ? 13.703 7.592 -25.603 1.00 63.22 536 ALA A CA 1
ATOM 4143 C C . ALA A 1 536 ? 12.292 8.192 -25.540 1.00 63.22 536 ALA A C 1
ATOM 4145 O O . ALA A 1 536 ? 12.052 9.080 -24.721 1.00 63.22 536 ALA A O 1
ATOM 4146 N N . LYS A 1 537 ? 11.376 7.758 -26.418 1.00 66.81 537 LYS A N 1
ATOM 4147 C CA . LYS A 1 537 ? 10.101 8.447 -26.647 1.00 66.81 537 LYS A CA 1
ATOM 4148 C C . LYS A 1 537 ? 8.831 7.682 -26.270 1.00 66.81 537 LYS A C 1
ATOM 4150 O O . LYS A 1 537 ? 7.794 8.107 -26.720 1.00 66.81 537 LYS A O 1
ATOM 4155 N N . GLY A 1 538 ? 8.827 6.650 -25.423 1.00 59.50 538 GLY A N 1
ATOM 4156 C CA . GLY A 1 538 ? 7.583 5.946 -25.028 1.00 59.50 538 GLY A CA 1
ATOM 4157 C C . GLY A 1 538 ? 6.956 6.311 -23.669 1.00 59.50 538 GLY A C 1
ATOM 4158 O O . GLY A 1 538 ? 6.053 5.597 -23.234 1.00 59.50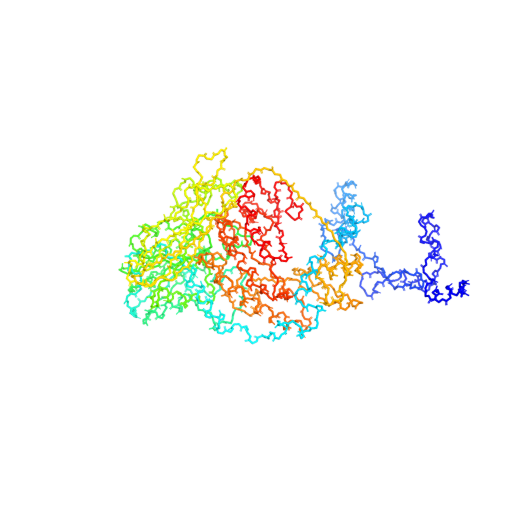 538 GLY A O 1
ATOM 4159 N N . GLY A 1 539 ? 7.488 7.310 -22.950 1.00 61.75 539 GLY A N 1
ATOM 4160 C CA . GLY A 1 539 ? 7.290 7.525 -21.505 1.00 61.75 539 GLY A CA 1
ATOM 4161 C C . GLY A 1 539 ? 6.408 8.684 -21.077 1.00 61.75 539 GLY A C 1
ATOM 4162 O O . GLY A 1 539 ? 5.596 9.182 -21.844 1.00 61.75 539 GLY A O 1
ATOM 4163 N N . ALA A 1 540 ? 6.537 9.074 -19.806 1.00 60.69 540 ALA A N 1
ATOM 4164 C CA . ALA A 1 540 ? 5.655 10.059 -19.185 1.00 60.69 540 ALA A CA 1
ATOM 4165 C C . ALA A 1 540 ? 5.749 11.447 -19.845 1.00 60.69 540 ALA A C 1
ATOM 4167 O O . ALA A 1 540 ? 6.832 11.901 -20.241 1.00 60.69 540 ALA A O 1
ATOM 4168 N N . GLY A 1 541 ? 4.611 12.137 -19.925 1.00 65.12 541 GLY A N 1
ATOM 4169 C CA . GLY A 1 541 ? 4.487 13.486 -20.475 1.00 65.12 541 GLY A CA 1
ATOM 4170 C C . GLY A 1 541 ? 5.084 13.652 -21.879 1.00 65.12 541 GLY A C 1
ATOM 4171 O O . GLY A 1 541 ? 4.765 12.919 -22.810 1.00 65.12 541 GLY A O 1
ATOM 4172 N N . ILE A 1 542 ? 5.976 14.637 -22.038 1.00 57.47 542 ILE A N 1
ATOM 4173 C CA . ILE A 1 542 ? 6.603 15.011 -23.326 1.00 57.47 542 ILE A CA 1
ATOM 4174 C C . ILE A 1 542 ? 7.576 13.958 -23.890 1.00 57.47 542 ILE A C 1
ATOM 4176 O O . ILE A 1 542 ? 8.125 14.112 -24.991 1.00 57.47 542 ILE A O 1
ATOM 4180 N N . ASN A 1 543 ? 7.838 12.907 -23.113 1.00 58.62 543 ASN A N 1
ATOM 4181 C CA . ASN A 1 543 ? 8.681 11.787 -23.503 1.00 58.62 543 ASN A CA 1
ATOM 4182 C C . ASN A 1 543 ? 7.870 10.637 -24.105 1.00 58.62 543 ASN A C 1
ATOM 4184 O O . ASN A 1 543 ? 8.450 9.577 -24.287 1.00 58.62 543 ASN A O 1
ATOM 4188 N N . GLY A 1 544 ? 6.583 10.837 -24.404 1.00 63.72 544 GLY A N 1
ATOM 4189 C CA . GLY A 1 544 ? 5.672 9.898 -25.065 1.00 63.72 544 GLY A CA 1
ATOM 4190 C C . GLY A 1 544 ? 4.913 10.550 -26.233 1.00 63.72 544 GLY A C 1
ATOM 4191 O O . GLY A 1 544 ? 4.816 11.782 -26.267 1.00 63.72 544 GLY A O 1
ATOM 4192 N N . PRO A 1 545 ? 4.335 9.780 -27.178 1.00 68.44 545 PRO A N 1
ATOM 4193 C CA . PRO A 1 545 ? 4.529 8.350 -27.432 1.00 68.44 545 PRO A CA 1
ATOM 4194 C C . PRO A 1 545 ? 5.679 8.077 -28.416 1.00 68.44 545 PRO A C 1
ATOM 4196 O O . PRO A 1 545 ? 6.111 8.960 -29.167 1.00 68.44 545 PRO A O 1
ATOM 4199 N N . ALA A 1 546 ? 6.154 6.827 -28.452 1.00 71.69 546 ALA A N 1
ATOM 4200 C CA . ALA A 1 546 ? 7.218 6.438 -29.365 1.00 71.69 546 ALA A CA 1
ATOM 4201 C C . ALA A 1 546 ? 6.643 6.496 -30.783 1.00 71.69 546 ALA A C 1
ATOM 4203 O O . ALA A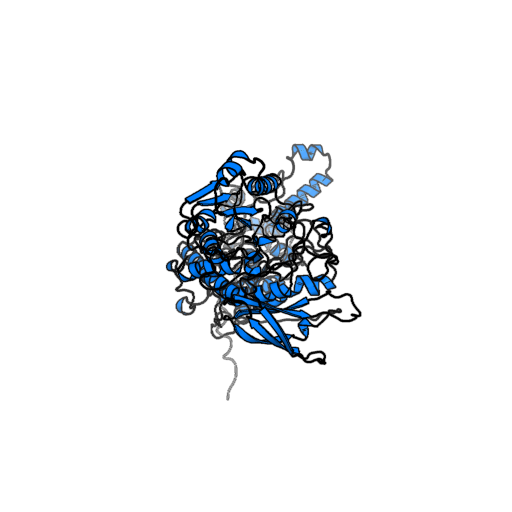 1 546 ? 5.524 6.015 -30.990 1.00 71.69 546 ALA A O 1
ATOM 4204 N N . PRO A 1 547 ? 7.347 7.089 -31.762 1.00 74.94 547 PRO A N 1
ATOM 4205 C CA . PRO A 1 547 ? 6.779 7.309 -33.085 1.00 74.94 547 PRO A CA 1
ATOM 4206 C C . PRO A 1 547 ? 6.522 5.988 -33.821 1.00 74.94 547 PRO A C 1
ATOM 4208 O O . PRO A 1 547 ? 7.156 4.968 -33.546 1.00 74.94 547 PRO A O 1
ATOM 4211 N N . ALA A 1 548 ? 5.597 6.014 -34.782 1.00 74.12 548 ALA A N 1
ATOM 4212 C CA . ALA A 1 548 ? 5.353 4.885 -35.674 1.00 74.12 548 ALA A CA 1
ATOM 4213 C C . ALA A 1 548 ? 6.589 4.561 -36.532 1.00 74.12 548 ALA A C 1
ATOM 4215 O O . ALA A 1 548 ? 7.398 5.436 -36.845 1.00 74.12 548 ALA A O 1
ATOM 4216 N N . ILE A 1 549 ? 6.696 3.303 -36.964 1.00 72.38 549 ILE A N 1
ATOM 4217 C CA . ILE A 1 549 ? 7.667 2.854 -37.970 1.00 72.38 549 ILE A CA 1
ATOM 4218 C C . ILE A 1 549 ? 6.875 2.195 -39.103 1.00 72.38 549 ILE A C 1
ATOM 4220 O O . ILE A 1 549 ? 6.778 0.968 -39.202 1.00 72.38 549 ILE A O 1
ATOM 4224 N N . ASP A 1 550 ? 6.286 3.032 -39.962 1.00 66.94 550 ASP A N 1
ATOM 4225 C CA . ASP A 1 550 ? 5.317 2.626 -40.994 1.00 66.94 550 ASP A CA 1
ATOM 4226 C C . ASP A 1 550 ? 5.865 1.555 -41.943 1.00 66.94 550 ASP A C 1
ATOM 4228 O O . ASP A 1 550 ? 5.168 0.600 -42.285 1.00 66.94 550 ASP A O 1
ATOM 4232 N N . ARG A 1 551 ? 7.154 1.639 -42.305 1.00 74.88 551 ARG A N 1
ATOM 4233 C CA . ARG A 1 551 ? 7.817 0.656 -43.185 1.00 74.88 551 ARG A CA 1
ATOM 4234 C C . ARG A 1 551 ? 7.838 -0.766 -42.606 1.00 74.88 551 ARG A C 1
ATOM 4236 O O . ARG A 1 551 ? 8.014 -1.730 -43.349 1.00 74.88 551 ARG A O 1
ATOM 4243 N N . LEU A 1 552 ? 7.723 -0.894 -41.283 1.00 61.06 552 LEU A N 1
ATOM 4244 C CA . LEU A 1 552 ? 7.667 -2.164 -40.560 1.00 61.06 552 LEU A CA 1
ATOM 4245 C C . LEU A 1 552 ? 6.256 -2.472 -40.034 1.00 61.06 552 LEU A C 1
ATOM 4247 O O . LEU A 1 552 ? 6.071 -3.518 -39.416 1.00 61.06 552 LEU A O 1
ATOM 4251 N N . GLY A 1 553 ? 5.273 -1.600 -40.296 1.00 58.78 553 GLY A N 1
ATOM 4252 C CA . GLY A 1 553 ? 3.901 -1.729 -39.803 1.00 58.78 553 GLY A CA 1
ATOM 4253 C C . GLY A 1 553 ? 3.758 -1.505 -38.295 1.00 58.78 553 GLY A C 1
ATOM 4254 O O . GLY A 1 553 ? 2.799 -1.992 -37.702 1.00 58.78 553 GLY A O 1
ATOM 4255 N N . ILE A 1 554 ? 4.711 -0.810 -37.666 1.00 71.50 554 ILE A N 1
ATOM 4256 C CA . ILE A 1 554 ? 4.728 -0.562 -36.218 1.00 71.50 554 ILE A CA 1
ATOM 4257 C C . ILE A 1 554 ? 3.978 0.735 -35.933 1.00 71.50 554 ILE A C 1
ATOM 4259 O O . ILE A 1 554 ? 4.325 1.780 -36.483 1.00 71.50 554 ILE A O 1
ATOM 4263 N N . LYS A 1 555 ? 2.969 0.681 -35.065 1.00 73.75 555 LYS A N 1
ATOM 4264 C CA . LYS A 1 555 ? 2.178 1.852 -34.661 1.00 73.75 555 LYS A CA 1
ATOM 4265 C C . LYS A 1 555 ? 2.900 2.670 -33.577 1.00 73.75 555 LYS A C 1
ATOM 4267 O O . LYS A 1 555 ? 3.876 2.176 -33.004 1.00 73.75 555 LYS A O 1
ATOM 4272 N N . PRO A 1 556 ? 2.444 3.905 -33.280 1.00 77.12 556 PRO A N 1
ATOM 4273 C CA . PRO A 1 556 ? 2.924 4.625 -32.109 1.00 77.12 556 PRO A CA 1
ATOM 4274 C C . PRO A 1 556 ? 2.711 3.805 -30.835 1.00 77.12 556 PRO A C 1
ATOM 4276 O O . PRO A 1 556 ? 1.723 3.077 -30.730 1.00 77.12 556 PRO A O 1
ATOM 4279 N N . TYR A 1 557 ? 3.626 3.920 -29.874 1.00 75.00 557 TYR A N 1
ATOM 4280 C CA . TYR A 1 557 ? 3.582 3.120 -28.650 1.00 75.00 557 TYR A CA 1
ATOM 4281 C C . TYR A 1 557 ? 3.853 3.963 -27.409 1.00 75.00 557 TYR A C 1
ATOM 4283 O O . TYR A 1 557 ? 4.903 4.592 -27.295 1.00 75.00 557 TYR A O 1
ATOM 4291 N N . GLN A 1 558 ? 2.912 3.930 -26.467 1.00 78.38 558 GLN A N 1
ATOM 4292 C CA . GLN A 1 558 ? 3.089 4.467 -25.124 1.00 78.38 558 GLN A CA 1
ATOM 4293 C C . GLN A 1 558 ? 3.282 3.302 -24.158 1.00 78.38 558 GLN A C 1
ATOM 4295 O O . GLN A 1 558 ? 2.392 2.459 -24.033 1.00 78.38 558 GLN A O 1
ATOM 4300 N N . TRP A 1 559 ? 4.423 3.242 -23.466 1.00 74.06 559 TRP A N 1
ATOM 4301 C CA . TRP A 1 559 ? 4.593 2.259 -22.394 1.00 74.06 559 TRP A CA 1
ATOM 4302 C C . TRP A 1 559 ? 3.880 2.700 -21.120 1.00 74.06 559 TRP A C 1
ATOM 4304 O O . TRP A 1 559 ? 3.327 1.848 -20.435 1.00 74.06 559 TRP A O 1
ATOM 4314 N N . ASN A 1 560 ? 3.857 4.003 -20.817 1.00 78.94 560 ASN A N 1
ATOM 4315 C CA . ASN A 1 560 ? 3.465 4.470 -19.489 1.00 78.94 560 ASN A CA 1
ATOM 4316 C C . ASN A 1 560 ? 2.003 4.143 -19.155 1.00 78.94 560 ASN A C 1
ATOM 4318 O O . ASN A 1 560 ? 1.083 4.634 -19.814 1.00 78.94 560 ASN A O 1
ATOM 4322 N N . THR A 1 561 ? 1.819 3.374 -18.086 1.00 82.88 561 THR A N 1
ATOM 4323 C CA . THR A 1 561 ? 0.634 3.413 -17.237 1.00 82.88 561 THR A CA 1
ATOM 4324 C C . THR A 1 561 ? 1.037 3.168 -15.780 1.00 82.88 561 THR A C 1
ATOM 4326 O O . THR A 1 561 ? 2.079 2.572 -15.502 1.00 82.88 561 THR A O 1
ATOM 4329 N N . GLU A 1 562 ? 0.236 3.656 -14.837 1.00 86.06 562 GLU A N 1
ATOM 4330 C CA . GLU A 1 562 ? 0.466 3.451 -13.404 1.00 86.06 562 GLU A CA 1
ATOM 4331 C C . GLU A 1 562 ? -0.673 2.602 -12.852 1.00 86.06 562 GLU A C 1
ATOM 4333 O O . GLU A 1 562 ? -1.833 2.851 -13.170 1.00 86.06 562 GLU A O 1
ATOM 4338 N N . CYS A 1 563 ? -0.334 1.573 -12.069 1.00 90.88 563 CYS A N 1
ATOM 4339 C CA . CYS A 1 563 ? -1.295 0.525 -11.698 1.00 90.88 563 CYS A CA 1
ATOM 4340 C C . CYS A 1 563 ? -1.173 0.053 -10.241 1.00 90.88 563 CYS A C 1
ATOM 4342 O O . CYS A 1 563 ? -1.606 -1.056 -9.930 1.00 90.88 563 CYS A O 1
ATOM 4344 N N . LEU A 1 564 ? -0.534 0.823 -9.348 1.00 89.19 564 LEU A N 1
ATOM 4345 C CA . LEU A 1 564 ? -0.152 0.353 -8.002 1.00 89.19 564 LEU A CA 1
ATOM 4346 C C . LEU A 1 564 ? -1.317 -0.299 -7.239 1.00 89.19 564 LEU A C 1
ATOM 4348 O O . LEU A 1 564 ? -1.135 -1.342 -6.613 1.00 89.19 564 LEU A O 1
ATOM 4352 N N . HIS A 1 565 ? -2.501 0.307 -7.322 1.00 94.38 565 HIS A N 1
ATOM 4353 C CA . HIS A 1 565 ? -3.711 -0.124 -6.620 1.00 94.38 565 HIS A CA 1
ATOM 4354 C C . HIS A 1 565 ? -4.993 0.246 -7.408 1.00 94.38 565 HIS A C 1
ATOM 4356 O O . HIS A 1 565 ? -6.017 0.617 -6.830 1.00 94.38 565 HIS A O 1
ATOM 4362 N N . GLY A 1 566 ? -4.919 0.154 -8.741 1.00 93.50 566 GLY A N 1
ATOM 4363 C CA . GLY A 1 566 ? -5.952 0.564 -9.710 1.00 93.50 566 GLY A CA 1
ATOM 4364 C C . GLY A 1 566 ? -5.344 1.321 -10.903 1.00 93.50 566 GLY A C 1
ATOM 4365 O O . GLY A 1 566 ? -4.191 1.735 -10.820 1.00 93.50 566 GLY A O 1
ATOM 4366 N N . ASP A 1 567 ? -6.091 1.498 -12.002 1.00 93.94 567 ASP A N 1
ATOM 4367 C CA . ASP A 1 567 ? -5.649 2.240 -13.207 1.00 93.94 567 ASP A CA 1
ATOM 4368 C C . ASP A 1 567 ? -5.644 3.760 -12.949 1.00 93.94 567 ASP A C 1
ATOM 4370 O O . ASP A 1 567 ? -6.693 4.401 -12.819 1.00 93.94 567 ASP A O 1
ATOM 4374 N N . VAL A 1 568 ? -4.451 4.340 -12.816 1.00 90.50 568 VAL A N 1
ATOM 4375 C CA . VAL A 1 568 ? -4.270 5.725 -12.363 1.00 90.50 568 VAL A CA 1
ATOM 4376 C C . VAL A 1 568 ? -4.797 6.735 -13.368 1.00 90.50 568 VAL A C 1
ATOM 4378 O O . VAL A 1 568 ? -4.500 6.683 -14.559 1.00 90.50 568 VAL A O 1
ATOM 4381 N N . GLY A 1 569 ? -5.540 7.721 -12.860 1.00 83.50 569 GLY A N 1
ATOM 4382 C CA . GLY A 1 569 ? -6.065 8.822 -13.674 1.00 83.50 569 GLY A CA 1
ATOM 4383 C C . GLY A 1 569 ? -7.232 8.440 -14.591 1.00 83.50 569 GLY A C 1
ATOM 4384 O O . GLY A 1 569 ? -7.762 9.312 -15.282 1.00 83.50 569 GLY A O 1
ATOM 4385 N N . HIS A 1 570 ? -7.674 7.181 -14.564 1.00 87.44 570 HIS A N 1
ATOM 4386 C CA . HIS A 1 570 ? -8.805 6.683 -15.341 1.00 87.44 570 HIS A CA 1
ATOM 4387 C C . HIS A 1 570 ? -9.986 6.303 -14.451 1.00 87.44 570 HIS A C 1
ATOM 4389 O O . HIS A 1 570 ? -9.855 6.144 -13.236 1.00 87.44 570 HIS A O 1
ATOM 4395 N N . ASN A 1 571 ? -11.160 6.167 -15.075 1.00 91.69 571 ASN A N 1
ATOM 4396 C CA . ASN A 1 571 ? -12.301 5.555 -14.408 1.00 91.69 571 ASN A CA 1
ATOM 4397 C C . ASN A 1 571 ? -12.003 4.071 -14.199 1.00 91.69 571 ASN A C 1
ATOM 4399 O O . ASN A 1 571 ? -11.909 3.336 -15.180 1.00 91.69 571 ASN A O 1
ATOM 4403 N N . ALA A 1 572 ? -11.806 3.672 -12.948 1.00 94.94 572 ALA A N 1
ATOM 4404 C CA . ALA A 1 572 ? -11.367 2.338 -12.563 1.00 94.94 572 ALA A CA 1
ATOM 4405 C C . ALA A 1 572 ? -11.584 2.117 -11.065 1.00 94.94 572 ALA A C 1
ATOM 4407 O O . ALA A 1 572 ? -11.735 3.069 -10.294 1.00 94.94 572 ALA A O 1
ATOM 4408 N N . THR A 1 573 ? -11.563 0.854 -10.653 1.00 96.25 573 THR A N 1
ATOM 4409 C CA . THR A 1 573 ? -11.695 0.464 -9.253 1.00 96.25 573 THR A CA 1
ATOM 4410 C C . THR A 1 573 ? -10.445 0.896 -8.470 1.00 96.25 573 THR A C 1
ATOM 4412 O O . THR A 1 573 ? -9.323 0.524 -8.813 1.00 96.25 573 THR A O 1
ATOM 4415 N N . ALA A 1 574 ? -10.627 1.660 -7.392 1.00 95.81 574 ALA A N 1
ATOM 4416 C CA . ALA A 1 574 ? -9.580 2.074 -6.461 1.00 95.81 574 ALA A CA 1
ATOM 4417 C C . ALA A 1 574 ? -9.505 1.137 -5.244 1.00 95.81 574 ALA A C 1
ATOM 4419 O O . ALA A 1 574 ? -10.371 1.143 -4.359 1.00 95.81 574 ALA A O 1
ATOM 4420 N N . TYR A 1 575 ? -8.422 0.366 -5.174 1.00 97.44 575 TYR A N 1
ATOM 4421 C CA . TYR A 1 575 ? -8.101 -0.529 -4.062 1.00 97.44 575 TYR A CA 1
ATOM 4422 C C . TYR A 1 575 ? -7.329 0.211 -2.951 1.00 97.44 575 TYR A C 1
ATOM 4424 O O . TYR A 1 575 ? -6.873 1.340 -3.171 1.00 97.44 575 TYR A O 1
ATOM 4432 N N . PRO A 1 576 ? -7.177 -0.382 -1.746 1.00 97.50 576 PRO A N 1
ATOM 4433 C CA . PRO A 1 576 ? -6.323 0.192 -0.708 1.00 97.50 576 PRO A CA 1
ATOM 4434 C C . PRO A 1 576 ? -4.894 0.442 -1.202 1.00 97.50 576 PRO A C 1
ATOM 4436 O O . PRO A 1 576 ? -4.405 -0.304 -2.049 1.00 97.50 576 PRO A O 1
ATOM 4439 N N . GLN A 1 577 ? -4.197 1.426 -0.627 1.00 96.31 577 GLN A N 1
ATOM 4440 C CA . GLN A 1 577 ? -2.768 1.618 -0.904 1.00 96.31 577 GLN A CA 1
ATOM 4441 C C . GLN A 1 577 ? -1.955 0.355 -0.640 1.00 96.31 577 GLN A C 1
ATOM 4443 O O . GLN A 1 577 ? -2.295 -0.436 0.246 1.00 96.31 577 GLN A O 1
ATOM 4448 N N . SER A 1 578 ? -0.822 0.227 -1.334 1.00 96.56 578 SER A N 1
ATOM 4449 C CA . SER A 1 578 ? 0.107 -0.899 -1.198 1.00 96.56 578 SER A CA 1
ATOM 4450 C C . SER A 1 578 ? 0.451 -1.215 0.255 1.00 96.56 578 SER A C 1
ATOM 4452 O O . SER A 1 578 ? 0.434 -2.383 0.641 1.00 96.56 578 SER A O 1
ATOM 4454 N N . ILE A 1 579 ? 0.687 -0.204 1.096 1.00 97.19 579 ILE A N 1
ATOM 4455 C CA . ILE A 1 579 ? 1.030 -0.444 2.502 1.00 97.19 579 ILE A CA 1
ATOM 4456 C C . ILE A 1 579 ? -0.128 -1.079 3.286 1.00 97.19 579 ILE A C 1
ATOM 4458 O O . ILE A 1 579 ? 0.083 -1.987 4.088 1.00 97.19 579 ILE A O 1
ATOM 4462 N N . GLY A 1 580 ? -1.370 -0.682 2.997 1.00 96.69 580 GLY A N 1
ATOM 4463 C CA . GLY A 1 580 ? -2.563 -1.317 3.556 1.00 96.69 580 GLY A CA 1
ATOM 4464 C C . GLY A 1 580 ? -2.775 -2.719 2.984 1.00 96.69 580 GLY A C 1
ATOM 4465 O O . GLY A 1 580 ? -3.079 -3.657 3.718 1.00 96.69 580 GLY A O 1
ATOM 4466 N N . LEU A 1 581 ? -2.543 -2.902 1.684 1.00 97.19 581 LEU A N 1
ATOM 4467 C CA . LEU A 1 581 ? -2.580 -4.209 1.031 1.00 97.19 581 LEU A CA 1
ATOM 4468 C C . LEU A 1 581 ? -1.549 -5.180 1.626 1.00 97.19 581 LEU A C 1
ATOM 4470 O O . LEU A 1 581 ? -1.857 -6.358 1.812 1.00 97.19 581 LEU A O 1
ATOM 4474 N N . ALA A 1 582 ? -0.363 -4.707 2.010 1.00 97.56 582 ALA A N 1
ATOM 4475 C CA . ALA A 1 582 ? 0.626 -5.526 2.702 1.00 97.56 582 ALA A CA 1
ATOM 4476 C C . ALA A 1 582 ? 0.157 -5.978 4.082 1.00 97.56 582 ALA A C 1
ATOM 4478 O O . ALA A 1 582 ? 0.416 -7.118 4.471 1.00 97.56 582 ALA A O 1
ATOM 4479 N N . ALA A 1 583 ? -0.614 -5.140 4.780 1.00 98.12 583 ALA A N 1
ATOM 4480 C CA . ALA A 1 583 ? -1.192 -5.500 6.067 1.00 98.12 583 ALA A CA 1
ATOM 4481 C C . ALA A 1 583 ? -2.165 -6.692 5.982 1.00 98.12 583 ALA A C 1
ATOM 4483 O O . ALA A 1 583 ? -2.454 -7.344 6.987 1.00 98.12 583 ALA A O 1
ATOM 4484 N N . THR A 1 584 ? -2.638 -7.042 4.782 1.00 97.31 584 THR A N 1
ATOM 4485 C CA . THR A 1 584 ? -3.487 -8.222 4.576 1.00 97.31 584 THR A CA 1
ATOM 4486 C C . THR A 1 584 ? -2.727 -9.535 4.776 1.00 97.31 584 THR A C 1
ATOM 4488 O O . THR A 1 584 ? -3.364 -10.533 5.128 1.00 97.31 584 THR A O 1
ATOM 4491 N N . PHE A 1 585 ? -1.402 -9.547 4.544 1.00 97.19 585 PHE A N 1
ATOM 4492 C CA . PHE A 1 585 ? -0.564 -10.753 4.468 1.00 97.19 585 PHE A CA 1
ATOM 4493 C C . PHE A 1 585 ? -1.209 -11.850 3.593 1.00 97.19 585 PHE A C 1
ATOM 4495 O O . PHE A 1 585 ? -1.255 -13.025 3.962 1.00 97.19 585 PHE A O 1
ATOM 4502 N N . SER A 1 586 ? -1.754 -11.464 2.433 1.00 96.69 586 SER A N 1
ATOM 4503 C CA . SER A 1 586 ? -2.500 -12.365 1.546 1.00 96.69 586 SER A CA 1
ATOM 4504 C C . SER A 1 586 ? -2.030 -12.262 0.098 1.00 96.69 586 SER A C 1
ATOM 4506 O O . SER A 1 586 ? -2.457 -11.380 -0.643 1.00 96.69 586 SER A O 1
ATOM 4508 N N . THR A 1 587 ? -1.185 -13.198 -0.335 1.00 93.19 587 THR A N 1
ATOM 4509 C CA . THR A 1 587 ? -0.740 -13.292 -1.736 1.00 93.19 587 THR A CA 1
ATOM 4510 C C . THR A 1 587 ? -1.907 -13.526 -2.700 1.00 93.19 587 THR A C 1
ATOM 4512 O O . THR A 1 587 ? -1.921 -12.936 -3.774 1.00 93.19 587 THR A O 1
ATOM 4515 N N . ASP A 1 588 ? -2.918 -14.306 -2.306 1.00 92.12 588 ASP A N 1
ATOM 4516 C CA . ASP A 1 588 ? -4.148 -14.518 -3.089 1.00 92.12 588 ASP A CA 1
ATOM 4517 C C . ASP A 1 588 ? -4.889 -13.205 -3.372 1.00 92.12 588 ASP A C 1
ATOM 4519 O O . ASP A 1 588 ? -5.250 -12.908 -4.510 1.00 92.12 588 ASP A O 1
ATOM 4523 N N . LEU A 1 589 ? -5.063 -12.379 -2.337 1.00 94.00 589 LEU A N 1
ATOM 4524 C CA . LEU A 1 589 ? -5.776 -11.113 -2.471 1.00 94.00 589 LEU A CA 1
ATOM 4525 C C . LEU A 1 589 ? -5.018 -10.146 -3.389 1.00 94.00 589 LEU A C 1
ATOM 4527 O O . LEU A 1 589 ? -5.637 -9.501 -4.233 1.00 94.00 589 LEU A O 1
ATOM 4531 N N . ILE A 1 590 ? -3.686 -10.082 -3.263 1.00 97.25 590 ILE A N 1
ATOM 4532 C CA . ILE A 1 590 ? -2.847 -9.277 -4.161 1.00 97.25 590 ILE A CA 1
ATOM 4533 C C . ILE A 1 590 ? -2.939 -9.784 -5.602 1.00 97.25 590 ILE A C 1
ATOM 4535 O O . ILE A 1 590 ? -3.075 -8.973 -6.515 1.00 97.25 590 ILE A O 1
ATOM 4539 N N . PHE A 1 591 ? -2.905 -11.102 -5.815 1.00 94.69 591 PHE A N 1
ATOM 4540 C CA . PHE A 1 591 ? -3.038 -11.698 -7.144 1.00 94.69 591 PHE A CA 1
ATOM 4541 C C . PHE A 1 591 ? -4.372 -11.315 -7.798 1.00 94.69 591 PHE A C 1
ATOM 4543 O O . PHE A 1 591 ? -4.378 -10.799 -8.913 1.00 94.69 591 PHE A O 1
ATOM 4550 N N . ARG A 1 592 ? -5.493 -11.513 -7.089 1.00 96.56 592 ARG A N 1
ATOM 4551 C CA . ARG A 1 592 ? -6.848 -11.205 -7.581 1.00 96.56 592 ARG A CA 1
ATOM 4552 C C . ARG A 1 592 ? -7.025 -9.714 -7.880 1.00 96.56 592 ARG A C 1
ATOM 4554 O O . ARG A 1 592 ? -7.629 -9.357 -8.885 1.00 96.56 592 ARG A O 1
ATOM 4561 N N . MET A 1 593 ? -6.474 -8.842 -7.034 1.00 97.31 593 MET A N 1
ATOM 4562 C CA . MET A 1 593 ? -6.528 -7.388 -7.233 1.00 97.31 593 MET A CA 1
ATOM 4563 C C . MET A 1 593 ? -5.693 -6.946 -8.440 1.00 97.31 593 MET A C 1
ATOM 4565 O O . MET A 1 593 ? -6.162 -6.146 -9.251 1.00 97.31 593 MET A O 1
ATOM 4569 N N . ALA A 1 594 ? -4.488 -7.499 -8.604 1.00 96.50 594 ALA A N 1
ATOM 4570 C CA . ALA A 1 594 ? -3.638 -7.215 -9.757 1.00 96.50 594 ALA A CA 1
ATOM 4571 C C . ALA A 1 594 ? -4.264 -7.727 -11.065 1.00 96.50 594 ALA A C 1
ATOM 4573 O O . ALA A 1 594 ? -4.193 -7.056 -12.092 1.00 96.50 594 ALA A O 1
ATOM 4574 N N . GLU A 1 595 ? -4.929 -8.882 -11.023 1.00 94.56 595 GLU A N 1
ATOM 4575 C CA . GLU A 1 595 ? -5.722 -9.412 -12.132 1.00 94.56 595 GLU A CA 1
ATOM 4576 C C . GLU A 1 595 ? -6.867 -8.468 -12.527 1.00 94.56 595 GLU A C 1
ATOM 4578 O O . GLU A 1 595 ? -6.965 -8.103 -13.700 1.00 94.56 595 GLU A O 1
ATOM 4583 N N . ALA A 1 596 ? -7.688 -8.037 -11.566 1.00 96.31 596 ALA A N 1
ATOM 4584 C CA . ALA A 1 596 ? -8.780 -7.097 -11.815 1.00 96.31 596 ALA A CA 1
ATOM 4585 C C . ALA A 1 596 ? -8.259 -5.770 -12.394 1.00 96.31 596 ALA A C 1
ATOM 4587 O O . ALA A 1 596 ? -8.768 -5.281 -13.402 1.00 96.31 596 ALA A O 1
ATOM 4588 N N . THR A 1 597 ? -7.173 -5.242 -11.820 1.00 96.62 597 THR A N 1
ATOM 4589 C CA . THR A 1 597 ? -6.507 -4.024 -12.306 1.00 96.62 597 THR A CA 1
ATOM 4590 C C . THR A 1 597 ? -6.025 -4.189 -13.750 1.00 96.62 597 THR A C 1
ATOM 4592 O O . THR A 1 597 ? -6.285 -3.328 -14.583 1.00 96.62 597 THR A O 1
ATOM 4595 N N . ALA A 1 598 ? -5.377 -5.309 -14.094 1.00 95.19 598 ALA A N 1
ATOM 4596 C CA . ALA A 1 598 ? -4.904 -5.557 -15.457 1.00 95.19 598 ALA A CA 1
ATOM 4597 C C . ALA A 1 598 ? -6.043 -5.637 -16.482 1.00 95.19 598 ALA A C 1
ATOM 4599 O O . ALA A 1 598 ? -5.868 -5.213 -17.625 1.00 95.19 598 ALA A O 1
ATOM 4600 N N . VAL A 1 599 ? -7.195 -6.190 -16.093 1.00 94.19 599 VAL A N 1
ATOM 4601 C CA . VAL A 1 599 ? -8.385 -6.261 -16.950 1.00 94.19 599 VAL A CA 1
ATOM 4602 C C . VAL A 1 599 ? -8.930 -4.859 -17.237 1.00 94.19 599 VAL A C 1
ATOM 4604 O O . VAL A 1 599 ? -9.188 -4.543 -18.400 1.00 94.19 599 VAL A O 1
ATOM 4607 N N . GLU A 1 600 ? -9.031 -3.998 -16.221 1.00 96.25 600 GLU A N 1
ATOM 4608 C CA . GLU A 1 600 ? -9.467 -2.603 -16.392 1.00 96.25 600 GLU A CA 1
ATOM 4609 C C . GLU A 1 600 ? -8.466 -1.786 -17.226 1.00 96.25 600 GLU A C 1
ATOM 4611 O O . GLU A 1 600 ? -8.863 -1.161 -18.208 1.00 96.25 600 GLU A O 1
ATOM 4616 N N . VAL A 1 601 ? -7.161 -1.896 -16.944 1.00 95.12 601 VAL A N 1
ATOM 4617 C CA . VAL A 1 601 ? -6.086 -1.262 -17.736 1.00 95.12 601 VAL A CA 1
ATOM 4618 C C . VAL A 1 601 ? -6.156 -1.687 -19.205 1.00 95.12 601 VAL A C 1
ATOM 4620 O O . VAL A 1 601 ? -6.018 -0.865 -20.115 1.00 95.12 601 VAL A O 1
ATOM 4623 N N . ARG A 1 602 ? -6.413 -2.975 -19.474 1.00 93.38 602 ARG A N 1
ATOM 4624 C CA . ARG A 1 602 ? -6.543 -3.484 -20.846 1.00 93.38 602 ARG A CA 1
ATOM 4625 C C . ARG A 1 602 ? -7.748 -2.878 -21.562 1.00 93.38 602 ARG A C 1
ATOM 4627 O O . ARG A 1 602 ? -7.627 -2.487 -22.724 1.00 93.38 602 ARG A O 1
ATOM 4634 N N . ALA A 1 603 ? -8.878 -2.762 -20.868 1.00 90.75 603 ALA A N 1
ATOM 4635 C CA . ALA A 1 603 ? -10.077 -2.119 -21.389 1.00 90.75 603 ALA A CA 1
ATOM 4636 C C . ALA A 1 603 ? -9.834 -0.636 -21.722 1.00 90.75 603 ALA A C 1
ATOM 4638 O O . ALA A 1 603 ? -10.168 -0.183 -22.824 1.00 90.75 603 ALA A O 1
ATOM 4639 N N . THR A 1 604 ? -9.194 0.103 -20.809 1.00 91.81 604 THR A N 1
ATOM 4640 C CA . THR A 1 604 ? -8.808 1.509 -20.994 1.00 91.81 604 THR A CA 1
ATOM 4641 C C . THR A 1 604 ? -7.872 1.680 -22.188 1.00 91.81 604 THR A C 1
ATOM 4643 O O . THR A 1 604 ? -8.098 2.546 -23.042 1.00 91.81 604 THR A O 1
ATOM 4646 N N . ASN A 1 605 ? -6.839 0.842 -22.297 1.00 91.56 605 ASN A N 1
ATOM 4647 C CA . ASN A 1 605 ? -5.900 0.876 -23.414 1.00 91.56 605 ASN A CA 1
ATOM 4648 C C . ASN A 1 605 ? -6.613 0.652 -24.755 1.00 91.56 605 ASN A C 1
ATOM 4650 O O . ASN A 1 605 ? -6.444 1.449 -25.677 1.00 91.56 605 ASN A O 1
ATOM 4654 N N . HIS A 1 606 ? -7.456 -0.379 -24.863 1.00 88.81 606 HIS A N 1
ATOM 4655 C CA . HIS A 1 606 ? -8.204 -0.654 -26.091 1.00 88.81 606 HIS A CA 1
ATOM 4656 C C . HIS A 1 606 ? -9.075 0.530 -26.515 1.00 88.81 606 HIS A C 1
ATOM 4658 O O . HIS A 1 606 ? -9.063 0.917 -27.686 1.00 88.81 606 HIS A O 1
ATOM 4664 N N . ALA A 1 607 ? -9.791 1.140 -25.567 1.00 85.94 607 ALA A N 1
ATOM 4665 C CA . ALA A 1 607 ? -10.625 2.305 -25.837 1.00 85.94 607 ALA A CA 1
ATOM 4666 C C . ALA A 1 607 ? -9.808 3.516 -26.320 1.00 85.94 607 ALA A C 1
ATOM 4668 O O . ALA A 1 607 ? -10.277 4.268 -27.177 1.00 85.94 607 ALA A O 1
ATOM 4669 N N . ASN A 1 608 ? -8.592 3.712 -25.801 1.00 84.56 608 ASN A N 1
ATOM 4670 C CA . ASN A 1 608 ? -7.687 4.777 -26.237 1.00 84.56 608 ASN A CA 1
ATOM 4671 C C . ASN A 1 608 ? -7.097 4.499 -27.626 1.00 84.56 608 ASN A C 1
ATOM 4673 O O . ASN A 1 608 ? -7.190 5.354 -28.509 1.00 84.56 608 ASN A O 1
ATOM 4677 N N . VAL A 1 609 ? -6.592 3.287 -27.864 1.00 79.38 609 VAL A N 1
ATOM 4678 C CA . VAL A 1 609 ? -6.026 2.874 -29.158 1.00 79.38 609 VAL A CA 1
ATOM 4679 C C . VAL A 1 609 ? -7.069 2.958 -30.277 1.00 79.38 609 VAL A C 1
ATOM 4681 O O . VAL A 1 609 ? -6.757 3.443 -31.364 1.00 79.38 609 VAL A O 1
ATOM 4684 N N . GLN A 1 610 ? -8.325 2.568 -30.023 1.00 78.50 610 GLN A N 1
ATOM 4685 C CA . GLN A 1 610 ? -9.428 2.710 -30.989 1.00 78.50 610 GLN A CA 1
ATOM 4686 C C . GLN A 1 610 ? -9.699 4.171 -31.377 1.00 78.50 610 GLN A C 1
ATOM 4688 O O . GLN A 1 610 ? -10.095 4.445 -32.509 1.00 78.50 610 GLN A O 1
ATOM 4693 N N . LYS A 1 611 ? -9.455 5.114 -30.461 1.00 81.12 611 LYS A N 1
ATOM 4694 C CA . LYS A 1 611 ? -9.563 6.562 -30.703 1.00 81.12 611 LYS A CA 1
ATOM 4695 C C . LYS A 1 611 ? -8.287 7.161 -31.309 1.00 81.12 611 LYS A C 1
ATOM 4697 O O . LYS A 1 611 ? -8.258 8.358 -31.575 1.00 81.12 611 LYS A O 1
ATOM 4702 N N . GLY A 1 612 ? -7.233 6.361 -31.502 1.00 73.38 612 GLY A N 1
ATOM 4703 C CA . GLY A 1 612 ? -5.910 6.835 -31.915 1.00 73.38 612 GLY A CA 1
ATOM 4704 C C . GLY A 1 612 ? -5.174 7.639 -30.835 1.00 73.38 612 GLY A C 1
ATOM 4705 O O . GLY A 1 612 ? -4.265 8.396 -31.164 1.00 73.38 612 GLY A O 1
ATOM 4706 N N . SER A 1 613 ? -5.574 7.502 -29.567 1.00 79.50 613 SER A N 1
ATOM 4707 C CA . SER A 1 613 ? -4.951 8.168 -28.422 1.00 79.50 613 SER A CA 1
ATOM 4708 C C . SER A 1 613 ? -3.831 7.303 -27.845 1.00 79.50 613 SER A C 1
ATOM 4710 O O . SER A 1 613 ? -4.056 6.143 -27.506 1.00 79.50 613 SER A O 1
ATOM 4712 N N . TYR A 1 614 ? -2.645 7.894 -27.709 1.00 77.50 614 TYR A N 1
ATOM 4713 C CA . TYR A 1 614 ? -1.455 7.297 -27.086 1.00 77.50 614 TYR A CA 1
ATOM 4714 C C . TYR A 1 614 ? -0.874 8.263 -26.044 1.00 77.50 614 TYR A C 1
ATOM 4716 O O . TYR A 1 614 ? 0.334 8.477 -25.965 1.00 77.50 614 TYR A O 1
ATOM 4724 N N . ALA A 1 615 ? -1.770 8.943 -25.326 1.00 75.62 615 ALA A N 1
ATOM 4725 C CA . ALA A 1 615 ? -1.430 9.934 -24.316 1.00 75.62 615 ALA A CA 1
ATOM 4726 C C . ALA A 1 615 ? -0.845 9.281 -23.058 1.00 75.62 615 ALA A C 1
ATOM 4728 O O . ALA A 1 615 ? -0.790 8.055 -22.931 1.00 75.62 615 ALA A O 1
ATOM 4729 N N . ASP A 1 616 ? -0.434 10.109 -22.107 1.00 75.12 616 ASP A N 1
ATOM 4730 C CA . ASP A 1 616 ? 0.114 9.610 -20.858 1.00 75.12 616 ASP A CA 1
ATOM 4731 C C . ASP A 1 616 ? -0.859 8.692 -20.097 1.00 75.12 616 ASP A C 1
ATOM 4733 O O . ASP A 1 616 ? -2.072 8.845 -20.209 1.00 75.12 616 ASP A O 1
ATOM 4737 N N . HIS A 1 617 ? -0.324 7.716 -19.362 1.00 82.19 617 HIS A N 1
ATOM 4738 C CA . HIS A 1 617 ? -1.063 6.654 -18.661 1.00 82.19 617 HIS A CA 1
ATOM 4739 C C . HIS A 1 617 ? -1.929 5.703 -19.514 1.00 82.19 617 HIS A C 1
ATOM 4741 O O . HIS A 1 617 ? -2.591 4.828 -18.964 1.00 82.19 617 HIS A O 1
ATOM 4747 N N . THR A 1 618 ? -1.906 5.791 -20.847 1.00 83.06 618 THR A N 1
ATOM 4748 C CA . THR A 1 618 ? -2.746 4.931 -21.712 1.00 83.06 618 THR A CA 1
ATOM 4749 C C . THR A 1 618 ? -2.089 3.612 -22.142 1.00 83.06 618 THR A C 1
ATOM 4751 O O . THR A 1 618 ? -2.688 2.846 -22.901 1.00 83.06 618 THR A O 1
ATOM 4754 N N . GLY A 1 619 ? -0.855 3.348 -21.700 1.00 85.38 619 GLY A N 1
ATOM 4755 C CA . GLY A 1 619 ? -0.076 2.164 -22.066 1.00 85.38 619 GLY A CA 1
ATOM 4756 C C . GLY A 1 619 ? -0.512 0.870 -21.370 1.00 85.38 619 GLY A C 1
ATOM 4757 O O . GLY A 1 619 ? -1.462 0.835 -20.597 1.00 85.38 619 GLY A O 1
ATOM 4758 N N . LEU A 1 620 ? 0.217 -0.215 -21.647 1.00 87.25 620 LEU A N 1
ATOM 4759 C CA . LEU A 1 620 ? 0.036 -1.525 -20.997 1.00 87.25 620 LEU A CA 1
ATOM 4760 C C . LEU A 1 620 ? 1.246 -1.946 -20.151 1.00 87.25 620 LEU A C 1
ATOM 4762 O O . LEU A 1 620 ? 1.315 -3.093 -19.696 1.00 87.25 620 LEU A O 1
ATOM 4766 N N . SER A 1 621 ? 2.208 -1.041 -19.950 1.00 85.50 621 SER A N 1
ATOM 4767 C CA . SER A 1 621 ? 3.325 -1.252 -19.035 1.00 85.50 621 SER A CA 1
ATOM 4768 C C . SER A 1 621 ? 3.075 -0.518 -17.728 1.00 85.50 621 SER A C 1
ATOM 4770 O O . SER A 1 621 ? 3.394 0.657 -17.582 1.00 85.50 621 SER A O 1
ATOM 4772 N N . CYS A 1 622 ? 2.501 -1.254 -16.781 1.00 89.31 622 CYS A N 1
ATOM 4773 C CA . CYS A 1 622 ? 2.250 -0.799 -15.428 1.00 89.31 622 CYS A CA 1
ATOM 4774 C C . CYS A 1 622 ? 3.564 -0.592 -14.680 1.00 89.31 622 CYS A C 1
ATOM 4776 O O . CYS A 1 622 ? 4.313 -1.541 -14.436 1.00 89.31 622 CYS A O 1
ATOM 4778 N N . PHE A 1 623 ? 3.814 0.637 -14.249 1.00 89.12 623 PHE A N 1
ATOM 4779 C CA . PHE A 1 623 ? 4.926 1.011 -13.377 1.00 89.12 623 PHE A CA 1
ATOM 4780 C C . PHE A 1 623 ? 4.652 0.591 -11.920 1.00 89.12 623 PHE A C 1
ATOM 4782 O O . PHE A 1 623 ? 4.633 1.385 -10.986 1.00 89.12 623 PHE A O 1
ATOM 4789 N N . ALA A 1 624 ? 4.428 -0.701 -11.715 1.00 88.62 624 ALA A N 1
ATOM 4790 C CA . ALA A 1 624 ? 4.093 -1.296 -10.432 1.00 88.62 624 ALA A CA 1
ATOM 4791 C C . ALA A 1 624 ? 4.623 -2.737 -10.351 1.00 88.62 624 ALA A C 1
ATOM 4793 O O . ALA A 1 624 ? 4.796 -3.389 -11.389 1.00 88.62 624 ALA A O 1
ATOM 4794 N N . PRO A 1 625 ? 4.840 -3.270 -9.135 1.00 93.56 625 PRO A N 1
ATOM 4795 C CA . PRO A 1 625 ? 4.680 -2.618 -7.829 1.00 93.56 625 PRO A CA 1
ATOM 4796 C C . PRO A 1 625 ? 5.909 -1.795 -7.387 1.00 93.56 625 PRO A C 1
ATOM 4798 O O . PRO A 1 625 ? 7.027 -2.010 -7.868 1.00 93.56 625 PRO A O 1
ATOM 4801 N N . VAL A 1 626 ? 5.710 -0.886 -6.421 1.00 94.44 626 VAL A N 1
ATOM 4802 C CA . VAL A 1 626 ? 6.811 -0.278 -5.651 1.00 94.44 626 VAL A CA 1
ATOM 4803 C C . VAL A 1 626 ? 7.205 -1.240 -4.532 1.00 94.44 626 VAL A C 1
ATOM 4805 O O . VAL A 1 626 ? 6.389 -1.591 -3.687 1.00 94.44 626 VAL A O 1
ATOM 4808 N N . ILE A 1 627 ? 8.456 -1.692 -4.530 1.00 94.94 627 ILE A N 1
ATOM 4809 C CA . ILE A 1 627 ? 8.946 -2.762 -3.637 1.00 94.94 627 ILE A CA 1
ATOM 4810 C C . ILE A 1 627 ? 10.195 -2.350 -2.858 1.00 94.94 627 ILE A C 1
ATOM 4812 O O . ILE A 1 627 ? 10.994 -3.176 -2.407 1.00 94.94 627 ILE A O 1
ATOM 4816 N N . ASN A 1 628 ? 10.400 -1.041 -2.737 1.00 95.62 628 ASN A N 1
ATOM 4817 C CA . ASN A 1 628 ? 11.442 -0.482 -1.898 1.00 95.62 628 ASN A CA 1
ATOM 4818 C C . ASN A 1 628 ? 11.130 -0.726 -0.425 1.00 95.62 628 ASN A C 1
ATOM 4820 O O . ASN A 1 628 ? 10.030 -0.451 0.029 1.00 95.62 628 ASN A O 1
ATOM 4824 N N . ILE A 1 629 ? 12.115 -1.158 0.353 1.00 96.00 629 ILE A N 1
ATOM 4825 C CA . ILE A 1 629 ? 11.931 -1.366 1.791 1.00 96.00 629 ILE A CA 1
ATOM 4826 C C . ILE A 1 629 ? 11.550 -0.053 2.485 1.00 96.00 629 ILE A C 1
ATOM 4828 O O . ILE A 1 629 ? 12.283 0.934 2.369 1.00 96.00 629 ILE A O 1
ATOM 4832 N N . MET A 1 630 ? 10.463 -0.075 3.266 1.00 95.44 630 MET A N 1
ATOM 4833 C CA . MET A 1 630 ? 10.121 0.974 4.234 1.00 95.44 630 MET A CA 1
ATOM 4834 C C . MET A 1 630 ? 11.187 1.014 5.336 1.00 95.44 630 MET A C 1
ATOM 4836 O O . MET A 1 630 ? 11.055 0.433 6.411 1.00 95.44 630 MET A O 1
ATOM 4840 N N . ARG A 1 631 ? 12.312 1.657 5.031 1.00 94.50 631 ARG A N 1
ATOM 4841 C CA . ARG A 1 631 ? 13.473 1.744 5.921 1.00 94.50 631 ARG A CA 1
ATOM 4842 C C . ARG A 1 631 ? 13.291 2.827 6.986 1.00 94.50 631 ARG A C 1
ATOM 4844 O O . ARG A 1 631 ? 13.802 2.685 8.100 1.00 94.50 631 ARG A O 1
ATOM 4851 N N . ASP A 1 632 ? 12.639 3.932 6.633 1.00 95.56 632 ASP A N 1
ATOM 4852 C CA . ASP A 1 632 ? 12.411 5.064 7.529 1.00 95.56 632 ASP A CA 1
ATOM 4853 C C . ASP A 1 632 ? 10.926 5.459 7.526 1.00 95.56 632 ASP A C 1
ATOM 4855 O O . ASP A 1 632 ? 10.369 5.715 6.459 1.00 95.56 632 ASP A O 1
ATOM 4859 N N . PRO A 1 633 ? 10.272 5.552 8.697 1.00 94.31 633 PRO A N 1
ATOM 4860 C CA . PRO A 1 633 ? 8.863 5.928 8.796 1.00 94.31 633 PRO A CA 1
ATOM 4861 C C . PRO A 1 633 ? 8.560 7.353 8.314 1.00 94.31 633 PRO A C 1
ATOM 4863 O O . PRO A 1 633 ? 7.392 7.674 8.096 1.00 94.31 633 PRO A O 1
ATOM 4866 N N . ARG A 1 634 ? 9.583 8.199 8.138 1.00 95.88 634 ARG A N 1
ATOM 4867 C CA . ARG A 1 634 ? 9.429 9.565 7.627 1.00 95.88 634 ARG A CA 1
ATOM 4868 C C . ARG A 1 634 ? 9.471 9.675 6.106 1.00 95.88 634 ARG A C 1
ATOM 4870 O O . ARG A 1 634 ? 9.140 10.732 5.588 1.00 95.88 634 ARG A O 1
ATOM 4877 N N . TRP A 1 635 ? 9.863 8.616 5.401 1.00 96.06 635 TRP A N 1
ATOM 4878 C CA . TRP A 1 635 ? 9.906 8.631 3.942 1.00 96.06 635 TRP A CA 1
ATOM 4879 C C . TRP A 1 635 ? 8.502 8.844 3.350 1.00 96.06 635 TRP A C 1
ATOM 4881 O O . TRP A 1 635 ? 7.579 8.082 3.648 1.00 96.06 635 TRP A O 1
ATOM 4891 N N . GLY A 1 636 ? 8.333 9.876 2.521 1.00 93.94 636 GLY A N 1
ATOM 4892 C CA . GLY A 1 636 ? 7.022 10.319 2.023 1.00 93.94 636 GLY A CA 1
ATOM 4893 C C . GLY A 1 636 ? 6.268 9.264 1.204 1.00 93.94 636 GLY A C 1
ATOM 4894 O O . GLY A 1 636 ? 5.039 9.200 1.235 1.00 93.94 636 GLY A O 1
ATOM 4895 N N . ARG A 1 637 ? 6.996 8.357 0.544 1.00 94.75 637 ARG A N 1
ATOM 4896 C CA . ARG A 1 637 ? 6.428 7.296 -0.309 1.00 94.75 637 ARG A CA 1
ATOM 4897 C C . ARG A 1 637 ? 6.163 5.977 0.412 1.00 94.75 637 ARG A C 1
ATOM 4899 O O . ARG A 1 637 ? 5.890 4.964 -0.230 1.00 94.75 637 ARG A O 1
ATOM 4906 N N . ASN A 1 638 ? 6.186 5.965 1.748 1.00 95.62 638 ASN A N 1
ATOM 4907 C CA . ASN A 1 638 ? 5.868 4.767 2.534 1.00 95.62 638 ASN A CA 1
ATOM 4908 C C . ASN A 1 638 ? 4.517 4.135 2.158 1.00 95.62 638 ASN A C 1
ATOM 4910 O O . ASN A 1 638 ? 4.358 2.925 2.287 1.00 95.62 638 ASN A O 1
ATOM 4914 N N . GLN A 1 639 ? 3.560 4.931 1.669 1.00 93.94 639 GLN A N 1
ATOM 4915 C CA . GLN A 1 639 ? 2.239 4.446 1.261 1.00 93.94 639 GLN A CA 1
ATOM 4916 C C . GLN A 1 639 ? 2.277 3.470 0.079 1.00 93.94 639 GLN A C 1
ATOM 4918 O O . GLN A 1 639 ? 1.459 2.553 0.013 1.00 93.94 639 GLN A O 1
ATOM 4923 N N . GLU A 1 640 ? 3.250 3.644 -0.816 1.00 93.69 640 GLU A N 1
ATOM 4924 C CA . GLU A 1 640 ? 3.320 2.944 -2.097 1.00 93.69 640 GLU A CA 1
ATOM 4925 C C . GLU A 1 640 ? 3.994 1.572 -1.994 1.00 93.69 640 GLU A C 1
ATOM 4927 O O . GLU A 1 640 ? 3.845 0.751 -2.899 1.00 93.69 640 GLU A O 1
ATOM 4932 N N . THR A 1 641 ? 4.710 1.299 -0.898 1.00 94.75 641 THR A N 1
ATOM 4933 C CA . THR A 1 641 ? 5.453 0.048 -0.687 1.00 94.75 641 THR A CA 1
ATOM 4934 C C . THR A 1 641 ? 4.687 -0.979 0.153 1.00 94.75 641 THR A C 1
ATOM 4936 O O . THR A 1 641 ? 3.680 -0.671 0.783 1.00 94.75 641 THR A O 1
ATOM 4939 N N . TYR A 1 642 ? 5.183 -2.217 0.203 1.00 96.62 642 TYR A N 1
ATOM 4940 C CA . TYR A 1 642 ? 4.659 -3.306 1.025 1.00 96.62 642 TYR A CA 1
ATOM 4941 C C . TYR A 1 642 ? 5.282 -3.405 2.429 1.00 96.62 642 TYR A C 1
ATOM 4943 O O . TYR A 1 642 ? 5.104 -4.405 3.125 1.00 96.62 642 TYR A O 1
ATOM 4951 N N . GLY A 1 643 ? 6.004 -2.376 2.873 1.00 95.69 643 GLY A N 1
ATOM 4952 C CA . GLY A 1 643 ? 6.491 -2.265 4.248 1.00 95.69 643 GLY A CA 1
ATOM 4953 C C . GLY A 1 643 ? 7.959 -2.639 4.416 1.00 95.69 643 GLY A C 1
ATOM 4954 O O . GLY A 1 643 ? 8.766 -2.507 3.494 1.00 95.69 643 GLY A O 1
ATOM 4955 N N . GLU A 1 644 ? 8.341 -3.031 5.630 1.00 96.62 644 GLU A N 1
ATOM 4956 C CA . GLU A 1 644 ? 9.755 -3.043 6.037 1.00 96.62 644 GLU A CA 1
ATOM 4957 C C . GLU A 1 644 ? 10.472 -4.381 5.811 1.00 96.62 644 GLU A C 1
ATOM 4959 O O . GLU A 1 644 ? 11.695 -4.457 5.942 1.00 96.62 644 GLU A O 1
ATOM 4964 N N . ASP A 1 645 ? 9.728 -5.443 5.482 1.00 96.50 645 ASP A N 1
ATOM 4965 C CA . ASP A 1 645 ? 10.283 -6.787 5.341 1.00 96.50 645 ASP A CA 1
ATOM 4966 C C . ASP A 1 645 ? 10.504 -7.200 3.868 1.00 96.50 645 ASP A C 1
ATOM 4968 O O . ASP A 1 645 ? 9.549 -7.253 3.088 1.00 96.50 645 ASP A O 1
ATOM 4972 N N . PRO A 1 646 ? 11.742 -7.558 3.480 1.00 92.88 646 PRO A N 1
ATOM 4973 C CA . PRO A 1 646 ? 12.076 -8.026 2.135 1.00 92.88 646 PRO A CA 1
ATOM 4974 C C . PRO A 1 646 ? 11.348 -9.290 1.658 1.00 92.88 646 PRO A C 1
ATOM 4976 O O . PRO A 1 646 ? 11.140 -9.431 0.454 1.00 92.88 646 PRO A O 1
ATOM 4979 N N . VAL A 1 647 ? 10.985 -10.217 2.554 1.00 90.56 647 VAL A N 1
ATOM 4980 C CA . VAL A 1 647 ? 10.273 -11.454 2.186 1.00 90.56 647 VAL A CA 1
ATOM 4981 C C . VAL A 1 647 ? 8.793 -11.161 1.983 1.00 90.56 647 VAL A C 1
ATOM 4983 O O . VAL A 1 647 ? 8.244 -11.577 0.967 1.00 90.56 647 VAL A O 1
ATOM 4986 N N . LEU A 1 648 ? 8.172 -10.372 2.866 1.00 95.94 648 LEU A N 1
ATOM 4987 C CA . LEU A 1 648 ? 6.810 -9.870 2.657 1.00 95.94 648 LEU A CA 1
ATOM 4988 C C . LEU A 1 648 ? 6.709 -9.114 1.324 1.00 95.94 648 LEU A C 1
ATOM 4990 O O . LEU A 1 648 ? 5.888 -9.467 0.480 1.00 95.94 648 LEU A O 1
ATOM 4994 N N . ASN A 1 649 ? 7.599 -8.142 1.095 1.00 96.31 649 ASN A N 1
ATOM 4995 C CA . ASN A 1 649 ? 7.655 -7.384 -0.157 1.00 96.31 649 ASN A CA 1
ATOM 4996 C C . ASN A 1 649 ? 7.831 -8.308 -1.372 1.00 96.31 649 ASN A C 1
ATOM 4998 O O . ASN A 1 649 ? 7.146 -8.136 -2.376 1.00 96.31 649 ASN A O 1
ATOM 5002 N N . GLY A 1 650 ? 8.727 -9.296 -1.283 1.00 92.62 650 GLY A N 1
ATOM 5003 C CA . GLY A 1 650 ? 8.994 -10.245 -2.362 1.00 92.62 650 GLY A CA 1
ATOM 5004 C C . GLY A 1 650 ? 7.820 -11.176 -2.682 1.00 92.62 650 GLY A C 1
ATOM 5005 O O . GLY A 1 650 ? 7.460 -11.343 -3.843 1.00 92.62 650 GLY A O 1
ATOM 5006 N N . MET A 1 651 ? 7.180 -11.761 -1.669 1.00 93.56 651 MET A N 1
ATOM 5007 C CA . MET A 1 651 ? 6.043 -12.665 -1.877 1.00 93.56 651 MET A CA 1
ATOM 5008 C C . MET A 1 651 ? 4.827 -11.926 -2.447 1.00 93.56 651 MET A C 1
ATOM 5010 O O . MET A 1 651 ? 4.164 -12.436 -3.354 1.00 93.56 651 MET A O 1
ATOM 5014 N N . LEU A 1 652 ? 4.543 -10.715 -1.954 1.00 97.25 652 LEU A N 1
ATOM 5015 C CA . LEU A 1 652 ? 3.442 -9.898 -2.467 1.00 97.25 652 LEU A CA 1
ATOM 5016 C C . LEU A 1 652 ? 3.743 -9.363 -3.873 1.00 97.25 652 LEU A C 1
ATOM 5018 O O . LEU A 1 652 ? 2.857 -9.396 -4.724 1.00 97.25 652 LEU A O 1
ATOM 5022 N N . SER A 1 653 ? 4.985 -8.962 -4.167 1.00 96.00 653 SER A N 1
ATOM 5023 C CA . SER A 1 653 ? 5.366 -8.535 -5.520 1.00 96.00 653 SER A CA 1
ATOM 5024 C C . SER A 1 653 ? 5.269 -9.671 -6.533 1.00 96.00 653 SER A C 1
ATOM 5026 O O . SER A 1 653 ? 4.750 -9.474 -7.629 1.00 96.00 653 SER A O 1
ATOM 5028 N N . GLN A 1 654 ? 5.679 -10.884 -6.157 1.00 92.38 654 GLN A N 1
ATOM 5029 C CA . GLN A 1 654 ? 5.529 -12.060 -7.005 1.00 92.38 654 GLN A CA 1
ATOM 5030 C C . GLN A 1 654 ? 4.055 -12.363 -7.298 1.00 92.38 654 GLN A C 1
ATOM 5032 O O . GLN A 1 654 ? 3.714 -12.681 -8.439 1.00 92.38 654 GLN A O 1
ATOM 5037 N N . ALA A 1 655 ? 3.181 -12.258 -6.294 1.00 93.06 655 ALA A N 1
ATOM 5038 C CA . ALA A 1 655 ? 1.744 -12.431 -6.480 1.00 93.06 655 ALA A CA 1
ATOM 5039 C C . ALA A 1 655 ? 1.150 -11.352 -7.396 1.00 93.06 655 ALA A C 1
ATOM 5041 O O . ALA A 1 655 ? 0.402 -11.681 -8.316 1.00 93.06 655 ALA A O 1
ATOM 5042 N N . TYR A 1 656 ? 1.544 -10.091 -7.195 1.00 97.25 656 TYR A N 1
ATOM 5043 C CA . TYR A 1 656 ? 1.113 -8.963 -8.017 1.00 97.25 656 TYR A CA 1
ATOM 5044 C C . TYR A 1 656 ? 1.510 -9.156 -9.485 1.00 97.25 656 TYR A C 1
ATOM 5046 O O . TYR A 1 656 ? 0.654 -9.111 -10.362 1.00 97.25 656 TYR A O 1
ATOM 5054 N N . ILE A 1 657 ? 2.789 -9.440 -9.767 1.00 95.50 657 ILE A N 1
ATOM 5055 C CA . ILE A 1 657 ? 3.292 -9.623 -11.139 1.00 95.50 657 ILE A CA 1
ATOM 5056 C C . ILE A 1 657 ? 2.575 -10.779 -11.843 1.00 95.50 657 ILE A C 1
ATOM 5058 O O . ILE A 1 657 ? 2.158 -10.637 -12.993 1.00 95.50 657 ILE A O 1
ATOM 5062 N N . LYS A 1 658 ? 2.376 -11.910 -11.153 1.00 91.19 658 LYS A N 1
ATOM 5063 C CA . LYS A 1 658 ? 1.651 -13.060 -11.714 1.00 91.19 658 LYS A CA 1
ATOM 5064 C C . LYS A 1 658 ? 0.182 -12.733 -11.995 1.00 91.19 658 LYS A C 1
ATOM 5066 O O . LYS A 1 658 ? -0.310 -13.087 -13.064 1.00 91.19 658 LYS A O 1
ATOM 5071 N N . GLY A 1 659 ? -0.495 -12.041 -11.076 1.00 92.19 659 GLY A N 1
ATOM 5072 C CA . GLY A 1 659 ? -1.885 -11.614 -11.252 1.00 92.19 659 GLY A CA 1
ATOM 5073 C C . GLY A 1 659 ? -2.034 -10.643 -12.419 1.00 92.19 659 GLY A C 1
ATOM 5074 O O . GLY A 1 659 ? -2.840 -10.870 -13.319 1.00 92.19 659 GLY A O 1
ATOM 5075 N N . LEU A 1 660 ? -1.179 -9.621 -12.472 1.00 95.06 660 LEU A N 1
ATOM 5076 C CA . LEU A 1 660 ? -1.195 -8.604 -13.519 1.00 95.06 660 LEU A CA 1
ATOM 5077 C C . LEU A 1 660 ? -0.941 -9.205 -14.915 1.00 95.06 660 LEU A C 1
ATOM 5079 O O . LEU A 1 660 ? -1.641 -8.889 -15.875 1.00 95.06 660 LEU A O 1
ATOM 5083 N N . GLN A 1 661 ? 0.045 -10.097 -15.039 1.00 92.56 661 GLN A N 1
ATOM 5084 C CA . GLN A 1 661 ? 0.459 -10.648 -16.335 1.00 92.56 661 GLN A CA 1
ATOM 5085 C C . GLN A 1 661 ? -0.454 -11.776 -16.829 1.00 92.56 661 GLN A C 1
ATOM 5087 O O . GLN A 1 661 ? -0.669 -11.893 -18.039 1.00 92.56 661 GLN A O 1
ATOM 5092 N N . GLY A 1 662 ? -1.022 -12.569 -15.916 1.00 87.25 662 GLY A N 1
ATOM 5093 C CA . GLY A 1 662 ? -1.732 -13.805 -16.243 1.00 87.25 662 GLY A CA 1
ATOM 5094 C C . GLY A 1 662 ? -0.784 -14.955 -16.610 1.00 87.25 662 GLY A C 1
ATOM 5095 O O . GLY A 1 662 ? 0.436 -14.797 -16.666 1.00 87.25 662 GLY A O 1
ATOM 5096 N N . ASP A 1 663 ? -1.352 -16.132 -16.860 1.00 84.56 663 ASP A N 1
ATOM 5097 C CA . ASP A 1 663 ? -0.628 -17.392 -17.080 1.00 84.56 663 ASP A CA 1
ATOM 5098 C C . ASP A 1 663 ? -0.602 -17.848 -18.549 1.00 84.56 663 ASP A C 1
ATOM 5100 O O . ASP A 1 663 ? -0.006 -18.881 -18.869 1.00 84.56 663 ASP A O 1
ATOM 5104 N N . HIS A 1 664 ? -1.209 -17.080 -19.463 1.00 82.00 664 HIS A N 1
ATOM 5105 C CA . HIS A 1 664 ? -1.266 -17.464 -20.868 1.00 82.00 664 HIS A CA 1
ATOM 5106 C C . HIS A 1 664 ? 0.159 -17.639 -21.435 1.00 82.00 664 HIS A C 1
ATOM 5108 O O . HIS A 1 664 ? 0.988 -16.718 -21.393 1.00 82.00 664 HIS A O 1
ATOM 5114 N N . PRO A 1 665 ? 0.474 -18.801 -22.039 1.00 72.31 665 PRO A N 1
ATOM 5115 C CA . PRO A 1 665 ? 1.848 -19.161 -22.391 1.00 72.31 665 PRO A CA 1
ATOM 5116 C C . PRO A 1 665 ? 2.450 -18.235 -23.449 1.00 72.31 665 PRO A C 1
ATOM 5118 O O . PRO A 1 665 ? 3.671 -18.160 -23.584 1.00 72.31 665 PRO A O 1
ATOM 5121 N N . ARG A 1 666 ? 1.609 -17.502 -24.192 1.00 74.62 666 ARG A N 1
ATOM 5122 C CA . ARG A 1 666 ? 2.015 -16.627 -25.299 1.00 74.62 666 ARG A CA 1
ATOM 5123 C C . ARG A 1 666 ? 1.809 -15.133 -25.048 1.00 74.62 666 ARG A C 1
ATOM 5125 O O . ARG A 1 666 ? 2.576 -14.342 -25.582 1.00 74.62 666 ARG A O 1
ATOM 5132 N N . TYR A 1 667 ? 0.812 -14.752 -24.256 1.00 81.56 667 TYR A N 1
ATOM 5133 C CA . TYR A 1 667 ? 0.381 -13.357 -24.144 1.00 81.56 667 TYR A CA 1
ATOM 5134 C C . TYR A 1 667 ? 0.303 -12.955 -22.684 1.00 81.56 667 TYR A C 1
ATOM 5136 O O . TYR A 1 667 ? -0.035 -13.780 -21.843 1.00 81.56 667 TYR A O 1
ATOM 5144 N N . VAL A 1 668 ? 0.582 -11.693 -22.390 1.00 88.44 668 VAL A N 1
ATOM 5145 C CA . VAL A 1 668 ? 0.350 -11.112 -21.066 1.00 88.44 668 VAL A CA 1
ATOM 5146 C C . VAL A 1 668 ? -0.758 -10.071 -21.146 1.00 88.44 668 VAL A C 1
ATOM 5148 O O . VAL A 1 668 ? -0.890 -9.382 -22.161 1.00 88.44 668 VAL A O 1
ATOM 5151 N N . ARG A 1 669 ? -1.571 -9.975 -20.088 1.00 92.38 669 ARG A N 1
ATOM 5152 C CA . ARG A 1 669 ? -2.660 -8.987 -20.002 1.00 92.38 669 ARG A CA 1
ATOM 5153 C C . ARG A 1 669 ? -2.110 -7.568 -19.978 1.00 92.38 669 ARG A C 1
ATOM 5155 O O . ARG A 1 669 ? -2.416 -6.776 -20.866 1.00 92.38 669 ARG A O 1
ATOM 5162 N N . ALA A 1 670 ? -1.251 -7.300 -19.007 1.00 90.75 670 ALA A N 1
ATOM 5163 C CA . ALA A 1 670 ? -0.433 -6.103 -18.882 1.00 90.75 670 ALA A CA 1
ATOM 5164 C C . ALA A 1 670 ? 0.951 -6.518 -18.361 1.00 90.75 670 ALA A C 1
ATOM 5166 O O . ALA A 1 670 ? 1.096 -7.592 -17.774 1.00 90.75 670 ALA A O 1
ATOM 5167 N N . SER A 1 671 ? 1.980 -5.707 -18.596 1.00 86.88 671 SER A N 1
ATOM 5168 C CA . SER A 1 671 ? 3.325 -5.977 -18.077 1.00 86.88 671 SER A CA 1
ATOM 5169 C C . SER A 1 671 ? 3.574 -5.176 -16.804 1.00 86.88 671 SER A C 1
ATOM 5171 O O . SER A 1 671 ? 3.313 -3.975 -16.800 1.00 86.88 671 SER A O 1
ATOM 5173 N N . GLY A 1 672 ? 4.117 -5.813 -15.766 1.00 84.38 672 GLY A N 1
ATOM 5174 C CA . GLY A 1 672 ? 4.571 -5.123 -14.558 1.00 84.38 672 GLY A CA 1
ATOM 5175 C C . GLY A 1 672 ? 6.015 -4.637 -14.681 1.00 84.38 672 GLY A C 1
ATOM 5176 O O . GLY A 1 672 ? 6.798 -5.187 -15.461 1.00 84.38 672 GLY A O 1
ATOM 5177 N N . GLY A 1 673 ? 6.346 -3.610 -13.903 1.00 83.00 673 GLY A N 1
ATOM 5178 C CA . GLY A 1 673 ? 7.650 -2.962 -13.871 1.00 83.00 673 GLY A CA 1
ATOM 5179 C C . GLY A 1 673 ? 8.042 -2.598 -12.449 1.00 83.00 673 GLY A C 1
ATOM 5180 O O . GLY A 1 673 ? 7.726 -1.507 -11.975 1.00 83.00 673 GLY A O 1
ATOM 5181 N N . CYS A 1 674 ? 8.731 -3.513 -11.761 1.00 88.12 674 CYS A N 1
ATOM 5182 C CA . CYS A 1 674 ? 9.107 -3.308 -10.364 1.00 88.12 674 CYS A CA 1
ATOM 5183 C C . CYS A 1 674 ? 10.009 -2.087 -10.182 1.00 88.12 674 CYS A C 1
ATOM 5185 O O . CYS A 1 674 ? 11.017 -1.922 -10.880 1.00 88.12 674 CYS A O 1
ATOM 5187 N N . LYS A 1 675 ? 9.664 -1.256 -9.196 1.00 90.81 675 LYS A N 1
ATOM 5188 C CA . LYS A 1 675 ? 10.332 0.021 -8.944 1.00 90.81 675 LYS A CA 1
ATOM 5189 C C . LYS A 1 675 ? 10.532 0.283 -7.446 1.00 90.81 675 LYS A C 1
ATOM 5191 O O . LYS A 1 675 ? 9.930 -0.372 -6.603 1.00 90.81 675 LYS A O 1
ATOM 5196 N N . HIS A 1 676 ? 11.419 1.178 -7.044 1.00 91.44 676 HIS A N 1
ATOM 5197 C CA . HIS A 1 676 ? 12.451 1.850 -7.827 1.00 91.44 676 HIS A CA 1
ATOM 5198 C C . HIS A 1 676 ? 13.791 1.146 -7.591 1.00 91.44 676 HIS A C 1
ATOM 5200 O O . HIS A 1 676 ? 14.281 1.092 -6.462 1.00 91.44 676 HIS A O 1
ATOM 5206 N N . PHE A 1 677 ? 14.370 0.560 -8.632 1.00 80.81 677 PHE A N 1
ATOM 5207 C CA . PHE A 1 677 ? 15.598 -0.220 -8.574 1.00 80.81 677 PHE A CA 1
ATOM 5208 C C . PHE A 1 677 ? 16.823 0.711 -8.492 1.00 80.81 677 PHE A C 1
ATOM 5210 O O . PHE A 1 677 ? 17.238 1.307 -9.475 1.00 80.81 677 PHE A O 1
ATOM 5217 N N . ASN A 1 678 ? 17.456 0.904 -7.345 1.00 82.38 678 ASN A N 1
ATOM 5218 C CA . ASN A 1 678 ? 17.292 0.212 -6.071 1.00 82.38 678 ASN A CA 1
ATOM 5219 C C . ASN A 1 678 ? 17.631 1.180 -4.919 1.00 82.38 678 ASN A C 1
ATOM 5221 O O . ASN A 1 678 ? 18.016 2.326 -5.144 1.00 82.38 678 ASN A O 1
ATOM 5225 N N . VAL A 1 679 ? 17.536 0.714 -3.670 1.00 89.38 679 VAL A N 1
ATOM 5226 C CA . VAL A 1 679 ? 18.062 1.403 -2.483 1.00 89.38 679 VAL A CA 1
ATOM 5227 C C . VAL A 1 679 ? 17.455 2.811 -2.357 1.00 89.38 679 VAL A C 1
ATOM 5229 O O . VAL A 1 679 ? 18.142 3.799 -2.103 1.00 89.38 679 VAL A O 1
ATOM 5232 N N . HIS A 1 680 ? 16.137 2.864 -2.561 1.00 89.75 680 HIS A N 1
ATOM 5233 C CA . HIS A 1 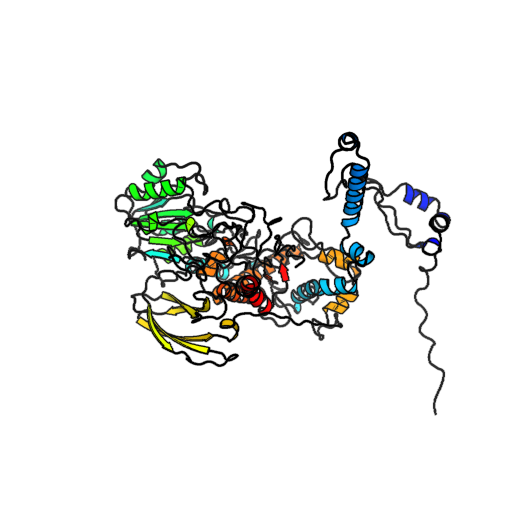680 ? 15.317 4.068 -2.602 1.00 89.75 680 HIS A CA 1
ATOM 5234 C C . HIS A 1 680 ? 14.250 4.018 -1.499 1.00 89.75 680 HIS A C 1
ATOM 5236 O O . HIS A 1 680 ? 13.085 3.758 -1.756 1.00 89.75 680 HIS A O 1
ATOM 5242 N N . GLY A 1 681 ? 14.697 4.165 -0.253 1.00 88.19 681 GLY A N 1
ATOM 5243 C CA . GLY A 1 681 ? 13.868 4.255 0.960 1.00 88.19 681 GLY A CA 1
ATOM 5244 C C . GLY A 1 681 ? 14.493 5.255 1.938 1.00 88.19 681 GLY A C 1
ATOM 5245 O O . GLY A 1 681 ? 14.694 4.976 3.124 1.00 88.19 681 GLY A O 1
ATOM 5246 N N . GLY A 1 682 ? 14.972 6.363 1.378 1.00 87.19 682 GLY A N 1
ATOM 5247 C CA . GLY A 1 682 ? 15.652 7.463 2.056 1.00 87.19 682 GLY A CA 1
ATOM 5248 C C . GLY A 1 682 ? 14.992 8.791 1.696 1.00 87.19 682 GLY A C 1
ATOM 5249 O O . GLY A 1 682 ? 13.869 8.767 1.210 1.00 87.19 682 GLY A O 1
ATOM 5250 N N . PRO A 1 683 ? 15.668 9.926 1.922 1.00 91.00 683 PRO A N 1
ATOM 5251 C CA . PRO A 1 683 ? 15.096 11.237 1.645 1.00 91.00 683 PRO A CA 1
ATOM 5252 C C . PRO A 1 683 ? 14.612 11.362 0.199 1.00 91.00 683 PRO A C 1
ATOM 5254 O O . PRO A 1 683 ? 15.351 11.070 -0.747 1.00 91.00 683 PRO A O 1
ATOM 5257 N N . ASP A 1 684 ? 13.372 11.792 0.061 1.00 89.25 684 ASP A N 1
ATOM 5258 C CA . ASP A 1 684 ? 12.729 12.177 -1.174 1.00 89.25 684 ASP A CA 1
ATOM 5259 C C . ASP A 1 684 ? 12.928 13.680 -1.464 1.00 89.25 684 ASP A C 1
ATOM 5261 O O . ASP A 1 684 ? 13.335 14.075 -2.561 1.00 89.25 684 ASP A O 1
ATOM 5265 N N . ASP A 1 685 ? 12.748 14.530 -0.456 1.00 90.31 685 ASP A N 1
ATOM 5266 C CA . ASP A 1 685 ? 12.971 15.980 -0.536 1.00 90.31 685 ASP A CA 1
ATOM 5267 C C . ASP A 1 685 ? 13.619 16.571 0.728 1.00 90.31 685 ASP A C 1
ATOM 5269 O O . ASP A 1 685 ? 14.375 17.545 0.625 1.00 90.31 685 ASP A O 1
ATOM 5273 N N . VAL A 1 686 ? 13.412 15.963 1.904 1.00 89.88 686 VAL A N 1
ATOM 5274 C CA . VAL A 1 686 ? 13.921 16.465 3.187 1.00 89.88 686 VAL A CA 1
ATOM 5275 C C . VAL A 1 686 ? 14.727 15.387 3.925 1.00 89.88 686 VAL A C 1
ATOM 5277 O O . VAL A 1 686 ? 14.241 14.293 4.192 1.00 89.88 686 VAL A O 1
ATOM 5280 N N . PRO A 1 687 ? 15.973 15.671 4.353 1.00 92.56 687 PRO A N 1
ATOM 5281 C CA . PRO A 1 687 ? 16.686 16.949 4.261 1.00 92.56 687 PRO A CA 1
ATOM 5282 C C . PRO A 1 687 ? 17.415 17.168 2.926 1.00 92.56 687 PRO A C 1
ATOM 5284 O O . PRO A 1 687 ? 18.062 18.199 2.753 1.00 92.56 687 PRO A O 1
ATOM 5287 N N . VAL A 1 688 ? 17.386 16.189 2.021 1.00 91.19 688 VAL A N 1
ATOM 5288 C CA . VAL A 1 688 ? 18.097 16.216 0.738 1.00 91.19 688 VAL A CA 1
ATOM 5289 C C . VAL A 1 688 ? 17.185 15.621 -0.327 1.00 91.19 688 VAL A C 1
ATOM 5291 O O . VAL A 1 688 ? 16.494 14.646 -0.067 1.00 91.19 688 VAL A O 1
ATOM 5294 N N . SER A 1 689 ? 17.219 16.181 -1.532 1.00 89.31 689 SER A N 1
ATOM 5295 C CA . SER A 1 689 ? 16.432 15.676 -2.655 1.00 89.31 689 SER A CA 1
ATOM 5296 C C . SER A 1 689 ? 16.878 14.285 -3.121 1.00 89.31 689 SER A C 1
ATOM 5298 O O . SER A 1 689 ? 18.077 14.026 -3.270 1.00 89.31 689 SER A O 1
ATOM 5300 N N . ARG A 1 690 ? 15.909 13.433 -3.487 1.00 87.56 690 ARG A N 1
ATOM 5301 C CA . ARG A 1 690 ? 16.127 12.129 -4.136 1.00 87.56 690 ARG A CA 1
ATOM 5302 C C . ARG A 1 690 ? 17.027 12.186 -5.366 1.00 87.56 690 ARG A C 1
ATOM 5304 O O . ARG A 1 690 ? 17.703 11.207 -5.660 1.00 87.56 690 ARG A O 1
ATOM 5311 N N . PHE A 1 691 ? 17.050 13.314 -6.079 1.00 81.94 691 PHE A N 1
ATOM 5312 C CA . PHE A 1 691 ? 17.829 13.482 -7.309 1.00 81.94 691 PHE A CA 1
ATOM 5313 C C . PHE A 1 691 ? 19.332 13.674 -7.060 1.00 81.94 691 PHE A C 1
ATOM 5315 O O . PHE A 1 691 ? 20.127 13.580 -7.993 1.00 81.94 691 PHE A O 1
ATOM 5322 N N . SER A 1 692 ? 19.739 13.962 -5.820 1.00 80.94 692 SER A N 1
ATOM 5323 C CA . SER A 1 692 ? 21.144 14.180 -5.454 1.00 80.94 692 SER A CA 1
ATOM 5324 C C . SER A 1 692 ? 21.622 13.312 -4.292 1.00 80.94 692 SER A C 1
ATOM 5326 O O . SER A 1 692 ? 22.833 13.170 -4.110 1.00 80.94 692 SER A O 1
ATOM 5328 N N . PHE A 1 693 ? 20.704 12.718 -3.524 1.00 89.25 693 PHE A N 1
ATOM 5329 C CA . PHE A 1 693 ? 21.047 11.866 -2.394 1.00 89.25 693 PHE A CA 1
ATOM 5330 C C . PHE A 1 693 ? 21.853 10.633 -2.832 1.00 89.25 693 PHE A C 1
ATOM 5332 O O . PHE A 1 693 ? 21.570 10.001 -3.853 1.00 89.25 693 PHE A O 1
ATOM 5339 N N . ASP A 1 694 ? 22.861 10.283 -2.034 1.00 86.06 694 ASP A N 1
ATOM 5340 C CA . ASP A 1 694 ? 23.714 9.120 -2.254 1.00 86.06 694 ASP A CA 1
ATOM 5341 C C . ASP A 1 694 ? 23.524 8.107 -1.123 1.00 86.06 694 ASP A C 1
ATOM 5343 O O . ASP A 1 694 ? 23.976 8.306 0.008 1.00 86.06 694 ASP A O 1
ATOM 5347 N N . SER A 1 695 ? 22.825 7.017 -1.435 1.00 90.19 695 SER A N 1
ATOM 5348 C CA . SER A 1 695 ? 22.548 5.929 -0.504 1.00 90.19 695 SER A CA 1
ATOM 5349 C C . SER A 1 695 ? 23.821 5.116 -0.260 1.00 90.19 695 SER A C 1
ATOM 5351 O O . SER A 1 695 ? 24.170 4.225 -1.038 1.00 90.19 695 SER A O 1
ATOM 5353 N N . GLN A 1 696 ? 24.505 5.423 0.843 1.00 88.25 696 GLN A N 1
ATOM 5354 C CA . GLN A 1 696 ? 25.706 4.721 1.304 1.00 88.25 696 GLN A CA 1
ATOM 5355 C C . GLN A 1 696 ? 25.329 3.403 1.998 1.00 88.25 696 GLN A C 1
ATOM 5357 O O . GLN A 1 696 ? 25.076 3.365 3.204 1.00 88.25 696 GLN A O 1
ATOM 5362 N N . VAL A 1 697 ? 25.250 2.319 1.227 1.00 87.38 697 VAL A N 1
ATOM 5363 C CA . VAL A 1 697 ? 24.748 1.011 1.668 1.00 87.38 697 VAL A CA 1
ATOM 5364 C C . VAL A 1 697 ? 25.857 -0.041 1.696 1.00 87.38 697 VAL A C 1
ATOM 5366 O O . VAL A 1 697 ? 26.649 -0.168 0.760 1.00 87.38 697 VAL A O 1
ATOM 5369 N N . SER A 1 698 ? 25.899 -0.846 2.761 1.00 83.12 698 SER A N 1
ATOM 5370 C CA . SER A 1 698 ? 26.819 -1.984 2.836 1.00 83.12 698 SER A CA 1
ATOM 5371 C C . SER A 1 698 ? 26.419 -3.065 1.824 1.00 83.12 698 SER A C 1
ATOM 5373 O O . SER A 1 698 ? 25.231 -3.283 1.585 1.00 83.12 698 SER A O 1
ATOM 5375 N N . ILE A 1 699 ? 27.384 -3.798 1.252 1.00 77.75 699 ILE A N 1
ATOM 5376 C CA . ILE A 1 699 ? 27.071 -4.905 0.325 1.00 77.75 699 ILE A CA 1
ATOM 5377 C C . ILE A 1 699 ? 26.151 -5.947 0.973 1.00 77.75 699 ILE A C 1
ATOM 5379 O O . ILE A 1 699 ? 25.261 -6.494 0.322 1.00 77.75 699 ILE A O 1
ATOM 5383 N N . ARG A 1 700 ? 26.320 -6.163 2.281 1.00 79.62 700 ARG A N 1
ATOM 5384 C CA . ARG A 1 700 ? 25.484 -7.055 3.073 1.00 79.62 700 ARG A CA 1
ATOM 5385 C C . ARG A 1 700 ? 24.034 -6.584 3.086 1.00 79.62 700 ARG A C 1
ATOM 5387 O O . ARG A 1 700 ? 23.179 -7.330 2.626 1.00 79.62 700 ARG A O 1
ATOM 5394 N N . ASP A 1 701 ? 23.757 -5.361 3.538 1.00 85.31 701 ASP A N 1
ATOM 5395 C CA . ASP A 1 701 ? 22.382 -4.843 3.584 1.00 85.31 701 ASP A CA 1
ATOM 5396 C C . ASP A 1 701 ? 21.785 -4.742 2.178 1.00 85.31 701 ASP A C 1
ATOM 5398 O O . ASP A 1 701 ? 20.610 -5.045 1.968 1.00 85.31 701 ASP A O 1
ATOM 5402 N N . TRP A 1 702 ? 22.599 -4.403 1.177 1.00 86.00 702 TRP A N 1
ATOM 5403 C CA . TRP A 1 702 ? 22.158 -4.406 -0.212 1.00 86.00 702 TRP A CA 1
ATOM 5404 C C . TRP A 1 702 ? 21.643 -5.788 -0.632 1.00 86.00 702 TRP A C 1
ATOM 5406 O O . TRP A 1 702 ? 20.533 -5.897 -1.153 1.00 86.00 702 TRP A O 1
ATOM 5416 N N . ARG A 1 703 ? 22.395 -6.857 -0.342 1.00 81.31 703 ARG A N 1
ATOM 5417 C CA . ARG A 1 703 ? 22.051 -8.243 -0.703 1.00 81.31 703 ARG A CA 1
ATOM 5418 C C . ARG A 1 703 ? 20.955 -8.863 0.164 1.00 81.31 703 ARG A C 1
ATOM 5420 O O . ARG A 1 703 ? 20.167 -9.640 -0.366 1.00 81.31 703 ARG A O 1
ATOM 5427 N N . THR A 1 704 ? 20.894 -8.548 1.458 1.00 80.06 704 THR A N 1
ATOM 5428 C CA . THR A 1 704 ? 19.972 -9.199 2.412 1.00 80.06 704 THR A CA 1
ATOM 5429 C C . THR A 1 704 ? 18.700 -8.400 2.692 1.00 80.06 704 THR A C 1
ATOM 5431 O O . THR A 1 704 ? 17.745 -8.960 3.232 1.00 80.06 704 THR A O 1
ATOM 5434 N N . THR A 1 705 ? 18.676 -7.113 2.332 1.00 86.81 705 THR A N 1
ATOM 5435 C CA . THR A 1 705 ? 17.559 -6.202 2.619 1.00 86.81 705 THR A CA 1
ATOM 5436 C C . THR A 1 705 ? 16.981 -5.591 1.347 1.00 86.81 705 THR A C 1
ATOM 5438 O O . THR A 1 705 ? 15.792 -5.735 1.096 1.00 86.81 705 THR A O 1
ATOM 5441 N N . PHE A 1 706 ? 17.789 -4.964 0.491 1.00 91.31 706 PHE A N 1
ATOM 5442 C CA . PHE A 1 706 ? 17.242 -4.181 -0.630 1.00 91.31 706 PHE A CA 1
ATOM 5443 C C . PHE A 1 706 ? 17.030 -4.984 -1.925 1.00 91.31 706 PHE A C 1
ATOM 5445 O O . PHE A 1 706 ? 16.059 -4.759 -2.636 1.00 91.31 706 PHE A O 1
ATOM 5452 N N . LEU A 1 707 ? 17.911 -5.935 -2.248 1.00 89.06 707 LEU A N 1
ATOM 5453 C CA . LEU A 1 707 ? 17.806 -6.780 -3.447 1.00 89.06 707 LEU A CA 1
ATOM 5454 C C . LEU A 1 707 ? 16.789 -7.933 -3.384 1.00 89.06 707 LEU A C 1
ATOM 5456 O O . LEU A 1 707 ? 16.276 -8.272 -4.453 1.00 89.06 707 LEU A O 1
ATOM 5460 N N . PRO A 1 708 ? 16.478 -8.561 -2.228 1.00 89.75 708 PRO A N 1
ATOM 5461 C CA . PRO A 1 708 ? 15.619 -9.741 -2.214 1.00 89.75 708 PRO A CA 1
ATOM 5462 C C . PRO A 1 708 ? 14.260 -9.515 -2.879 1.00 89.75 708 PRO A C 1
ATOM 5464 O O . PRO A 1 708 ? 13.904 -10.289 -3.757 1.00 89.75 708 PRO A O 1
ATOM 5467 N N . ALA A 1 709 ? 13.543 -8.432 -2.564 1.00 91.44 709 ALA A N 1
ATOM 5468 C CA . ALA A 1 709 ? 12.226 -8.172 -3.154 1.00 91.44 709 ALA A CA 1
ATOM 5469 C C . ALA A 1 709 ? 12.269 -8.046 -4.692 1.00 91.44 709 ALA A C 1
ATOM 5471 O O . ALA A 1 709 ? 11.394 -8.570 -5.383 1.00 91.44 709 ALA A O 1
ATOM 5472 N N . PHE A 1 710 ? 13.315 -7.416 -5.245 1.00 91.38 710 PHE A N 1
ATOM 5473 C CA . PHE A 1 710 ? 13.510 -7.318 -6.697 1.00 91.38 710 PHE A CA 1
ATOM 5474 C C . PHE A 1 710 ? 13.840 -8.667 -7.326 1.00 91.38 710 PHE A C 1
ATOM 5476 O O . PHE A 1 710 ? 13.390 -8.947 -8.432 1.00 91.38 710 PHE A O 1
ATOM 5483 N N . ARG A 1 711 ? 14.572 -9.532 -6.616 1.00 87.19 711 ARG A N 1
ATOM 5484 C CA . ARG A 1 711 ? 14.805 -10.907 -7.060 1.00 87.19 711 ARG A CA 1
ATOM 5485 C C . ARG A 1 711 ? 13.489 -11.677 -7.191 1.00 87.19 711 ARG A C 1
ATOM 5487 O O . ARG A 1 711 ? 13.272 -12.253 -8.249 1.00 87.19 711 ARG A O 1
ATOM 5494 N N . TYR A 1 712 ? 12.609 -11.638 -6.184 1.00 88.56 712 TYR A N 1
ATOM 5495 C CA . TYR A 1 712 ? 11.281 -12.270 -6.277 1.00 88.56 712 TYR A CA 1
ATOM 5496 C C . TYR A 1 712 ? 10.494 -11.748 -7.484 1.00 88.56 712 TYR A C 1
ATOM 5498 O O . TYR A 1 712 ? 9.864 -12.525 -8.195 1.00 88.56 712 TYR A O 1
ATOM 5506 N N . CYS A 1 713 ? 10.569 -10.442 -7.746 1.00 87.94 713 CYS A N 1
ATOM 5507 C CA . CYS A 1 713 ? 9.919 -9.836 -8.902 1.00 87.94 713 CYS A CA 1
ATOM 5508 C C . CYS A 1 713 ? 10.493 -10.325 -10.247 1.00 87.94 713 CYS A C 1
ATOM 5510 O O . CYS A 1 713 ? 9.740 -10.640 -11.169 1.00 87.94 713 CYS A O 1
ATOM 5512 N N . VAL A 1 714 ? 11.818 -10.448 -10.360 1.00 85.56 714 VAL A N 1
ATOM 5513 C CA . VAL A 1 714 ? 12.476 -11.021 -11.548 1.00 85.56 714 VAL A CA 1
ATOM 5514 C C . VAL A 1 714 ? 12.123 -12.499 -11.719 1.00 85.56 714 VAL A C 1
ATOM 5516 O O . VAL A 1 714 ? 11.767 -12.916 -12.817 1.00 85.56 714 VAL A O 1
ATOM 5519 N N . GLU A 1 715 ? 12.129 -13.283 -10.641 1.00 85.06 715 GLU A N 1
ATOM 5520 C CA . GLU A 1 715 ? 11.715 -14.694 -10.646 1.00 85.06 715 GLU A CA 1
ATOM 5521 C C . GLU A 1 715 ? 10.216 -14.870 -10.955 1.00 85.06 715 GLU A C 1
ATOM 5523 O O . GLU A 1 715 ? 9.800 -15.920 -11.444 1.00 85.06 715 GLU A O 1
ATOM 5528 N N . ALA A 1 716 ? 9.393 -13.844 -10.716 1.00 84.06 716 ALA A N 1
ATOM 5529 C CA . ALA A 1 716 ? 7.995 -13.799 -11.143 1.00 84.06 716 ALA A CA 1
ATOM 5530 C C . ALA A 1 716 ? 7.826 -13.553 -12.654 1.00 84.06 716 ALA A C 1
ATOM 5532 O O . ALA A 1 716 ? 6.716 -13.691 -13.166 1.00 84.06 716 ALA A O 1
ATOM 5533 N N . GLY A 1 717 ? 8.907 -13.205 -13.360 1.00 80.69 717 GLY A N 1
ATOM 5534 C CA . GLY A 1 717 ? 8.901 -12.927 -14.792 1.00 80.69 717 GLY A CA 1
ATOM 5535 C C . GLY A 1 717 ? 8.438 -11.513 -15.137 1.00 80.69 717 GLY A C 1
ATOM 5536 O O . GLY A 1 717 ? 7.707 -11.352 -16.113 1.00 80.69 717 GLY A O 1
ATOM 5537 N N . THR A 1 718 ? 8.817 -10.505 -14.338 1.00 83.94 718 THR A N 1
ATOM 5538 C CA . THR A 1 718 ? 8.619 -9.089 -14.703 1.00 83.94 718 THR A CA 1
ATOM 5539 C C . THR A 1 718 ? 9.334 -8.758 -16.015 1.00 83.94 718 THR A C 1
ATOM 5541 O O . THR A 1 718 ? 10.421 -9.272 -16.287 1.00 83.94 718 THR A O 1
ATOM 5544 N N . TYR A 1 719 ? 8.746 -7.874 -16.819 1.00 73.62 719 TYR A N 1
ATOM 5545 C CA . TYR A 1 719 ? 9.288 -7.486 -18.129 1.00 73.62 719 TYR A CA 1
ATOM 5546 C C . TYR A 1 719 ? 10.159 -6.233 -18.064 1.00 73.62 719 TYR A C 1
ATOM 5548 O O . TYR A 1 719 ? 10.961 -5.982 -18.964 1.00 73.62 719 TYR A O 1
ATOM 5556 N N . SER A 1 720 ? 10.010 -5.440 -17.005 1.00 79.62 720 SER A N 1
ATOM 5557 C CA . SER A 1 720 ? 10.791 -4.230 -16.802 1.00 79.62 720 SER A CA 1
ATOM 5558 C C . SER A 1 720 ? 11.150 -4.017 -15.332 1.00 79.62 720 SER A C 1
ATOM 5560 O O . SER A 1 720 ? 10.575 -4.610 -14.412 1.00 79.62 720 SER A O 1
ATOM 5562 N N . LEU A 1 721 ? 12.155 -3.167 -15.137 1.00 79.75 721 LEU A N 1
ATOM 5563 C CA . LEU A 1 721 ? 12.530 -2.559 -13.870 1.00 79.75 721 LEU A CA 1
ATOM 5564 C C . LEU A 1 721 ? 12.660 -1.058 -14.120 1.00 79.75 721 LEU A C 1
ATOM 5566 O O . LEU A 1 721 ? 13.215 -0.655 -15.143 1.00 79.75 721 LEU A O 1
ATOM 5570 N N . MET A 1 722 ? 12.185 -0.237 -13.190 1.00 83.25 722 MET A N 1
ATOM 5571 C CA . MET A 1 722 ? 12.404 1.208 -13.239 1.00 83.25 722 MET A CA 1
ATOM 5572 C C . MET A 1 722 ? 13.481 1.568 -12.231 1.00 83.25 722 MET A C 1
ATOM 5574 O O . MET A 1 722 ? 13.328 1.276 -11.046 1.00 83.25 722 MET A O 1
ATOM 5578 N N . CYS A 1 723 ? 14.568 2.180 -12.693 1.00 76.88 723 CYS A N 1
ATOM 5579 C CA . CYS A 1 723 ? 15.644 2.594 -11.807 1.00 76.88 723 CYS A CA 1
ATOM 5580 C C . CYS A 1 723 ? 15.206 3.710 -10.845 1.00 76.88 723 CYS A C 1
ATOM 5582 O O . CYS A 1 723 ? 14.272 4.460 -11.123 1.00 76.88 723 CYS A O 1
ATOM 5584 N N . SER A 1 724 ? 15.870 3.812 -9.697 1.00 82.81 724 SER A N 1
ATOM 5585 C CA . SER A 1 724 ? 15.666 4.916 -8.761 1.00 82.81 724 SER A CA 1
ATOM 5586 C C . SER A 1 724 ? 16.415 6.180 -9.177 1.00 82.81 724 SER A C 1
ATOM 5588 O O . SER A 1 724 ? 17.324 6.157 -10.006 1.00 82.81 724 SER A O 1
ATOM 5590 N N . TYR A 1 725 ? 16.018 7.307 -8.587 1.00 81.94 725 TYR A N 1
ATOM 5591 C CA . TYR A 1 725 ? 16.621 8.611 -8.866 1.00 81.94 725 TYR A CA 1
ATOM 5592 C C . TYR A 1 725 ? 17.972 8.826 -8.173 1.00 81.94 725 TYR A C 1
ATOM 5594 O O . TYR A 1 725 ? 18.819 9.558 -8.681 1.00 81.94 725 TYR A O 1
ATOM 5602 N N . ASN A 1 726 ? 18.167 8.204 -7.009 1.00 80.19 726 ASN A N 1
ATOM 5603 C CA . ASN A 1 726 ? 19.328 8.432 -6.156 1.00 80.19 726 ASN A CA 1
ATOM 5604 C C . ASN A 1 726 ? 20.612 7.804 -6.717 1.00 80.19 726 ASN A C 1
ATOM 5606 O O . ASN A 1 726 ? 20.610 6.989 -7.643 1.00 80.19 726 ASN A O 1
ATOM 5610 N N . ARG A 1 727 ? 21.741 8.151 -6.096 1.00 81.88 727 ARG A N 1
ATOM 5611 C CA . ARG A 1 727 ? 22.991 7.399 -6.243 1.00 81.88 727 ARG A CA 1
ATOM 5612 C C . ARG A 1 727 ? 23.035 6.263 -5.224 1.00 81.88 727 ARG A C 1
ATOM 5614 O O . ARG A 1 727 ? 22.410 6.337 -4.165 1.00 81.88 727 ARG A O 1
ATOM 5621 N N . ILE A 1 728 ? 23.757 5.204 -5.563 1.00 81.56 728 ILE A N 1
ATOM 5622 C CA . ILE A 1 728 ? 24.054 4.075 -4.686 1.00 81.56 728 ILE A CA 1
ATOM 5623 C C . ILE A 1 728 ? 25.572 3.952 -4.639 1.00 81.56 728 ILE A C 1
ATOM 5625 O O . ILE A 1 728 ? 26.200 3.683 -5.666 1.00 81.56 728 ILE A O 1
ATOM 5629 N N . ASN A 1 729 ? 26.162 4.176 -3.463 1.00 81.81 729 ASN A N 1
ATOM 5630 C CA . ASN A 1 729 ? 27.612 4.153 -3.247 1.00 81.81 729 ASN A CA 1
ATOM 5631 C C . ASN A 1 729 ? 28.394 4.974 -4.289 1.00 81.81 729 ASN A C 1
ATOM 5633 O O . ASN A 1 729 ? 29.407 4.530 -4.832 1.00 81.81 729 ASN A O 1
ATOM 5637 N N . GLY A 1 730 ? 27.905 6.176 -4.592 1.00 73.75 730 GLY A N 1
ATOM 5638 C CA . GLY A 1 730 ? 28.566 7.096 -5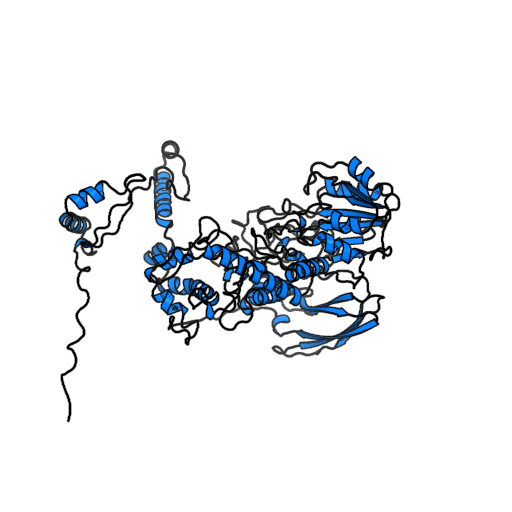.504 1.00 73.75 730 GLY A CA 1
ATOM 5639 C C . GLY A 1 730 ? 28.292 6.851 -6.988 1.00 73.75 730 GLY A C 1
ATOM 5640 O O . GLY A 1 730 ? 28.929 7.513 -7.800 1.00 73.75 730 GLY A O 1
ATOM 5641 N N . VAL A 1 731 ? 27.346 5.996 -7.383 1.00 68.00 731 VAL A N 1
ATOM 5642 C CA . VAL A 1 731 ? 26.958 5.810 -8.799 1.00 68.00 731 VAL A CA 1
ATOM 5643 C C . VAL A 1 731 ? 25.447 6.014 -8.959 1.00 68.00 731 VAL A C 1
ATOM 5645 O O . VAL A 1 731 ? 24.700 5.409 -8.191 1.00 68.00 731 VAL A O 1
ATOM 5648 N N . PRO A 1 732 ? 24.965 6.850 -9.904 1.00 75.00 732 PRO A N 1
ATOM 5649 C CA . PRO A 1 732 ? 23.530 6.984 -10.185 1.00 75.00 732 PRO A CA 1
ATOM 5650 C C . PRO A 1 732 ? 22.879 5.618 -10.417 1.00 75.00 732 PRO A C 1
ATOM 5652 O O . PRO A 1 732 ? 23.435 4.811 -11.157 1.00 75.00 732 PRO A O 1
ATOM 5655 N N . ALA A 1 733 ? 21.722 5.345 -9.811 1.00 69.69 733 ALA A N 1
ATOM 5656 C CA . ALA A 1 733 ? 21.143 3.999 -9.827 1.00 69.69 733 ALA A CA 1
ATOM 5657 C C . ALA A 1 733 ? 20.826 3.483 -11.241 1.00 69.69 733 ALA A C 1
ATOM 5659 O O . ALA A 1 733 ? 21.053 2.313 -11.525 1.00 69.69 733 ALA A O 1
ATOM 5660 N N . CYS A 1 734 ? 20.397 4.356 -12.158 1.00 67.19 734 CYS A N 1
ATOM 5661 C CA . CYS A 1 734 ? 20.180 3.995 -13.566 1.00 67.19 734 CYS A CA 1
ATOM 5662 C C . CYS A 1 734 ? 21.467 3.619 -14.331 1.00 67.19 734 CYS A C 1
ATOM 5664 O O . CYS A 1 734 ? 21.383 3.155 -15.465 1.00 67.19 734 CYS A O 1
ATOM 5666 N N . ALA A 1 735 ? 22.644 3.840 -13.739 1.00 59.78 735 ALA A N 1
ATOM 5667 C CA . ALA A 1 735 ? 23.956 3.542 -14.308 1.00 59.78 735 ALA A CA 1
ATOM 5668 C C . ALA A 1 735 ? 24.774 2.539 -13.464 1.00 59.78 735 ALA A C 1
ATOM 5670 O O . ALA A 1 735 ? 25.960 2.362 -13.745 1.00 59.78 735 ALA A O 1
ATOM 5671 N N . ASN A 1 736 ? 24.181 1.943 -12.418 1.00 53.16 736 ASN A N 1
ATOM 5672 C CA . ASN A 1 736 ? 24.866 1.084 -11.441 1.00 53.16 736 ASN A CA 1
ATOM 5673 C C . ASN A 1 736 ? 24.782 -0.409 -11.784 1.00 53.16 736 ASN A C 1
ATOM 5675 O O . ASN A 1 736 ? 23.651 -0.896 -12.015 1.00 53.16 736 ASN A O 1
#

Foldseek 3Di:
DDDDDPDPDDDDPDDDQAPDQPLPDPVDDNVSNVCSVVVPDDPVLVCQCVVAQEPPDRHWRPAPVNNRRHTHRDDFDQQQATPPDPTDGHDGPVVVVVVVDPPVVVVRVVRRVCRVVCVQVLVVCCVVVVDPPVVLLVVLLLVVLQCQQQVVQPPLVVPPLSPQALVLFPPPVLLVLLLLLLLQLKFWQFALPPPQPPDQAFAEEEEEAQQQFDQPQLQAPLWADADPVSFDGQNNLVVSRYPYYFYYNQAPHLLRPDGDLVSLLVRLAPGQAYEYEHERGLVQFAFQHFHPFQARRPNSVVSVVSSLVRNPLHQYEYEYAYLFAHACLVLNPDPSHRIYMDSHRSFRCNSVSSNCCSNCVAFWNYFFALWFHANGRVLAPALQPLDLASWTQQHNPDDGSAHGRDGDTQWDKAWDDKAWDPDDDQQDKIKIKTKMWGAGDTWYKDKAWDKDADDPDPDDGGRIATQDIDIDTHGHGDMDMDMDIRGSVNVDADDDDDDDDDDDDADAPDPPDDSRNNRHVVSVPDDSVLSSLCVQQQEADRSDWRPAPVVVPRHIHHAAFAQLQATGPHHHGRGAFLQSSLSSLHLPSLLQRLLSRLSNLSNQLSVCVVVVHSHHNSHQEHADQEAAALGDSRNSHSRRHSYHHLNSLLSSLLSNQCSNQDDPPRHGSGAYAYDAQWSPNGDCNPPHHQQERENEDDPRCCVRGICSSVVSNVVSPGSHYHYTNHHYNPHGRVGD

Secondary structure (DSSP, 8-state):
--------SS---S---SS--GGG-TTS-HHHHHHHHHHTS-HHHHHHHHHS-SSSTT-SPPPBGGGTBPP-------BTB-TTSS-PPPPPHHHHHTT--HHHHHHHHHHHHHHHHHTTHHHHHHHTTSS-HHHHHHHHHHHHHHHHHTTTTS-GGG-TTTT--GGGTT-HHHHHHHHHHHHHH-EEEEESS-PSP-SS-EEEEEEESTTTT-SSGGG-SS-B---GGG---HHHHHHTTEEEEEEE--BSSSS-SSB-HHHHHHHHTT-SEEEEEEE--TTTSBTTB--SSSSPPHHHHHHHHHHHHHSTT-EEEEEEE-SS----HHHHH-TTEEEEEE-----TTHHHHHHHHHH-SS-B-----SS-B-SSGGGS--TT--S-TT-HHHH--SPPSB-TT--B-SS-EEEEEEE--S---TT--EEEEEEEEE-SSS-EEEEEEEEE--SS-SS---S-EEEEEEEEEE-TT-EEEEEEEE-HHHH----------------TT-TTS-HHHHSHHHHTTS-HHHHHHHHHSSSSGGG-PBPPBGGGTBPPB--EE--BTB-BTSS---PPPHHHHHHT--HHHHHHHHHHHHHHHHHHHHHHHHTT---TT-SSEE---B------TT-GGGGGS--S-HHHHHHHHHHHHHHHH-S-SS--SSEEEEEEES---S-SSSSS-TTT-EE---HHHIIIIIHHHHHHHHHTT-SEEEEPSSEETTEEGGG-

InterPro domains:
  IPR001764 Glycoside hydrolase, family 3, N-terminal [PF00933] (556-735)
  IPR002772 Glycoside hydrolase family 3 C-terminal domain [PF01915] (186-410)
  IPR013783 Immunoglobulin-like fold [G3DSA:2.60.40.10] (412-510)
  IPR017853 Glycoside hydrolase superfamily [SSF51445] (21-119)
  IPR017853 Glycoside hydrolase superfamily [SSF51445] (506-736)
  IPR026891 Fibronectin type III-like domain [PF14310] (446-498)
  IPR026891 Fibronectin type III-like domain [SM01217] (446-503)
  IPR036881 Glycoside hydrolase family 3 C-terminal domain superfamily [G3DSA:3.40.50.1700] (171-411)
  IPR036881 Glycoside hydrolase family 3 C-terminal domain superfamily [SSF52279] (186-413)
  IPR036962 Glycoside hydrolase, family 3, N-terminal domain superfamily [G3DSA:3.20.20.300] (17-123)
  IPR036962 Glycoside hydrolase, family 3, N-terminal domain superfamily [G3DSA:3.20.20.300] (517-736)
  IPR044993 Beta-D-xylosidase [PTHR42721] (119-495)

Radius of gyration: 31.24 Å; chains: 1; bounding box: 70×79×97 Å

pLDDT: mean 82.75, std 16.79, range [26.8, 98.81]

Organism: Lottia gigantea (NCBI:txid225164)